Protein AF-A0AAD6GV92-F1 (afdb_monomer_lite)

Secondary structure (DSSP, 8-state):
-HHHHSS--PPPGGGGGG-HHHHHHHHHHHHHT-SSTT-PPEE-SS-EEETTEEE-TT-EE---HHHHHT-TTT-SSTTS--GGGGSS---PPPTHHHHT--GGGS-TTHHHHHHHHHHIIIIIIITTEEEE--SSTT-----TT-BPSSSS--BPP---EEEESSS------------HHHHGGG--GGGGGSSS----------S--------EEEE---HHHHHTT------SS-HHHHHTT---TTTT--EEE------PPPPPPP----B--------S---S-HHHHHHHHHHT--BGGG-GGGG-GGGGGGGGTTTS-HHHHHHHHHHHHHGGGGGT-SS-PPPHHHHHHHHHHHHHHHHHHTSTTGGGSHHHHHHHHHHHHHHHHHT---TTPPPHHHHHHHHHTTS-GGG--SHHHHHHHHHHHHHHHHHHHH-TT----HHHHHHHHHHHHTT----TT-----S--HHHHTTHHHHHHSGGGGHHHHHHHHHHHHHHHHHHHHHHHH----TT--HHHHHHHHHHHHHHHHHHHHHHHHHHHHHHH-TT-HHHHHHHHHHHHHHHHHHHHHGGGTTGGGTTHHHHHHHHHHH---HHHHHHHHHHHHHHHTTSTT--HHHHHHHHHHHHHHHHHHHHHHHHHHHHHHT-PPP-

InterPro domains:
  IPR001128 Cytochrome P450 [PF00067] (14-135)
  IPR001138 Zn(2)Cys(6) fungal-type DNA-binding domain [PF00172] (221-253)
  IPR001138 Zn(2)Cys(6) fungal-type DNA-binding domain [PS00463] (221-248)
  IPR001138 Zn(2)Cys(6) fungal-type DNA-binding domain [PS50048] (221-248)
  IPR001138 Zn(2)Cys(6) fungal-type DNA-binding domain [SM00066] (216-259)
  IPR001138 Zn(2)Cys(6) fungal-type DNA-binding domain [cd00067] (218-251)
  IPR002401 Cytochrome P450, E-class, group I [PR00463] (23-41)
  IPR002401 Cytochrome P450, E-class, group I [PR00463] (64-88)
  IPR002401 Cytochrome P450, E-class, group I [PR00463] (97-107)
  IPR036396 Cytochrome P450 superfamily [G3DSA:1.10.630.10] (2-171)
  IPR036396 Cytochrome P450 superfamily [SSF48264] (4-138)
  IPR036864 Zn(2)-C6 fungal-type DNA-binding domain superfamily [G3DSA:4.10.240.10] (217-280)
  IPR036864 Zn(2)-C6 fungal-type DNA-binding domain superfamily [SSF57701] (217-251)
  IPR050364 Cytochrome P450 monooxygenase, fungi [PTHR46300] (16-165)

Structure (mmCIF, N/CA/C/O backbone):
data_AF-A0AAD6GV92-F1
#
_entry.id   AF-A0AAD6GV92-F1
#
loop_
_atom_site.group_PDB
_atom_site.id
_atom_site.type_symbol
_atom_site.label_atom_id
_atom_site.label_alt_id
_atom_site.label_comp_id
_atom_site.label_asym_id
_atom_site.label_entity_id
_atom_site.label_seq_id
_atom_site.pdbx_PDB_ins_code
_atom_site.Cartn_x
_atom_site.Cartn_y
_atom_site.Cartn_z
_atom_site.occupancy
_atom_site.B_iso_or_equiv
_atom_site.auth_seq_id
_atom_site.auth_comp_id
_atom_site.auth_asym_id
_atom_site.auth_atom_id
_atom_site.pdbx_PDB_model_num
ATOM 1 N N . MET A 1 1 ? -16.396 14.214 47.174 1.00 57.19 1 MET A N 1
ATOM 2 C CA . MET A 1 1 ? -15.809 12.901 47.534 1.00 57.19 1 MET A CA 1
ATOM 3 C C . MET A 1 1 ? -14.985 12.954 48.818 1.00 57.19 1 MET A C 1
ATOM 5 O O . MET A 1 1 ? -15.407 12.316 49.770 1.00 57.19 1 MET A O 1
ATOM 9 N N . ASN A 1 2 ? -13.918 13.762 48.924 1.00 58.56 2 ASN A N 1
ATOM 10 C CA . ASN A 1 2 ? -13.110 13.862 50.162 1.00 58.56 2 ASN A CA 1
ATOM 11 C C . ASN A 1 2 ? -13.936 14.214 51.415 1.00 58.56 2 ASN A C 1
ATOM 13 O O . ASN A 1 2 ? -13.748 13.611 52.463 1.00 58.56 2 ASN A O 1
ATOM 17 N N . LYS A 1 3 ? -14.921 15.117 51.285 1.00 59.00 3 LYS A N 1
ATOM 18 C CA . LYS A 1 3 ? -15.846 15.495 52.371 1.00 59.00 3 LYS A CA 1
ATOM 19 C C . LYS A 1 3 ? -16.800 14.369 52.814 1.00 59.00 3 LYS A C 1
ATOM 21 O O . LYS A 1 3 ? -17.265 14.398 53.942 1.00 59.00 3 LYS A O 1
ATOM 26 N N . LEU A 1 4 ? -17.108 13.408 51.936 1.00 57.97 4 LEU A N 1
ATOM 27 C CA . LEU A 1 4 ? -18.078 12.330 52.198 1.00 57.97 4 LEU A CA 1
ATOM 28 C C . LEU A 1 4 ? -17.410 11.020 52.639 1.00 57.97 4 LEU A C 1
ATOM 30 O O . LEU A 1 4 ? -18.005 10.274 53.406 1.00 57.97 4 LEU A O 1
ATOM 34 N N . PHE A 1 5 ? -16.192 10.741 52.159 1.00 59.66 5 PHE A N 1
ATOM 35 C CA . PHE A 1 5 ? -15.524 9.447 52.358 1.00 59.66 5 PHE A CA 1
ATOM 36 C C . PHE A 1 5 ? -14.156 9.539 53.057 1.00 59.66 5 PHE A C 1
ATOM 38 O O . PHE A 1 5 ? -13.595 8.511 53.422 1.00 59.66 5 PHE A O 1
ATOM 45 N N . GLY A 1 6 ? -13.611 10.742 53.281 1.00 56.41 6 GLY A N 1
ATOM 46 C CA . GLY A 1 6 ? -12.367 10.976 54.030 1.00 56.41 6 GLY A CA 1
ATOM 47 C C . GLY A 1 6 ? -11.080 10.553 53.305 1.00 56.41 6 GLY A C 1
ATOM 48 O O . GLY A 1 6 ? -10.202 11.386 53.097 1.00 56.41 6 GLY A O 1
ATOM 49 N N . LYS A 1 7 ? -10.967 9.282 52.896 1.00 59.00 7 LYS A N 1
ATOM 50 C CA . LYS A 1 7 ? -9.833 8.708 52.144 1.00 59.00 7 LYS A CA 1
ATOM 51 C C . LYS A 1 7 ? -10.235 8.356 50.702 1.00 59.00 7 LYS A C 1
ATOM 53 O O . LYS A 1 7 ? -11.409 8.047 50.473 1.00 59.00 7 LYS A O 1
ATOM 58 N N . PRO A 1 8 ? -9.289 8.335 49.737 1.00 56.81 8 PRO A N 1
ATOM 59 C CA . PRO A 1 8 ? -9.524 7.759 48.414 1.00 56.81 8 PRO A CA 1
ATOM 60 C C . PRO A 1 8 ? -9.953 6.298 48.579 1.00 56.81 8 PRO A C 1
ATOM 62 O O . PRO A 1 8 ? -9.163 5.463 49.009 1.00 56.81 8 PRO A O 1
ATOM 65 N N . THR A 1 9 ? -11.223 6.007 48.316 1.00 56.03 9 THR A N 1
ATOM 66 C CA . THR A 1 9 ? -11.809 4.670 48.468 1.00 56.03 9 THR A CA 1
ATOM 67 C C . THR A 1 9 ? -12.489 4.316 47.155 1.00 56.03 9 THR A C 1
ATOM 69 O O . THR A 1 9 ? -13.204 5.152 46.600 1.00 56.03 9 THR A O 1
ATOM 72 N N . LEU A 1 10 ? -12.263 3.100 46.655 1.00 59.25 10 LEU A N 1
ATOM 73 C CA . LEU A 1 10 ? -12.981 2.583 45.492 1.00 59.25 10 LEU A CA 1
ATOM 74 C C . LEU A 1 10 ? -14.458 2.416 45.867 1.00 59.25 10 LEU A C 1
ATOM 76 O O . LEU A 1 10 ? -14.796 1.737 46.834 1.00 59.25 10 LEU A O 1
ATOM 80 N N . LEU A 1 11 ? -15.331 3.096 45.132 1.00 62.50 11 LEU A N 1
ATOM 81 C CA . LEU A 1 11 ? -16.770 3.121 45.374 1.00 62.50 11 LEU A CA 1
ATOM 82 C C . LEU A 1 11 ? -17.447 2.054 44.517 1.00 62.50 11 LEU A C 1
ATOM 84 O O . LEU A 1 11 ? -17.182 1.948 43.323 1.00 62.50 11 LEU A O 1
ATOM 88 N N . SER A 1 12 ? -18.360 1.301 45.121 1.00 63.84 12 SER A N 1
ATOM 89 C CA . SER A 1 12 ? -19.281 0.413 44.414 1.00 63.84 12 SER A CA 1
ATOM 90 C C . SER A 1 12 ? -20.438 1.197 43.784 1.00 63.84 12 SER A C 1
ATOM 92 O O . SER A 1 12 ? -20.728 2.333 44.171 1.00 63.84 12 SER A O 1
ATOM 94 N N . ALA A 1 13 ? -21.166 0.564 42.858 1.00 61.47 13 ALA A N 1
ATOM 95 C CA . ALA A 1 13 ? -22.338 1.151 42.198 1.00 61.47 13 ALA A CA 1
ATOM 96 C C . ALA A 1 13 ? -23.420 1.642 43.188 1.00 61.47 13 ALA A C 1
ATOM 98 O O . ALA A 1 13 ? -24.105 2.627 42.927 1.00 61.47 13 ALA A O 1
ATOM 99 N N . THR A 1 14 ? -23.512 1.030 44.374 1.00 65.50 14 THR A N 1
ATOM 100 C CA . THR A 1 14 ? -24.410 1.435 45.474 1.00 65.50 14 THR A CA 1
ATOM 101 C C . THR A 1 14 ? -24.094 2.813 46.074 1.00 65.50 14 THR A C 1
ATOM 103 O O . THR A 1 14 ? -24.916 3.379 46.788 1.00 65.50 14 THR A O 1
ATOM 106 N N . GLY A 1 15 ? -22.922 3.388 45.783 1.00 67.19 15 GLY A N 1
ATOM 107 C CA . GLY A 1 15 ? -22.553 4.747 46.188 1.00 67.19 15 GLY A CA 1
ATOM 108 C C . GLY A 1 15 ? -23.139 5.854 45.303 1.00 67.19 15 GLY A C 1
ATOM 109 O O . GLY A 1 15 ? -22.985 7.029 45.643 1.00 67.19 15 GLY A O 1
ATOM 110 N N . ARG A 1 16 ? -23.802 5.503 44.188 1.00 75.38 16 ARG A N 1
ATOM 111 C CA . ARG A 1 16 ? -24.277 6.447 43.161 1.00 75.38 16 ARG A CA 1
ATOM 112 C C . ARG A 1 16 ? -25.231 7.507 43.699 1.00 75.38 16 ARG A C 1
ATOM 114 O O . ARG A 1 16 ? -25.041 8.685 43.411 1.00 75.38 16 ARG A O 1
ATOM 121 N N . GLU A 1 17 ? -26.184 7.131 44.545 1.00 75.88 17 GLU A N 1
ATOM 122 C CA . GLU A 1 17 ? -27.169 8.060 45.126 1.00 75.88 17 GLU A CA 1
ATOM 123 C C . GLU A 1 17 ? -26.536 9.119 46.043 1.00 75.88 17 GLU A C 1
ATOM 125 O O . GLU A 1 17 ? -27.043 10.228 46.176 1.00 75.88 17 GLU A O 1
ATOM 130 N N . ARG A 1 18 ? -25.379 8.815 46.644 1.00 78.12 18 ARG A N 1
ATOM 131 C CA . ARG A 1 18 ? -24.674 9.721 47.568 1.00 78.12 18 ARG A CA 1
ATOM 132 C C . ARG A 1 18 ? -23.768 10.725 46.852 1.00 78.12 18 ARG A C 1
ATOM 134 O O . ARG A 1 18 ? -23.123 11.543 47.508 1.00 78.12 18 ARG A O 1
ATOM 141 N N . LEU A 1 19 ? -23.685 10.658 45.522 1.00 82.88 19 LEU A N 1
ATOM 142 C CA . LEU A 1 19 ? -22.820 11.497 44.693 1.00 82.88 19 LEU A CA 1
ATOM 143 C C . LEU A 1 19 ? -23.617 12.247 43.612 1.00 82.88 19 LEU A C 1
ATOM 145 O O . LEU A 1 19 ? -23.352 12.071 42.420 1.00 82.88 19 LEU A O 1
ATOM 149 N N . PRO A 1 20 ? -24.553 13.135 44.005 1.00 85.19 20 PRO A N 1
ATOM 150 C CA . PRO A 1 20 ? -25.424 13.848 43.067 1.00 85.19 20 PRO A CA 1
ATOM 151 C C . PRO A 1 20 ? -24.635 14.667 42.039 1.00 85.19 20 PRO A C 1
ATOM 153 O O . PRO A 1 20 ? -24.959 14.639 40.859 1.00 85.19 20 PRO A O 1
ATOM 156 N N . TYR A 1 21 ? -23.528 15.292 42.451 1.00 85.75 21 TYR A N 1
ATOM 157 C CA . TYR A 1 21 ? -22.673 16.058 41.539 1.00 85.75 21 TYR A CA 1
ATOM 158 C C . TYR A 1 21 ? -21.940 15.196 40.507 1.00 85.75 21 TYR A C 1
ATOM 160 O O . TYR A 1 21 ? -21.745 15.613 39.374 1.00 85.75 21 TYR A O 1
ATOM 168 N N . VAL A 1 22 ? -21.569 13.962 40.855 1.00 85.50 22 VAL A N 1
ATOM 169 C CA . VAL A 1 22 ? -20.973 13.044 39.872 1.00 85.50 22 VAL A CA 1
ATOM 170 C C . VAL A 1 22 ? -22.035 12.588 38.879 1.00 85.50 22 VAL A C 1
ATOM 172 O O . VAL A 1 22 ? -21.762 12.544 37.687 1.00 85.50 22 VAL A O 1
ATOM 175 N N . ASN A 1 23 ? -23.252 12.288 39.343 1.00 85.62 23 ASN A N 1
ATOM 176 C CA . ASN A 1 23 ? -24.355 11.963 38.435 1.00 85.62 23 ASN A CA 1
ATOM 177 C C . ASN A 1 23 ? -24.646 13.115 37.472 1.00 85.62 23 ASN A C 1
ATOM 179 O O . ASN A 1 23 ? -24.828 12.874 36.284 1.00 85.62 23 ASN A O 1
ATOM 183 N N . ALA A 1 24 ? -24.624 14.348 37.972 1.00 88.44 24 ALA A N 1
ATOM 184 C CA . ALA A 1 24 ? -24.737 15.546 37.158 1.00 88.44 24 ALA A CA 1
ATOM 185 C C . ALA A 1 24 ? -23.622 15.645 36.101 1.00 88.44 24 ALA A C 1
ATOM 187 O O . ALA A 1 24 ? -23.925 15.871 34.936 1.00 88.44 24 ALA A O 1
ATOM 188 N N . ILE A 1 25 ? -22.358 15.374 36.457 1.00 87.81 25 ILE A N 1
ATOM 189 C CA . ILE A 1 25 ? -21.240 15.327 35.492 1.00 87.81 25 ILE A CA 1
ATOM 190 C C . ILE A 1 25 ? -21.464 14.251 34.422 1.00 87.81 25 ILE A C 1
ATOM 192 O O . ILE A 1 25 ? -21.211 14.495 33.247 1.00 87.81 25 ILE A O 1
ATOM 196 N N . VAL A 1 26 ? -21.926 13.056 34.804 1.00 87.19 26 VAL A N 1
ATOM 197 C CA . VAL A 1 26 ? -22.181 11.956 33.857 1.00 87.19 26 VAL A CA 1
ATOM 198 C C . VAL A 1 26 ? -23.301 12.320 32.878 1.00 87.19 26 VAL A C 1
ATOM 200 O O . VAL A 1 26 ? -23.171 12.080 31.675 1.00 87.19 26 VAL A O 1
ATOM 203 N N . LYS A 1 27 ? -24.382 12.929 33.378 1.00 88.62 27 LYS A N 1
ATOM 204 C CA . LYS A 1 27 ? -25.481 13.436 32.549 1.00 88.62 27 LYS A CA 1
ATOM 205 C C . LYS A 1 27 ? -24.994 14.533 31.605 1.00 88.62 27 LYS A C 1
ATOM 207 O O . LYS A 1 27 ? -25.223 14.435 30.403 1.00 88.62 27 LYS A O 1
ATOM 212 N N . GLU A 1 28 ? -24.237 15.496 32.121 1.00 88.94 28 GLU A N 1
ATOM 213 C CA . GLU A 1 28 ? -23.672 16.582 31.321 1.00 88.94 28 GLU A CA 1
ATOM 214 C C . GLU A 1 28 ? -22.726 16.076 30.239 1.00 88.94 28 GLU A C 1
ATOM 216 O O . GLU A 1 28 ? -22.862 16.471 29.089 1.00 88.94 28 GLU A O 1
ATOM 221 N N . ALA A 1 29 ? -21.850 15.120 30.545 1.00 87.00 29 ALA A N 1
ATOM 222 C CA . ALA A 1 29 ? -20.988 14.496 29.545 1.00 87.00 29 ALA A CA 1
ATOM 223 C C . ALA A 1 29 ? -21.785 13.781 28.443 1.00 87.00 29 ALA A C 1
ATOM 225 O O . ALA A 1 29 ? -21.438 13.886 27.268 1.00 87.00 29 ALA A O 1
ATOM 226 N N . THR A 1 30 ? -22.878 13.105 28.807 1.00 86.56 30 THR A N 1
ATOM 227 C CA . THR A 1 30 ? -23.756 12.401 27.856 1.00 86.56 30 THR A CA 1
ATOM 228 C C . THR A 1 30 ? -24.525 13.371 26.950 1.00 86.56 30 THR A C 1
ATOM 230 O O . THR A 1 30 ? -24.736 13.067 25.775 1.00 86.56 30 THR A O 1
ATOM 233 N N . LYS A 1 31 ? -24.928 14.537 27.477 1.00 88.50 31 LYS A N 1
ATOM 234 C CA . LYS A 1 31 ? -25.552 15.635 26.719 1.00 88.50 31 LYS A CA 1
ATOM 235 C C . LYS A 1 31 ? -24.537 16.293 25.783 1.00 88.50 31 LYS A C 1
ATOM 237 O O . LYS A 1 31 ? -24.729 16.320 24.567 1.00 88.50 31 LYS A O 1
ATOM 242 N N . TRP A 1 32 ? -23.453 16.799 26.374 1.00 82.88 32 TRP A N 1
ATOM 243 C CA . TRP A 1 32 ? -22.446 17.651 25.742 1.00 82.88 32 TRP A CA 1
ATOM 244 C C . TRP A 1 32 ? -21.717 16.935 24.603 1.00 82.88 32 TRP A C 1
ATOM 246 O O . TRP A 1 32 ? -21.481 17.526 23.553 1.00 82.88 32 TRP A O 1
ATOM 256 N N . LEU A 1 33 ? -21.449 15.633 24.758 1.00 79.69 33 LEU A N 1
ATOM 257 C CA . LEU A 1 33 ? -20.916 14.784 23.696 1.00 79.69 33 LEU A CA 1
ATOM 258 C C . LEU A 1 33 ? -21.845 13.592 23.438 1.00 79.69 33 LEU A C 1
ATOM 260 O O . LEU A 1 33 ? -21.606 12.467 23.877 1.00 79.69 33 LEU A O 1
ATOM 264 N N . THR A 1 34 ? -22.928 13.850 22.704 1.00 82.75 34 THR A N 1
ATOM 265 C CA . THR A 1 34 ? -23.909 12.818 22.339 1.00 82.75 34 THR A CA 1
ATOM 266 C C . THR A 1 34 ? -23.259 11.745 21.466 1.00 82.75 34 THR A C 1
ATOM 268 O O . THR A 1 34 ? -22.989 11.982 20.293 1.00 82.75 34 THR A O 1
ATOM 271 N N . VAL A 1 35 ? -23.038 10.548 22.017 1.00 81.50 35 VAL A N 1
ATOM 272 C CA . VAL A 1 35 ? -22.278 9.482 21.344 1.00 81.50 35 VAL A CA 1
ATOM 273 C C . VAL A 1 35 ? -22.883 9.102 19.990 1.00 81.50 35 VAL A C 1
ATOM 275 O O . VAL A 1 35 ? -22.132 8.929 19.049 1.00 81.50 35 VAL A O 1
ATOM 278 N N . THR A 1 36 ? -24.207 9.004 19.842 1.00 81.75 36 THR A N 1
ATOM 279 C CA . THR A 1 36 ? -24.855 8.660 18.558 1.00 81.75 36 THR A CA 1
ATOM 280 C C . THR A 1 36 ? -25.732 9.808 18.050 1.00 81.75 36 THR A C 1
ATOM 282 O O . THR A 1 36 ? -26.949 9.721 18.170 1.00 81.75 36 THR A O 1
ATOM 285 N N . PRO A 1 37 ? -25.178 10.892 17.471 1.00 81.94 37 PRO A N 1
ATOM 286 C CA . PRO A 1 37 ? -25.900 12.151 17.212 1.00 81.94 37 PRO A CA 1
ATOM 287 C C . PRO A 1 37 ? -27.096 12.030 16.246 1.00 81.94 37 PRO A C 1
ATOM 289 O O . PRO A 1 37 ? -28.017 12.845 16.287 1.00 81.94 37 PRO A O 1
ATOM 292 N N . LEU A 1 38 ? -27.085 11.015 15.378 1.00 84.25 38 LEU A N 1
ATOM 293 C CA . LEU A 1 38 ? -28.165 10.693 14.435 1.00 84.25 38 LEU A CA 1
ATOM 294 C C . LEU A 1 38 ? -28.873 9.366 14.768 1.00 84.25 38 LEU A C 1
ATOM 296 O O . LEU A 1 38 ? -29.628 8.839 13.948 1.00 84.25 38 LEU A O 1
ATOM 300 N N . GLY A 1 39 ? -28.602 8.812 15.954 1.00 82.00 39 GLY A N 1
ATOM 301 C CA . GLY A 1 39 ? -29.055 7.493 16.383 1.00 82.00 39 GLY A CA 1
ATOM 302 C C . GLY A 1 39 ? -28.812 6.396 15.340 1.00 82.00 39 GLY A C 1
ATOM 303 O O . GLY A 1 39 ? -27.924 6.489 14.488 1.00 82.00 39 GLY A O 1
ATOM 304 N N . ILE A 1 40 ? -29.613 5.333 15.418 1.00 83.25 40 ILE A N 1
ATOM 305 C CA . ILE A 1 40 ? -29.615 4.242 14.437 1.00 83.25 40 ILE A CA 1
ATOM 306 C C . ILE A 1 40 ? -30.837 4.431 13.527 1.00 83.25 40 ILE A C 1
ATOM 308 O O . ILE A 1 40 ? -31.941 4.578 14.050 1.00 83.25 40 ILE A O 1
ATOM 312 N N . PRO A 1 41 ? -30.689 4.426 12.189 1.00 88.94 41 PRO A N 1
ATOM 313 C CA . PRO A 1 41 ? -31.820 4.572 11.280 1.00 88.94 41 PRO A CA 1
ATOM 314 C C . PRO A 1 41 ? -32.890 3.491 11.476 1.00 88.94 41 PRO A C 1
ATOM 316 O O . PRO A 1 41 ? -32.597 2.299 11.574 1.00 88.94 41 PRO A O 1
ATOM 319 N N . HIS A 1 42 ? -34.149 3.913 11.469 1.00 87.19 42 HIS A N 1
ATOM 320 C CA . HIS A 1 42 ? -35.326 3.052 11.488 1.00 87.19 42 HIS A CA 1
ATOM 321 C C . HIS A 1 42 ? -35.939 2.960 10.090 1.00 87.19 42 HIS A C 1
ATOM 323 O O . HIS A 1 42 ? -35.739 3.840 9.256 1.00 87.19 42 HIS A O 1
ATOM 329 N N . ARG A 1 43 ? -36.730 1.914 9.840 1.00 91.75 43 ARG A N 1
ATOM 330 C CA . ARG A 1 43 ? -37.544 1.773 8.629 1.00 91.75 43 ARG A CA 1
ATOM 331 C C . ARG A 1 43 ? -39.008 1.612 9.031 1.00 91.75 43 ARG A C 1
ATOM 333 O O . ARG A 1 43 ? -39.283 0.832 9.940 1.00 91.75 43 ARG A O 1
ATOM 340 N N . THR A 1 44 ? -39.918 2.326 8.375 1.00 90.44 44 THR A N 1
ATOM 341 C CA . THR A 1 44 ? -41.366 2.144 8.565 1.00 90.44 44 THR A CA 1
ATOM 342 C C . THR A 1 44 ? -41.849 0.854 7.900 1.00 90.44 44 THR A C 1
ATOM 344 O O . THR A 1 44 ? -41.372 0.490 6.823 1.00 90.44 44 THR A O 1
ATOM 347 N N . ASP A 1 45 ? -42.791 0.161 8.543 1.00 89.25 45 ASP A N 1
ATOM 348 C CA . ASP A 1 45 ? -43.394 -1.076 8.017 1.00 89.25 45 ASP A CA 1
ATOM 349 C C . ASP A 1 45 ? -44.714 -0.815 7.260 1.00 89.25 45 ASP A C 1
ATOM 351 O O . ASP A 1 45 ? -45.160 -1.648 6.467 1.00 89.25 45 ASP A O 1
ATOM 355 N N . GLU A 1 46 ? -45.319 0.357 7.469 1.00 89.44 46 GLU A N 1
ATOM 356 C CA . GLU A 1 46 ? -46.539 0.831 6.814 1.00 89.44 46 GLU A CA 1
ATOM 357 C C . GLU A 1 46 ? -46.513 2.357 6.630 1.00 89.44 46 GLU A C 1
ATOM 359 O O . GLU A 1 46 ? -45.597 3.032 7.108 1.00 89.44 46 GLU A O 1
ATOM 364 N N . ASP A 1 47 ? -47.476 2.882 5.871 1.00 88.19 47 ASP A N 1
ATOM 365 C CA . ASP A 1 47 ? -47.665 4.325 5.711 1.00 88.19 47 ASP A CA 1
ATOM 366 C C . ASP A 1 47 ? -48.184 4.919 7.032 1.00 88.19 47 ASP A C 1
ATOM 368 O O . ASP A 1 47 ? -49.119 4.382 7.622 1.00 88.19 47 ASP A O 1
ATOM 372 N N . ASP A 1 48 ? -47.629 6.051 7.462 1.00 90.25 48 ASP A N 1
ATOM 373 C CA . ASP A 1 48 ? -48.022 6.745 8.692 1.00 90.25 48 ASP A CA 1
ATOM 374 C C . ASP A 1 48 ? -48.097 8.267 8.477 1.00 90.25 48 ASP A C 1
ATOM 376 O O . ASP A 1 48 ? -47.599 8.799 7.482 1.00 90.25 48 ASP A O 1
ATOM 380 N N . ILE A 1 49 ? -48.732 8.995 9.397 1.00 89.44 49 ILE A N 1
ATOM 381 C CA . ILE A 1 49 ? -48.833 10.456 9.367 1.00 89.44 49 ILE A CA 1
ATOM 382 C C . ILE A 1 49 ? -48.207 11.039 10.631 1.00 89.44 49 ILE A C 1
ATOM 384 O O . ILE A 1 49 ? -48.775 10.966 11.718 1.00 89.44 49 ILE A O 1
ATOM 388 N N . ILE A 1 50 ? -47.072 11.720 10.468 1.00 83.00 50 ILE A N 1
ATOM 389 C CA . ILE A 1 50 ? -46.362 12.392 11.562 1.00 83.00 50 ILE A CA 1
ATOM 390 C C . ILE A 1 50 ? -46.437 13.901 11.339 1.00 83.00 50 ILE A C 1
ATOM 392 O O . ILE A 1 50 ? -46.005 14.405 10.305 1.00 83.00 50 ILE A O 1
ATOM 396 N N . ASN A 1 51 ? -46.996 14.643 12.301 1.00 81.69 51 ASN A N 1
ATOM 397 C CA . ASN A 1 51 ? -47.160 16.106 12.236 1.00 81.69 51 ASN A CA 1
ATOM 398 C C . ASN A 1 51 ? -47.831 16.606 10.939 1.00 81.69 51 ASN A C 1
ATOM 400 O O . ASN A 1 51 ? -47.487 17.662 10.412 1.00 81.69 51 ASN A O 1
ATOM 404 N N . GLY A 1 52 ? -48.780 15.829 10.406 1.00 85.50 52 GLY A N 1
ATOM 405 C CA . GLY A 1 52 ? -49.492 16.143 9.163 1.00 85.50 52 GLY A CA 1
ATOM 406 C C . GLY A 1 52 ? -48.746 15.779 7.873 1.00 85.50 52 GLY A C 1
ATOM 407 O O . GLY A 1 52 ? -49.288 15.998 6.791 1.00 85.50 52 GLY A O 1
ATOM 408 N N . TYR A 1 53 ? -47.546 15.198 7.961 1.00 84.69 53 TYR A N 1
ATOM 409 C CA . TYR A 1 53 ? -46.780 14.703 6.817 1.00 84.69 53 TYR A CA 1
ATOM 410 C C . TYR A 1 53 ? -46.981 13.201 6.632 1.00 84.69 53 TYR A C 1
ATOM 412 O O . TYR A 1 53 ? -46.850 12.439 7.587 1.00 84.69 53 TYR A O 1
ATOM 420 N N . LEU A 1 54 ? -47.245 12.775 5.392 1.00 89.19 54 LEU A N 1
ATOM 421 C CA . LEU A 1 54 ? -47.247 11.358 5.033 1.00 89.19 54 LEU A CA 1
ATOM 422 C C . LEU A 1 54 ? -45.812 10.821 5.051 1.00 89.19 54 LEU A C 1
ATOM 424 O O . LEU A 1 54 ? -44.967 11.257 4.266 1.00 89.19 54 LEU A O 1
ATOM 428 N N . VAL A 1 55 ? -45.575 9.839 5.909 1.00 90.31 55 VAL A N 1
ATOM 429 C CA . VAL A 1 55 ? -44.368 9.026 5.958 1.00 90.31 55 VAL A CA 1
ATOM 430 C C . VAL A 1 55 ? -44.698 7.687 5.300 1.00 90.31 55 VAL A C 1
ATOM 432 O O . VAL A 1 55 ? -45.425 6.891 5.885 1.00 90.31 55 VAL A O 1
ATOM 435 N N . PRO A 1 56 ? -44.223 7.422 4.074 1.00 89.19 56 PRO A N 1
ATOM 436 C CA . PRO A 1 56 ? -44.586 6.200 3.372 1.00 89.19 56 PRO A CA 1
ATOM 437 C C . PRO A 1 56 ? -43.936 4.969 4.012 1.00 89.19 56 PRO A C 1
ATOM 439 O O . PRO A 1 56 ? -42.896 5.056 4.668 1.00 89.19 56 PRO A O 1
ATOM 442 N N . ASN A 1 57 ? -44.506 3.803 3.746 1.00 84.56 57 ASN A N 1
ATOM 443 C CA . ASN A 1 57 ? -43.925 2.504 4.027 1.00 84.56 57 ASN A CA 1
ATOM 444 C C . ASN A 1 57 ? -42.520 2.408 3.408 1.00 84.56 57 ASN A C 1
ATOM 446 O O . ASN A 1 57 ? -42.290 2.849 2.278 1.00 84.56 57 ASN A O 1
ATOM 450 N N . ASN A 1 58 ? -41.589 1.782 4.127 1.00 84.56 58 ASN A N 1
ATOM 451 C CA . ASN A 1 58 ? -40.168 1.678 3.809 1.00 84.56 58 ASN A CA 1
ATOM 452 C C . ASN A 1 58 ? -39.394 3.002 3.849 1.00 84.56 58 ASN A C 1
ATOM 454 O O . ASN A 1 58 ? -38.239 3.034 3.416 1.00 84.56 58 ASN A O 1
ATOM 458 N N . ALA A 1 59 ? -39.974 4.081 4.378 1.00 87.56 59 ALA A N 1
ATOM 459 C CA . ALA A 1 59 ? -39.221 5.296 4.648 1.00 87.56 59 ALA A CA 1
ATOM 460 C C . ALA A 1 59 ? -38.139 5.025 5.698 1.00 87.56 59 ALA A C 1
ATOM 462 O O . ALA A 1 59 ? -38.378 4.344 6.698 1.00 87.56 59 ALA A O 1
ATOM 463 N N . ILE A 1 60 ? -36.951 5.587 5.470 1.00 90.94 60 ILE A N 1
ATOM 464 C CA . ILE A 1 60 ? -35.865 5.588 6.447 1.00 90.94 60 ILE A CA 1
ATOM 465 C C . ILE A 1 60 ? -36.027 6.807 7.352 1.00 90.94 60 ILE A C 1
ATOM 467 O O . ILE A 1 60 ? -36.051 7.939 6.872 1.00 90.94 60 ILE A O 1
ATOM 471 N N . ILE A 1 61 ? -36.121 6.566 8.657 1.00 88.00 61 ILE A N 1
ATOM 472 C CA . ILE A 1 61 ? -36.272 7.587 9.693 1.00 88.00 61 ILE A CA 1
ATOM 473 C C . ILE A 1 61 ? -34.982 7.653 10.500 1.00 88.00 61 ILE A C 1
ATOM 475 O O . ILE A 1 61 ? -34.563 6.662 11.093 1.00 88.00 61 ILE A O 1
ATOM 479 N N . VAL A 1 62 ? -34.353 8.825 10.524 1.00 89.06 62 VAL A N 1
ATOM 480 C CA . VAL A 1 62 ? -33.087 9.059 11.229 1.00 89.06 62 VAL A CA 1
ATOM 481 C C . VAL A 1 62 ? -33.351 10.005 12.406 1.00 89.06 62 VAL A C 1
ATOM 483 O O . VAL A 1 62 ? -33.681 11.169 12.167 1.00 89.06 62 VAL A O 1
ATOM 486 N N . PRO A 1 63 ? -33.267 9.536 13.665 1.00 85.06 63 PRO A N 1
ATOM 487 C CA . PRO A 1 63 ? -33.529 10.379 14.828 1.00 85.06 63 PRO A CA 1
ATOM 488 C C . PRO A 1 63 ? -32.344 11.308 15.121 1.00 85.06 63 PRO A C 1
ATOM 490 O O . PRO A 1 63 ? -31.240 10.855 15.394 1.00 85.06 63 PRO A O 1
ATOM 493 N N . ASN A 1 64 ? -32.567 12.621 15.128 1.00 87.50 64 ASN A N 1
ATOM 494 C CA . ASN A 1 64 ? -31.521 13.599 15.437 1.00 87.50 64 ASN A CA 1
ATOM 495 C C . ASN A 1 64 ? -31.385 13.818 16.956 1.00 87.50 64 ASN A C 1
ATOM 497 O O . ASN A 1 64 ? -31.821 14.841 17.480 1.00 87.50 64 ASN A O 1
ATOM 501 N N . THR A 1 65 ? -30.812 12.839 17.663 1.00 87.62 65 THR A N 1
ATOM 502 C CA . THR A 1 65 ? -30.565 12.869 19.123 1.00 87.62 65 THR A CA 1
ATOM 503 C C . THR A 1 65 ? -29.734 14.079 19.545 1.00 87.62 65 THR A C 1
ATOM 505 O O . THR A 1 65 ? -30.016 14.690 20.574 1.00 87.62 65 THR A O 1
ATOM 508 N N . TRP A 1 66 ? -28.765 14.483 18.719 1.00 86.25 66 TRP A N 1
ATOM 509 C CA . TRP A 1 66 ? -27.943 15.662 18.964 1.00 86.25 66 TRP A CA 1
ATOM 510 C C . TRP A 1 66 ? -28.785 16.933 19.055 1.00 86.25 66 TRP A C 1
ATOM 512 O O . TRP A 1 66 ? -28.582 17.732 19.965 1.00 86.25 66 TRP A O 1
ATOM 522 N N . SER A 1 67 ? -29.769 17.098 18.165 1.00 84.31 67 SER A N 1
ATOM 523 C CA . SER A 1 67 ? -30.667 18.256 18.197 1.00 84.31 67 SER A CA 1
ATOM 524 C C . SER A 1 67 ? -31.507 18.314 19.468 1.00 84.31 67 SER A C 1
ATOM 526 O O . SER A 1 67 ? -31.778 19.413 19.931 1.00 84.31 67 SER A O 1
ATOM 528 N N . PHE A 1 68 ? -31.917 17.174 20.032 1.00 86.12 68 PHE A N 1
ATOM 529 C CA . PHE A 1 68 ? -32.645 17.149 21.304 1.00 86.12 68 PHE A CA 1
ATOM 530 C C . PHE A 1 68 ? -31.734 17.553 22.472 1.00 86.12 68 PHE A C 1
ATOM 532 O O . PHE A 1 68 ? -32.121 18.380 23.289 1.00 86.12 68 PHE A O 1
ATOM 539 N N . ASN A 1 69 ? -30.501 17.034 22.512 1.00 86.69 69 ASN A N 1
ATOM 540 C CA . ASN A 1 69 ? -29.515 17.353 23.556 1.00 86.69 69 ASN A CA 1
ATOM 541 C C . ASN A 1 69 ? -28.916 18.769 23.440 1.00 86.69 69 ASN A C 1
ATOM 543 O O . ASN A 1 69 ? -28.244 19.228 24.361 1.00 86.69 69 ASN A O 1
ATOM 547 N N . ASN A 1 70 ? -29.152 19.463 22.322 1.00 83.75 70 ASN A N 1
ATOM 548 C CA . ASN A 1 70 ? -28.675 20.824 22.063 1.00 83.75 70 ASN A CA 1
ATOM 549 C C . ASN A 1 70 ? -29.822 21.818 21.806 1.00 83.75 70 ASN A C 1
ATOM 551 O O . ASN A 1 70 ? -29.584 22.898 21.265 1.00 83.75 70 ASN A O 1
ATOM 555 N N . ASP A 1 71 ? -31.062 21.472 22.170 1.00 82.88 71 ASP A N 1
ATOM 556 C CA . ASP A 1 71 ? -32.209 22.369 22.018 1.00 82.88 71 ASP A CA 1
ATOM 557 C C . ASP A 1 71 ? -32.118 23.522 23.038 1.00 82.88 71 ASP A C 1
ATOM 559 O O . ASP A 1 71 ? -32.240 23.272 24.242 1.00 82.88 71 ASP A O 1
ATOM 563 N N . PRO A 1 72 ? -31.951 24.788 22.601 1.00 83.38 72 PRO A N 1
ATOM 564 C CA . PRO A 1 72 ? -31.826 25.931 23.504 1.00 83.38 72 PRO A CA 1
ATOM 565 C C . PRO A 1 72 ? -33.102 26.222 24.310 1.00 83.38 72 PRO A C 1
ATOM 567 O O . PRO A 1 72 ? -33.057 26.984 25.274 1.00 83.38 72 PRO A O 1
ATOM 570 N N . THR A 1 73 ? -34.247 25.642 23.930 1.00 84.69 73 THR A N 1
ATOM 571 C CA . THR A 1 73 ? -35.502 25.756 24.689 1.00 84.69 73 THR A CA 1
ATOM 572 C C . THR A 1 73 ? -35.553 24.815 25.896 1.00 84.69 73 THR A C 1
ATOM 574 O O . THR A 1 73 ? -36.295 25.087 26.839 1.00 84.69 73 THR A O 1
ATOM 577 N N . ILE A 1 74 ? -34.749 23.745 25.884 1.00 83.44 74 ILE A N 1
ATOM 578 C CA . ILE A 1 74 ? -34.619 22.764 26.973 1.00 83.44 74 ILE A CA 1
ATOM 579 C C . ILE A 1 74 ? -33.336 23.026 27.772 1.00 83.44 74 ILE A C 1
ATOM 581 O O . ILE A 1 74 ? -33.363 23.009 29.001 1.00 83.44 74 ILE A O 1
ATOM 585 N N . TYR A 1 75 ? -32.228 23.310 27.080 1.00 83.81 75 TYR A N 1
ATOM 586 C CA . TYR A 1 75 ? -30.911 23.588 27.654 1.00 83.81 75 TYR A CA 1
ATOM 587 C C . TYR A 1 75 ? -30.470 25.007 27.262 1.00 83.81 75 TYR A C 1
ATOM 589 O O . TYR A 1 75 ? -29.963 25.182 26.158 1.00 83.81 75 TYR A O 1
ATOM 597 N N . PRO A 1 76 ? -30.630 26.029 28.125 1.00 78.25 76 PRO A N 1
ATOM 598 C CA . PRO A 1 76 ? -30.373 27.430 27.767 1.00 78.25 76 PRO A CA 1
ATOM 599 C C . PRO A 1 76 ? -28.961 27.717 27.230 1.00 78.25 76 PRO A C 1
ATOM 601 O O . PRO A 1 76 ? -28.811 28.534 26.322 1.00 78.25 76 PRO A O 1
ATOM 604 N N . ASN A 1 77 ? -27.946 27.012 27.745 1.00 79.69 77 ASN A N 1
ATOM 605 C CA . ASN A 1 77 ? -26.549 27.104 27.311 1.00 79.69 77 ASN A CA 1
ATOM 606 C C . ASN A 1 77 ? -26.056 25.724 26.828 1.00 79.69 77 ASN A C 1
ATOM 608 O O . ASN A 1 77 ? -25.273 25.063 27.510 1.00 79.69 77 ASN A O 1
ATOM 612 N N . PRO A 1 78 ? -26.517 25.224 25.665 1.00 78.62 78 PRO A N 1
ATOM 613 C CA . PRO A 1 78 ? -26.279 23.831 25.279 1.00 78.62 78 PRO A CA 1
ATOM 614 C C . PRO A 1 78 ? -24.793 23.533 25.013 1.00 78.62 78 PRO A C 1
ATOM 616 O O . PRO A 1 78 ? -24.349 22.399 25.192 1.00 78.62 78 PRO A O 1
ATOM 619 N N . TRP A 1 79 ? -24.020 24.560 24.658 1.00 77.44 79 TRP A N 1
ATOM 620 C CA . TRP A 1 79 ? -22.600 24.473 24.312 1.00 77.44 79 TRP A CA 1
ATOM 621 C C . TRP A 1 79 ? -21.653 24.539 25.511 1.00 77.44 79 TRP A C 1
ATOM 623 O O . TRP A 1 79 ? -20.497 24.126 25.396 1.00 77.44 79 TRP A O 1
ATOM 633 N N . ASP A 1 80 ? -22.136 25.021 26.653 1.00 81.94 80 ASP A N 1
ATOM 634 C CA . ASP A 1 80 ? -21.358 25.063 27.883 1.00 81.94 80 ASP A CA 1
ATOM 635 C C . ASP A 1 80 ? -21.458 23.713 28.601 1.00 81.94 80 ASP A C 1
ATOM 637 O O . ASP A 1 80 ? -22.478 23.022 28.524 1.00 81.94 80 ASP A O 1
ATOM 641 N N . PHE A 1 81 ? -20.367 23.315 29.260 1.00 84.38 81 PHE A N 1
ATOM 642 C CA . PHE A 1 81 ? -20.337 22.126 30.108 1.00 84.38 81 PHE A CA 1
ATOM 643 C C . PHE A 1 81 ? -20.731 22.536 31.530 1.00 84.38 81 PHE A C 1
ATOM 645 O O . PHE A 1 81 ? -19.878 22.971 32.307 1.00 84.38 81 PHE A O 1
ATOM 652 N N . GLU A 1 82 ? -22.018 22.422 31.859 1.00 86.12 82 GLU A N 1
ATOM 653 C CA . GLU A 1 82 ? -22.601 22.920 33.116 1.00 86.12 82 GLU A CA 1
ATOM 654 C C . GLU A 1 82 ? -23.337 21.798 33.876 1.00 86.12 82 GLU A C 1
ATOM 656 O O . GLU A 1 82 ? -24.560 21.680 33.785 1.00 86.12 82 GLU A O 1
ATOM 661 N N . PRO A 1 83 ? -22.629 20.942 34.645 1.00 88.44 83 PRO A N 1
ATOM 662 C CA . PRO A 1 83 ? -23.254 19.868 35.425 1.00 88.44 83 PRO A CA 1
ATOM 663 C C . PRO A 1 83 ? -24.361 20.351 36.369 1.00 88.44 83 PRO A C 1
ATOM 665 O O . PRO A 1 83 ? -25.316 19.623 36.642 1.00 88.44 83 PRO A O 1
ATOM 668 N N . GLU A 1 84 ? -24.251 21.578 36.872 1.00 87.56 84 GLU A N 1
ATOM 669 C CA . GLU A 1 84 ? -25.170 22.194 37.825 1.00 87.56 84 GLU A CA 1
ATOM 670 C C . GLU A 1 84 ? -26.633 22.146 37.368 1.00 87.56 84 GLU A C 1
ATOM 672 O O . GLU A 1 84 ? -27.529 22.019 38.210 1.00 87.56 84 GLU A O 1
ATOM 677 N N . GLN A 1 85 ? -26.889 22.148 36.056 1.00 82.56 85 GLN A N 1
ATOM 678 C CA . GLN A 1 85 ? -28.245 22.085 35.514 1.00 82.56 85 GLN A CA 1
ATOM 679 C C . GLN A 1 85 ? -28.994 20.796 35.893 1.00 82.56 85 GLN A C 1
ATOM 681 O O . GLN A 1 85 ? -30.219 20.814 36.003 1.00 82.56 85 GLN A O 1
ATOM 686 N N . PHE A 1 86 ? -28.271 19.707 36.184 1.00 86.75 86 PHE A N 1
ATOM 687 C CA . PHE A 1 86 ? -28.827 18.410 36.592 1.00 86.75 86 PHE A CA 1
ATOM 688 C C . PHE A 1 86 ? -28.873 18.195 38.116 1.00 86.75 86 PHE A C 1
ATOM 690 O O . PHE A 1 86 ? -29.143 17.082 38.572 1.00 86.75 86 PHE A O 1
ATOM 697 N N . LEU A 1 87 ? -28.582 19.226 38.919 1.00 82.75 87 LEU A N 1
ATOM 698 C CA . LEU A 1 87 ? -28.644 19.163 40.389 1.00 82.75 87 LEU A CA 1
ATOM 699 C C . LEU A 1 87 ? -29.986 19.605 40.975 1.00 82.75 87 LEU A C 1
ATOM 701 O O . LEU A 1 87 ? -30.251 19.342 42.148 1.00 82.75 87 LEU A O 1
ATOM 705 N N . SER A 1 88 ? -30.800 20.306 40.192 1.00 68.00 88 SER A N 1
ATOM 706 C CA . SER A 1 88 ? -32.114 20.807 40.598 1.00 68.00 88 SER A CA 1
ATOM 707 C C . SER A 1 88 ? -33.220 20.072 39.843 1.00 68.00 88 SER A C 1
ATOM 709 O O . SER A 1 88 ? -32.958 19.464 38.809 1.00 68.00 88 SER A O 1
ATOM 711 N N . GLU A 1 89 ? -34.463 20.157 40.322 1.00 60.38 89 GLU A N 1
ATOM 712 C CA . GLU A 1 89 ? -35.665 19.761 39.564 1.00 60.38 89 GLU A CA 1
ATOM 713 C C . GLU A 1 89 ? -35.950 20.751 38.415 1.00 60.38 89 GLU A C 1
ATOM 715 O O . GLU A 1 89 ? -37.084 21.169 38.181 1.00 60.38 89 GLU A O 1
ATOM 720 N N . SER A 1 90 ? -34.907 21.189 37.707 1.00 56.06 90 SER A N 1
ATOM 721 C CA . SER A 1 90 ? -35.078 21.849 36.426 1.00 56.06 90 SER A CA 1
ATOM 722 C C . SER A 1 90 ? -35.757 20.826 35.512 1.00 56.06 90 SER A C 1
ATOM 724 O O . SER A 1 90 ? -35.391 19.652 35.499 1.00 56.06 90 SER A O 1
ATOM 726 N N . GLY A 1 91 ? -36.786 21.228 34.767 1.00 57.00 91 GLY A N 1
ATOM 727 C CA . GLY A 1 91 ? -37.487 20.359 33.811 1.00 57.00 91 GLY A CA 1
ATOM 728 C C . GLY A 1 91 ? -36.623 19.918 32.618 1.00 57.00 91 GLY A C 1
ATOM 729 O O . GLY A 1 91 ? -37.160 19.688 31.538 1.00 57.00 91 GLY A O 1
ATOM 730 N N . ALA A 1 92 ? -35.299 19.860 32.789 1.00 65.94 92 ALA A N 1
ATOM 731 C CA . ALA A 1 92 ? -34.338 19.392 31.818 1.00 65.94 92 ALA A CA 1
ATOM 732 C C . ALA A 1 92 ? -34.592 17.912 31.522 1.00 65.94 92 ALA A C 1
ATOM 734 O O . ALA A 1 92 ? -34.694 17.073 32.420 1.00 65.94 92 ALA A O 1
ATOM 735 N N . LEU A 1 93 ? -34.683 17.602 30.233 1.00 76.44 93 LEU A N 1
ATOM 736 C CA . LEU A 1 93 ? -34.808 16.238 29.748 1.00 76.44 93 LEU A CA 1
ATOM 737 C C . LEU A 1 93 ? -33.579 15.425 30.194 1.00 76.44 93 LEU A C 1
ATOM 739 O O . LEU A 1 93 ? -32.450 15.923 30.133 1.00 76.44 93 LEU A O 1
ATOM 743 N N . ASP A 1 94 ? -33.778 14.188 30.658 1.00 84.12 94 ASP A N 1
ATOM 744 C CA . ASP A 1 94 ? -32.648 13.316 30.981 1.00 84.12 94 ASP A CA 1
ATOM 745 C C . ASP A 1 94 ? -31.953 12.911 29.669 1.00 84.12 94 ASP A C 1
ATOM 747 O O . ASP A 1 94 ? -32.585 12.271 28.821 1.00 84.12 94 ASP A O 1
ATOM 751 N N . PRO A 1 95 ? -30.665 13.242 29.468 1.00 85.62 95 PRO A N 1
ATOM 752 C CA . PRO A 1 95 ? -29.968 12.907 28.230 1.00 85.62 95 PRO A CA 1
ATOM 753 C C . PRO A 1 95 ? -29.900 11.391 27.990 1.00 85.62 95 PRO A C 1
ATOM 755 O O . PRO A 1 95 ? -29.768 10.959 26.846 1.00 85.62 95 PRO A O 1
ATOM 758 N N . GLY A 1 96 ? -30.042 10.556 29.028 1.00 82.81 96 GLY A N 1
ATOM 759 C CA . GLY A 1 96 ? -30.148 9.106 28.871 1.00 82.81 96 GLY A CA 1
ATOM 760 C C . GLY A 1 96 ? -31.417 8.656 28.130 1.00 82.81 96 GLY A C 1
ATOM 761 O O . GLY A 1 96 ? -31.401 7.636 27.441 1.00 82.81 96 GLY A O 1
ATOM 762 N N . ASP A 1 97 ? -32.509 9.417 28.200 1.00 83.94 97 ASP A N 1
ATOM 763 C CA . ASP A 1 97 ? -33.764 9.075 27.512 1.00 83.94 97 ASP A CA 1
ATOM 764 C C . ASP A 1 97 ? -33.723 9.380 26.009 1.00 83.94 97 ASP A C 1
ATOM 766 O O . ASP A 1 97 ? -34.566 8.906 25.249 1.00 83.94 97 ASP A O 1
ATOM 770 N N . VAL A 1 98 ? -32.713 10.135 25.573 1.00 85.56 98 VAL A N 1
ATOM 771 C CA . VAL A 1 98 ? -32.500 10.526 24.176 1.00 85.56 98 VAL A CA 1
ATOM 772 C C . VAL A 1 98 ? -31.310 9.782 23.575 1.00 85.56 98 VAL A C 1
ATOM 774 O O . VAL A 1 98 ? -31.404 9.221 22.482 1.00 85.56 98 VAL A O 1
ATOM 777 N N . SER A 1 99 ? -30.182 9.742 24.287 1.00 87.25 99 SER A N 1
ATOM 778 C CA . SER A 1 99 ? -28.904 9.236 23.770 1.00 87.25 99 SER A CA 1
ATOM 779 C C . SER A 1 99 ? -28.855 7.715 23.602 1.00 87.25 99 SER A C 1
ATOM 781 O O . SER A 1 99 ? -28.009 7.211 22.866 1.00 87.25 99 SER A O 1
ATOM 783 N N . PHE A 1 100 ? -29.759 6.975 24.252 1.00 88.25 100 PHE A N 1
ATOM 784 C CA . PHE A 1 100 ? -29.847 5.514 24.154 1.00 88.25 100 PHE A CA 1
ATOM 785 C C . PHE A 1 100 ? -30.950 5.024 23.197 1.00 88.25 100 PHE A C 1
ATOM 787 O O . PHE A 1 100 ? -31.200 3.819 23.116 1.00 88.25 100 PHE A O 1
ATOM 794 N N . GLY A 1 101 ? -31.580 5.924 22.436 1.00 85.88 101 GLY A N 1
ATOM 795 C CA . GLY A 1 101 ? -32.632 5.591 21.473 1.00 85.88 101 GLY A CA 1
ATOM 796 C C . GLY A 1 101 ? -34.008 5.375 22.110 1.00 85.88 101 GLY A C 1
ATOM 797 O O . GLY A 1 101 ? -34.197 5.557 23.309 1.00 85.88 101 GLY A O 1
ATOM 798 N N . PHE A 1 102 ? -34.994 4.991 21.292 1.00 85.50 102 PHE A N 1
ATOM 799 C CA . PHE A 1 102 ? -36.412 5.097 21.655 1.00 85.50 102 PHE A CA 1
ATOM 800 C C . PHE A 1 102 ? -37.202 3.793 21.453 1.00 85.50 102 PHE A C 1
ATOM 802 O O . PHE A 1 102 ? -36.931 2.989 20.553 1.00 85.50 102 PHE A O 1
ATOM 809 N N . GLY A 1 103 ? -38.257 3.619 22.256 1.00 87.06 103 GLY A N 1
ATOM 810 C CA . GLY A 1 103 ? -39.285 2.589 22.071 1.00 87.06 103 GLY A CA 1
ATOM 811 C C . GLY A 1 103 ? -38.742 1.155 22.038 1.00 87.06 103 GLY A C 1
ATOM 812 O O . GLY A 1 103 ? -37.855 0.790 22.802 1.00 87.06 103 GLY A O 1
ATOM 813 N N . ARG A 1 104 ? -39.263 0.324 21.120 1.00 85.31 104 ARG A N 1
ATOM 814 C CA . ARG A 1 104 ? -38.902 -1.108 20.981 1.00 85.31 104 ARG A CA 1
ATOM 815 C C . ARG A 1 104 ? -37.419 -1.369 20.663 1.00 85.31 104 ARG A C 1
ATOM 817 O O . ARG A 1 104 ? -37.000 -2.522 20.692 1.00 85.31 104 ARG A O 1
ATOM 824 N N . ARG A 1 105 ? -36.650 -0.342 20.284 1.00 87.50 105 ARG A N 1
ATOM 825 C CA . ARG A 1 105 ? -35.229 -0.435 19.904 1.00 87.50 105 ARG A CA 1
ATOM 826 C C . ARG A 1 105 ? -34.327 0.418 20.803 1.00 87.50 105 ARG A C 1
ATOM 828 O O . ARG A 1 105 ? -33.215 0.739 20.397 1.00 87.50 105 ARG A O 1
ATOM 835 N N . VAL A 1 106 ? -34.798 0.780 21.998 1.00 89.81 106 VAL A N 1
ATOM 836 C CA . VAL A 1 106 ? -33.944 1.383 23.030 1.00 89.81 106 VAL A CA 1
ATOM 837 C C . VAL A 1 106 ? -32.758 0.462 23.330 1.00 89.81 106 VAL A C 1
ATOM 839 O O . VAL A 1 106 ? -32.898 -0.764 23.294 1.00 89.81 106 VAL A O 1
ATOM 842 N N . CYS A 1 107 ? -31.587 1.046 23.586 1.00 88.44 107 CYS A N 1
ATOM 843 C CA . CYS A 1 107 ? -30.362 0.307 23.862 1.00 88.44 107 CYS A CA 1
ATOM 844 C C . CYS A 1 107 ? -30.586 -0.697 25.009 1.00 88.44 107 CYS A C 1
ATOM 846 O O . CYS A 1 107 ? -30.888 -0.267 26.127 1.00 88.44 107 CYS A O 1
ATOM 848 N N . PRO A 1 108 ? -30.410 -2.013 24.771 1.00 84.81 108 PRO A N 1
ATOM 849 C CA . PRO A 1 108 ? -30.627 -3.022 25.806 1.00 84.81 108 PRO A CA 1
ATOM 850 C C . PRO A 1 108 ? -29.629 -2.886 26.964 1.00 84.81 108 PRO A C 1
ATOM 852 O O . PRO A 1 108 ? -29.957 -3.230 28.093 1.00 84.81 108 PRO A O 1
ATOM 855 N N . GLU A 1 109 ? -28.448 -2.313 26.704 1.00 85.19 109 GLU A N 1
ATOM 856 C CA . GLU A 1 109 ? -27.349 -2.191 27.670 1.00 85.19 109 GLU A CA 1
ATOM 857 C C . GLU A 1 109 ? -27.235 -0.803 28.320 1.00 85.19 109 GLU A C 1
ATOM 859 O O . GLU A 1 109 ? -26.203 -0.471 28.911 1.00 85.19 109 GLU A O 1
ATOM 864 N N . ARG A 1 110 ? -28.289 0.026 28.250 1.00 84.25 110 ARG A N 1
ATOM 865 C CA . ARG A 1 110 ? -28.306 1.372 28.857 1.00 84.25 110 ARG A CA 1
ATOM 866 C C . ARG A 1 110 ? -27.869 1.351 30.327 1.00 84.25 110 ARG A C 1
ATOM 868 O O . ARG A 1 110 ? -26.998 2.121 30.726 1.00 84.25 110 ARG A O 1
ATOM 875 N N . SER A 1 111 ? -28.436 0.450 31.131 1.00 81.25 111 SER A N 1
ATOM 876 C CA . SER A 1 111 ? -28.154 0.380 32.571 1.00 81.25 111 SER A CA 1
ATOM 877 C C . SER A 1 111 ? -26.700 0.003 32.880 1.00 81.25 111 SER A C 1
ATOM 879 O O . SER A 1 111 ? -26.123 0.529 33.838 1.00 81.25 111 SER A O 1
ATOM 881 N N . ILE A 1 112 ? -26.089 -0.868 32.067 1.00 83.94 112 ILE A N 1
ATOM 882 C CA . ILE A 1 112 ? -24.673 -1.232 32.205 1.00 83.94 112 ILE A CA 1
ATOM 883 C C . ILE A 1 112 ? -23.793 -0.048 31.807 1.00 83.94 112 ILE A C 1
ATOM 885 O O . ILE A 1 112 ? -22.890 0.311 32.559 1.00 83.94 112 ILE A O 1
ATOM 889 N N . ALA A 1 113 ? -24.080 0.599 30.675 1.00 82.50 113 ALA A N 1
ATOM 890 C CA . ALA A 1 113 ? -23.317 1.747 30.195 1.00 82.50 113 ALA A CA 1
ATOM 891 C C . ALA A 1 113 ? -23.297 2.895 31.219 1.00 82.50 113 ALA A C 1
ATOM 893 O O . ALA A 1 113 ? -22.225 3.370 31.592 1.00 82.50 113 ALA A O 1
ATOM 894 N N . GLU A 1 114 ? -24.458 3.293 31.743 1.00 82.56 114 GLU A N 1
ATOM 895 C CA . GLU A 1 114 ? -24.544 4.364 32.743 1.00 82.56 114 GLU A CA 1
ATOM 896 C C . GLU A 1 114 ? -23.787 4.026 34.037 1.00 82.56 114 GLU A C 1
ATOM 898 O O . GLU A 1 114 ? -23.116 4.883 34.617 1.00 82.56 114 GLU A O 1
ATOM 903 N N . THR A 1 115 ? -23.874 2.772 34.490 1.00 82.44 115 THR A N 1
ATOM 904 C CA . THR A 1 115 ? -23.168 2.313 35.695 1.00 82.44 115 THR A CA 1
ATOM 905 C C . THR A 1 115 ? -21.657 2.307 35.477 1.00 82.44 115 THR A C 1
ATOM 907 O O . THR A 1 115 ? -20.911 2.789 36.330 1.00 82.44 115 THR A O 1
ATOM 910 N N . SER A 1 116 ? -21.198 1.827 34.320 1.00 81.88 116 SER A N 1
ATOM 911 C CA . SER A 1 116 ? -19.782 1.817 33.948 1.00 81.88 116 SER A CA 1
ATOM 912 C C . SER A 1 116 ? -19.206 3.228 33.859 1.00 81.88 116 SER A C 1
ATOM 914 O O . SER A 1 116 ? -18.154 3.487 34.441 1.00 81.88 116 SER A O 1
ATOM 916 N N . ILE A 1 117 ? -19.907 4.165 33.210 1.00 83.12 117 ILE A N 1
ATOM 917 C CA . ILE A 1 117 ? -19.461 5.564 33.106 1.00 83.12 117 ILE A CA 1
ATOM 918 C C . ILE A 1 117 ? -19.349 6.190 34.501 1.00 83.12 117 ILE A C 1
ATOM 920 O O . ILE A 1 117 ? -18.336 6.812 34.819 1.00 83.12 117 ILE A O 1
ATOM 924 N N . PHE A 1 118 ? -20.339 5.970 35.371 1.00 83.94 118 PHE A N 1
ATOM 925 C CA . PHE A 1 118 ? -20.287 6.450 36.751 1.00 83.94 118 PHE A CA 1
ATOM 926 C C . PHE A 1 118 ? -19.070 5.904 37.520 1.00 83.94 118 PHE A C 1
ATOM 928 O O . PHE A 1 118 ? -18.365 6.671 38.183 1.00 83.94 118 PHE A O 1
ATOM 935 N N . LEU A 1 119 ? -18.797 4.598 37.419 1.00 78.56 119 LEU A N 1
ATOM 936 C CA . LEU A 1 119 ? -17.661 3.955 38.091 1.00 78.56 119 LEU A CA 1
ATOM 937 C C . LEU A 1 119 ? -16.306 4.408 37.523 1.00 78.56 119 LEU A C 1
ATOM 939 O O . LEU A 1 119 ? -15.338 4.559 38.265 1.00 78.56 119 LEU A O 1
ATOM 943 N N . ILE A 1 120 ? -16.213 4.668 36.222 1.00 79.75 120 ILE A N 1
ATOM 944 C CA . ILE A 1 120 ? -14.990 5.212 35.622 1.00 79.75 120 ILE A CA 1
ATOM 945 C C . ILE A 1 120 ? -14.742 6.638 36.129 1.00 79.75 120 ILE A C 1
ATOM 947 O O . ILE A 1 120 ? -13.642 6.944 36.594 1.00 79.75 120 ILE A O 1
ATOM 951 N N . VAL A 1 121 ? -15.760 7.502 36.095 1.00 77.19 121 VAL A N 1
ATOM 952 C CA . VAL A 1 121 ? -15.637 8.917 36.478 1.00 77.19 121 VAL A CA 1
ATOM 953 C C . VAL A 1 121 ? -15.356 9.085 37.977 1.00 77.19 121 VAL A C 1
ATOM 955 O O . VAL A 1 121 ? -14.366 9.723 38.337 1.00 77.19 121 VAL A O 1
ATOM 958 N N . ALA A 1 122 ? -16.177 8.524 38.874 1.00 70.31 122 ALA A N 1
ATOM 959 C CA . ALA A 1 122 ? -16.046 8.793 40.312 1.00 70.31 122 ALA A CA 1
ATOM 960 C C . ALA A 1 122 ? -14.887 8.039 40.993 1.00 70.31 122 ALA A C 1
ATOM 962 O O . ALA A 1 122 ? -13.931 8.697 41.415 1.00 70.31 122 ALA A O 1
ATOM 963 N N . PRO A 1 123 ? -14.943 6.705 41.163 1.00 63.84 123 PRO A N 1
ATOM 964 C CA . PRO A 1 123 ? -13.948 5.994 41.958 1.00 63.84 123 PRO A CA 1
ATOM 965 C C . PRO A 1 123 ? -12.627 5.710 41.245 1.00 63.84 123 PRO A C 1
ATOM 967 O O . PRO A 1 123 ? -11.594 5.764 41.905 1.00 63.84 123 PRO A O 1
ATOM 970 N N . HIS A 1 124 ? -12.621 5.425 39.940 1.00 68.44 124 HIS A N 1
ATOM 971 C CA . HIS A 1 124 ? -11.371 5.074 39.250 1.00 68.44 124 HIS A CA 1
ATOM 972 C C . HIS A 1 124 ? -10.550 6.298 38.852 1.00 68.44 124 HIS A C 1
ATOM 974 O O . HIS A 1 124 ? -9.327 6.279 38.965 1.00 68.44 124 HIS A O 1
ATOM 980 N N . THR A 1 125 ? -11.217 7.379 38.442 1.00 76.88 125 THR A N 1
ATOM 981 C CA . THR A 1 125 ? -10.531 8.560 37.915 1.00 76.88 125 THR A CA 1
ATOM 982 C C . THR A 1 125 ? -10.421 9.660 38.968 1.00 76.88 125 THR A C 1
ATOM 984 O O . THR A 1 125 ? -9.336 9.936 39.480 1.00 76.88 125 THR A O 1
ATOM 987 N N . LEU A 1 126 ? -11.542 10.276 39.355 1.00 77.44 126 LEU A N 1
ATOM 988 C CA . LEU A 1 126 ? -11.530 11.488 40.179 1.00 77.44 126 LEU A CA 1
ATOM 989 C C . LEU A 1 126 ? -11.092 11.246 41.634 1.00 77.44 126 LEU A C 1
ATOM 991 O O . LEU A 1 126 ? -10.565 12.164 42.275 1.00 77.44 126 LEU A O 1
ATOM 995 N N . ALA A 1 127 ? -11.308 10.045 42.181 1.00 73.94 127 ALA A N 1
ATOM 996 C CA . ALA A 1 127 ? -10.879 9.713 43.540 1.00 73.94 127 ALA A CA 1
ATOM 997 C C . ALA A 1 127 ? -9.363 9.469 43.640 1.00 73.94 127 ALA A C 1
ATOM 999 O O . ALA A 1 127 ? -8.765 9.809 44.661 1.00 73.94 127 ALA A O 1
ATOM 1000 N N . VAL A 1 128 ? -8.741 8.924 42.589 1.00 73.94 128 VAL A N 1
ATOM 1001 C CA . VAL A 1 128 ? -7.338 8.474 42.606 1.00 73.94 128 VAL A CA 1
ATOM 1002 C C . VAL A 1 128 ? -6.396 9.484 41.960 1.00 73.94 128 VAL A C 1
ATOM 1004 O O . VAL A 1 128 ? -5.273 9.644 42.435 1.00 73.94 128 VAL A O 1
ATOM 1007 N N . PHE A 1 129 ? -6.844 10.204 40.931 1.00 79.69 129 PHE A N 1
ATOM 1008 C CA . PHE A 1 129 ? -5.987 11.073 40.130 1.00 79.69 129 PHE A CA 1
ATOM 1009 C C . PHE A 1 129 ? -6.370 12.550 40.250 1.00 79.69 129 PHE A C 1
ATOM 1011 O O . PHE A 1 129 ? -7.538 12.912 40.423 1.00 79.69 129 PHE A O 1
ATOM 1018 N N . ASP A 1 130 ? -5.366 13.419 40.181 1.00 78.62 130 ASP A N 1
ATOM 1019 C CA . ASP A 1 130 ? -5.504 14.839 39.863 1.00 78.62 130 ASP A CA 1
ATOM 1020 C C . ASP A 1 130 ? -5.069 15.039 38.408 1.00 78.62 130 ASP A C 1
ATOM 1022 O O . ASP A 1 130 ? -3.902 14.822 38.087 1.00 78.62 130 ASP A O 1
ATOM 1026 N N . ILE A 1 131 ? -6.013 15.380 37.528 1.00 79.00 131 ILE A N 1
ATOM 1027 C CA . ILE A 1 131 ? -5.795 15.501 36.081 1.00 79.00 131 ILE A CA 1
ATOM 1028 C C . ILE A 1 131 ? -5.652 16.981 35.735 1.00 79.00 131 ILE A C 1
ATOM 1030 O O . ILE A 1 131 ? -6.503 17.803 36.072 1.00 79.00 131 ILE A O 1
ATOM 1034 N N . ARG A 1 132 ? -4.564 17.322 35.053 1.00 75.12 132 ARG A N 1
ATOM 1035 C CA . ARG A 1 132 ? -4.164 18.678 34.686 1.00 75.12 132 ARG A CA 1
ATOM 1036 C C . ARG A 1 132 ? -3.769 18.736 33.216 1.00 75.12 132 ARG A C 1
ATOM 1038 O O . ARG A 1 132 ? -3.417 17.735 32.596 1.00 75.12 132 ARG A O 1
ATOM 1045 N N . LYS A 1 133 ? -3.775 19.945 32.664 1.00 66.38 133 LYS A N 1
ATOM 1046 C CA . LYS A 1 133 ? -3.248 20.198 31.320 1.00 66.38 133 LYS A CA 1
ATOM 1047 C C . LYS A 1 133 ? -1.719 19.958 31.279 1.00 66.38 133 LYS A C 1
ATOM 1049 O O . LYS A 1 133 ? -1.061 20.137 32.313 1.00 66.38 133 LYS A O 1
ATOM 1054 N N . PRO A 1 134 ? -1.149 19.563 30.125 1.00 65.19 134 PRO A N 1
ATOM 1055 C CA . PRO A 1 134 ? 0.298 19.476 29.921 1.00 65.19 134 PRO A CA 1
ATOM 1056 C C . PRO A 1 134 ? 1.008 20.799 30.250 1.00 65.19 134 PRO A C 1
ATOM 1058 O O . PRO A 1 134 ? 0.453 21.877 30.040 1.00 65.19 134 PRO A O 1
ATOM 1061 N N . ALA A 1 135 ? 2.235 20.737 30.771 1.00 57.12 135 ALA A N 1
ATOM 1062 C CA . ALA A 1 135 ? 3.031 21.926 31.072 1.00 57.12 135 ALA A CA 1
ATOM 1063 C C . ALA A 1 135 ? 3.849 22.323 29.831 1.00 57.12 135 ALA A C 1
ATOM 1065 O O . ALA A 1 135 ? 4.894 21.735 29.576 1.00 57.12 135 ALA A O 1
ATOM 1066 N N . GLY A 1 136 ? 3.365 23.295 29.051 1.00 47.06 136 GLY A N 1
ATOM 1067 C CA . GLY A 1 136 ? 4.083 23.810 27.882 1.00 47.06 136 GLY A CA 1
ATOM 1068 C C . GLY A 1 136 ? 3.277 24.805 27.038 1.00 47.06 136 GLY A C 1
ATOM 1069 O O . GLY A 1 136 ? 2.173 24.514 26.604 1.00 47.06 136 GLY A O 1
ATOM 1070 N N . ASN A 1 137 ? 3.872 25.981 26.831 1.00 38.00 137 ASN A N 1
ATOM 1071 C CA . ASN A 1 137 ? 3.746 26.902 25.694 1.00 38.00 137 ASN A CA 1
ATOM 1072 C C . ASN A 1 137 ? 2.362 27.371 25.217 1.00 38.00 137 ASN A C 1
ATOM 1074 O O . ASN A 1 137 ? 2.220 27.601 24.027 1.00 38.00 137 ASN A O 1
ATOM 1078 N N . GLY A 1 138 ? 1.375 27.595 26.086 1.00 44.75 138 GLY A N 1
ATOM 1079 C CA . GLY A 1 138 ? 0.256 28.506 25.775 1.00 44.75 138 GLY A CA 1
ATOM 1080 C C . GLY A 1 138 ? -0.593 28.206 24.527 1.00 44.75 138 GLY A C 1
ATOM 1081 O O . GLY A 1 138 ? -1.430 29.035 24.178 1.00 44.75 138 GLY A O 1
ATOM 1082 N N . GLU A 1 139 ? -0.432 27.057 23.867 1.00 43.72 139 GLU A N 1
ATOM 1083 C CA . GLU A 1 139 ? -1.400 26.584 22.891 1.00 43.72 139 GLU A CA 1
ATOM 1084 C C . GLU A 1 139 ? -2.637 26.167 23.683 1.00 43.72 139 GLU A C 1
ATOM 1086 O O . GLU A 1 139 ? -2.619 25.216 24.470 1.00 43.72 139 GLU A O 1
ATOM 1091 N N . GLU A 1 140 ? -3.717 26.939 23.543 1.00 46.47 140 GLU A N 1
ATOM 1092 C CA . GLU A 1 140 ? -5.038 26.479 23.950 1.00 46.47 140 GLU A CA 1
ATOM 1093 C C . GLU A 1 140 ? -5.259 25.084 23.363 1.00 46.47 140 GLU A C 1
ATOM 1095 O O . GLU A 1 140 ? -4.920 24.844 22.203 1.00 46.47 140 GLU A O 1
ATOM 1100 N N . ILE A 1 141 ? -5.845 24.172 24.147 1.00 49.25 141 ILE A N 1
ATOM 1101 C CA . ILE A 1 141 ? -6.422 22.939 23.605 1.00 49.25 1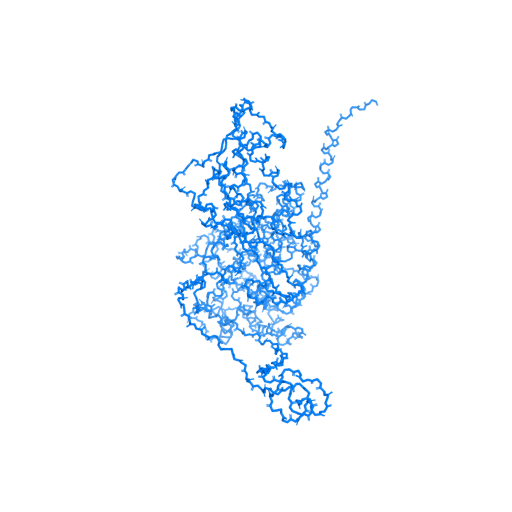41 ILE A CA 1
ATOM 1102 C C . ILE A 1 141 ? -7.524 23.399 22.644 1.00 49.25 141 ILE A C 1
ATOM 1104 O O . ILE A 1 141 ? -8.663 23.623 23.058 1.00 49.25 141 ILE A O 1
ATOM 1108 N N . LYS A 1 142 ? -7.157 23.651 21.384 1.00 43.56 142 LYS A N 1
ATOM 1109 C CA . LYS A 1 142 ? -8.083 24.007 20.320 1.00 43.56 142 LYS A CA 1
ATOM 1110 C C . LYS A 1 142 ? -9.006 22.810 20.153 1.00 43.56 142 LYS A C 1
ATOM 1112 O O . LYS A 1 142 ? -8.557 21.721 19.823 1.00 43.56 142 LYS A O 1
ATOM 1117 N N . SER A 1 143 ? -10.267 23.045 20.506 1.00 44.59 143 SER A N 1
ATOM 1118 C CA . SER A 1 143 ? -11.427 22.190 20.258 1.00 44.59 143 SER A CA 1
ATOM 1119 C C . SER A 1 143 ? -11.269 20.704 20.610 1.00 44.59 143 SER A C 1
ATOM 1121 O O . SER A 1 143 ? -11.124 19.851 19.746 1.00 44.59 143 SER A O 1
ATOM 1123 N N . ILE A 1 144 ? -11.568 20.368 21.873 1.00 47.28 144 ILE A N 1
ATOM 1124 C CA . ILE A 1 144 ? -12.082 19.030 22.271 1.00 47.28 144 ILE A CA 1
ATOM 1125 C C . ILE A 1 144 ? -13.302 18.612 21.401 1.00 47.28 144 ILE A C 1
ATOM 1127 O O . ILE A 1 144 ? -13.663 17.441 21.335 1.00 47.28 144 ILE A O 1
ATOM 1131 N N . LEU A 1 145 ? -13.923 19.580 20.717 1.00 44.94 145 LEU A N 1
ATOM 1132 C CA . LEU A 1 145 ? -15.097 19.459 19.851 1.00 44.94 145 LEU A CA 1
ATOM 1133 C C . LEU A 1 145 ? -14.819 18.970 18.418 1.00 44.94 145 LEU A C 1
ATOM 1135 O O . LEU A 1 145 ? -15.777 18.823 17.656 1.00 44.94 145 LEU A O 1
ATOM 1139 N N . ASP A 1 146 ? -13.570 18.691 18.036 1.00 41.03 146 ASP A N 1
ATOM 1140 C CA . ASP A 1 146 ? -13.311 17.992 16.774 1.00 41.03 146 ASP A CA 1
ATOM 1141 C C . ASP A 1 146 ? -13.777 16.529 16.917 1.00 41.03 146 ASP A C 1
ATOM 1143 O O . ASP A 1 146 ? -13.108 15.658 17.460 1.00 41.03 146 ASP A O 1
ATOM 1147 N N . SER A 1 147 ? -15.013 16.255 16.512 1.00 44.19 147 SER A N 1
ATOM 1148 C CA . SER A 1 147 ? -15.605 14.919 16.604 1.00 44.19 147 SER A CA 1
ATOM 1149 C C . SER A 1 147 ? -15.122 14.020 15.461 1.00 44.19 147 SER A C 1
ATOM 1151 O O . SER A 1 147 ? -14.956 14.453 14.317 1.00 44.19 147 SER A O 1
ATOM 1153 N N . THR A 1 148 ? -14.895 12.743 15.770 1.00 39.22 148 THR A N 1
ATOM 1154 C CA . THR A 1 148 ? -14.643 11.695 14.764 1.00 39.22 148 THR A CA 1
ATOM 1155 C C . THR A 1 148 ? -15.896 11.413 13.919 1.00 39.22 148 THR A C 1
ATOM 1157 O O . THR A 1 148 ? -17.023 11.637 14.361 1.00 39.22 148 THR A O 1
ATOM 1160 N N . VAL A 1 149 ? -15.717 10.938 12.681 1.00 37.06 149 VAL A N 1
ATOM 1161 C CA . VAL A 1 149 ? -16.807 10.600 11.753 1.00 37.06 149 VAL A CA 1
ATOM 1162 C C . VAL A 1 149 ? -17.150 9.112 11.879 1.00 37.06 149 VAL A C 1
ATOM 1164 O O . VAL A 1 149 ? -16.324 8.235 11.640 1.00 37.06 149 VAL A O 1
ATOM 1167 N N . GLY A 1 150 ? -18.406 8.822 12.212 1.00 44.25 150 GLY A N 1
ATOM 1168 C CA . GLY A 1 150 ? -18.970 7.479 12.327 1.00 44.25 150 GLY A CA 1
ATOM 1169 C C . GLY A 1 150 ? -20.384 7.541 12.906 1.00 44.25 150 GLY A C 1
ATOM 1170 O O . GLY A 1 150 ? -20.896 8.622 13.188 1.00 44.25 150 GLY A O 1
ATOM 1171 N N . HIS A 1 151 ? -21.034 6.391 13.122 1.00 55.28 151 HIS A N 1
ATOM 1172 C CA . HIS A 1 151 ? -22.265 6.373 13.929 1.00 55.28 151 HIS A CA 1
ATOM 1173 C C . HIS A 1 151 ? -22.018 6.828 15.378 1.00 55.28 151 HIS A C 1
ATOM 1175 O O . HIS A 1 151 ? -22.969 7.228 16.046 1.00 55.28 151 HIS A O 1
ATOM 1181 N N . LEU A 1 152 ? -20.764 6.764 15.840 1.00 64.00 152 LEU A N 1
ATOM 1182 C CA . LEU A 1 152 ? -20.325 7.160 17.170 1.00 64.00 152 LEU A CA 1
ATOM 1183 C C . LEU A 1 152 ? -19.440 8.413 17.100 1.00 64.00 152 LEU A C 1
ATOM 1185 O O . LEU A 1 152 ? -18.574 8.497 16.232 1.00 64.00 152 LEU A O 1
ATOM 1189 N N . ILE A 1 153 ? -19.620 9.339 18.040 1.00 60.41 153 ILE A N 1
ATOM 1190 C CA . ILE A 1 153 ? -18.717 10.458 18.299 1.00 60.41 153 ILE A CA 1
ATOM 1191 C C . ILE A 1 153 ? -17.672 10.027 19.333 1.00 60.41 153 ILE A C 1
ATOM 1193 O O . ILE A 1 153 ? -18.007 9.602 20.440 1.00 60.41 153 ILE A O 1
ATOM 1197 N N . HIS A 1 154 ? -16.402 10.217 18.983 1.00 60.31 154 HIS A N 1
ATOM 1198 C CA . HIS A 1 154 ? -15.255 10.154 19.891 1.00 60.31 154 HIS A CA 1
ATOM 1199 C C . HIS A 1 154 ? -14.532 11.504 19.948 1.00 60.31 154 HIS A C 1
ATOM 1201 O O . HIS A 1 154 ? -14.506 12.229 18.950 1.00 60.31 154 HIS A O 1
ATOM 1207 N N . VAL A 1 155 ? -13.925 11.799 21.100 1.00 59.75 155 VAL A N 1
ATOM 1208 C CA . VAL A 1 155 ? -13.040 12.955 21.318 1.00 59.75 155 VAL A CA 1
ATOM 1209 C C . VAL A 1 155 ? -11.697 12.713 20.619 1.00 59.75 155 VAL A C 1
ATOM 1211 O O . VAL A 1 155 ? -11.185 11.594 20.682 1.00 59.75 155 VAL A O 1
ATOM 1214 N N . VAL A 1 156 ? -11.109 13.738 19.985 1.00 52.41 156 VAL A N 1
ATOM 1215 C CA . VAL A 1 156 ? -9.729 13.653 19.459 1.00 52.41 156 VAL A CA 1
ATOM 1216 C C . VAL A 1 156 ? -8.766 13.305 20.592 1.00 52.41 156 VAL A C 1
ATOM 1218 O O . VAL A 1 156 ? -8.901 13.867 21.678 1.00 52.41 156 VAL A O 1
ATOM 1221 N N . PRO A 1 157 ? -7.769 12.435 20.376 1.00 59.66 157 PRO A N 1
ATOM 1222 C CA . PRO A 1 157 ? -6.739 12.196 21.376 1.00 59.66 157 PRO A CA 1
ATOM 1223 C C . PRO A 1 157 ? -6.076 13.490 21.869 1.00 59.66 157 PRO A C 1
ATOM 1225 O O . PRO A 1 157 ? -5.681 14.342 21.075 1.00 59.66 157 PRO A O 1
ATOM 1228 N N . PHE A 1 158 ? -5.927 13.625 23.188 1.00 61.41 158 PHE A N 1
ATOM 1229 C CA . PHE A 1 158 ? -5.274 14.770 23.820 1.00 61.41 158 PHE A CA 1
ATOM 1230 C C . PHE A 1 158 ? -4.373 14.325 24.972 1.00 61.41 158 PHE A C 1
ATOM 1232 O O . PHE A 1 158 ? -4.678 13.382 25.702 1.00 61.41 158 PHE A O 1
ATOM 1239 N N . ASN A 1 159 ? -3.256 15.033 25.150 1.00 62.81 159 ASN A N 1
ATOM 1240 C CA . ASN A 1 159 ? -2.327 14.778 26.245 1.00 62.81 159 ASN A CA 1
ATOM 1241 C C . ASN A 1 159 ? -2.862 15.363 27.559 1.00 62.81 159 ASN A C 1
ATOM 1243 O O . ASN A 1 159 ? -3.335 16.502 27.599 1.00 62.81 159 ASN A O 1
ATOM 1247 N N . VAL A 1 160 ? -2.713 14.615 28.653 1.00 65.00 160 VAL A N 1
ATOM 1248 C CA . VAL A 1 160 ? -3.012 15.074 30.016 1.00 65.00 160 VAL A CA 1
ATOM 1249 C C . VAL A 1 160 ? -1.862 14.752 30.957 1.00 65.00 160 VAL A C 1
ATOM 1251 O O . VAL A 1 160 ? -1.258 13.687 30.883 1.00 65.00 160 VAL A O 1
ATOM 1254 N N . ASN A 1 161 ? -1.592 15.663 31.886 1.00 71.69 161 ASN A N 1
ATOM 1255 C CA . ASN A 1 161 ? -0.758 15.376 33.042 1.00 71.69 161 ASN A CA 1
ATOM 1256 C C . ASN A 1 161 ? -1.653 14.834 34.149 1.00 71.69 161 ASN A C 1
ATOM 1258 O O . ASN A 1 161 ? -2.670 15.446 34.460 1.00 71.69 161 ASN A O 1
ATOM 1262 N N . TYR A 1 162 ? -1.274 13.745 34.803 1.00 74.12 162 TYR A N 1
ATOM 1263 C CA . TYR A 1 162 ? -1.992 13.282 35.984 1.00 74.12 162 TYR A CA 1
ATOM 1264 C C . TYR A 1 162 ? -1.031 12.971 37.126 1.00 74.12 162 TYR A C 1
ATOM 1266 O O . TYR A 1 162 ? 0.103 12.543 36.916 1.00 74.12 162 TYR A O 1
ATOM 1274 N N . THR A 1 163 ? -1.480 13.200 38.356 1.00 77.19 163 THR A N 1
ATOM 1275 C CA . THR A 1 163 ? -0.761 12.792 39.566 1.00 77.19 163 THR A CA 1
ATOM 1276 C C . THR A 1 163 ? -1.659 11.938 40.445 1.00 77.19 163 THR A C 1
ATOM 1278 O O . THR A 1 163 ? -2.874 12.125 40.493 1.00 77.19 163 THR A O 1
ATOM 1281 N N . THR A 1 164 ? -1.076 10.962 41.135 1.00 74.94 164 THR A N 1
ATOM 1282 C CA . THR A 1 164 ? -1.804 10.123 42.088 1.00 74.94 164 THR A CA 1
ATOM 1283 C C . THR A 1 164 ? -2.019 10.879 43.401 1.00 74.94 164 THR A C 1
ATOM 1285 O O . THR A 1 164 ? -1.113 11.508 43.945 1.00 74.94 164 THR A O 1
ATOM 1288 N N . LYS A 1 165 ? -3.240 10.808 43.937 1.00 70.94 165 LYS A N 1
ATOM 1289 C CA . LYS A 1 165 ? -3.626 11.374 45.243 1.00 70.94 165 LYS A CA 1
ATOM 1290 C C . LYS A 1 165 ? -3.251 10.460 46.416 1.00 70.94 165 LYS A C 1
ATOM 1292 O O . LYS A 1 165 ? -3.333 10.876 47.569 1.00 70.94 165 LYS A O 1
ATOM 1297 N N . ILE A 1 166 ? -2.855 9.219 46.130 1.00 62.84 166 ILE A N 1
ATOM 1298 C CA . ILE A 1 166 ? -2.409 8.218 47.104 1.00 62.84 166 ILE A CA 1
ATOM 1299 C C . ILE A 1 166 ? -0.877 8.221 47.081 1.00 62.84 166 ILE A C 1
ATOM 1301 O O . ILE A 1 166 ? -0.273 8.085 46.020 1.00 62.84 166 ILE A O 1
ATOM 1305 N N . GLY A 1 167 ? -0.262 8.468 48.239 1.00 46.81 167 GLY A N 1
ATOM 1306 C CA . GLY A 1 167 ? 1.148 8.826 48.383 1.00 46.81 167 GLY A CA 1
ATOM 1307 C C . GLY A 1 167 ? 2.144 7.758 47.936 1.00 46.81 167 GLY A C 1
ATOM 1308 O O . GLY A 1 167 ? 2.699 7.056 48.766 1.00 46.81 167 GLY A O 1
ATOM 1309 N N . THR A 1 168 ? 2.450 7.734 46.644 1.00 38.75 168 THR A N 1
ATOM 1310 C CA . THR A 1 168 ? 3.741 7.327 46.083 1.00 38.75 168 THR A CA 1
ATOM 1311 C C . THR A 1 168 ? 3.967 8.168 44.833 1.00 38.75 168 THR A C 1
ATOM 1313 O O . THR A 1 168 ? 3.203 8.082 43.872 1.00 38.75 168 THR A O 1
ATOM 1316 N N . ARG A 1 169 ? 5.000 9.022 44.852 1.00 37.38 169 ARG A N 1
ATOM 1317 C CA . ARG A 1 169 ? 5.497 9.717 43.657 1.00 37.38 169 ARG A CA 1
ATOM 1318 C C . ARG A 1 169 ? 6.111 8.669 42.733 1.00 37.38 169 ARG A C 1
ATOM 1320 O O . ARG A 1 169 ? 7.296 8.375 42.820 1.00 37.38 169 ARG A O 1
ATOM 1327 N N . THR A 1 170 ? 5.296 8.116 41.856 1.00 33.47 170 THR A N 1
ATOM 1328 C CA . THR A 1 170 ? 5.754 7.352 40.704 1.00 33.47 170 THR A CA 1
ATOM 1329 C C . THR A 1 170 ? 5.294 8.102 39.465 1.00 33.47 170 THR A C 1
ATOM 1331 O O . THR A 1 170 ? 4.149 7.995 39.033 1.00 33.47 170 THR A O 1
ATOM 1334 N N . SER A 1 171 ? 6.189 8.924 38.918 1.00 30.52 171 SER A N 1
ATOM 1335 C CA . SER A 1 171 ? 6.065 9.449 37.562 1.00 30.52 171 SER A CA 1
ATOM 1336 C C . SER A 1 171 ? 6.264 8.285 36.594 1.00 30.52 171 SER A C 1
ATOM 1338 O O . SER A 1 171 ? 7.387 7.996 36.188 1.00 30.52 171 SER A O 1
ATOM 1340 N N . HIS A 1 172 ? 5.187 7.575 36.275 1.00 29.98 172 HIS A N 1
ATOM 1341 C CA . HIS A 1 172 ? 5.175 6.710 35.106 1.00 29.98 172 HIS A CA 1
ATOM 1342 C C . HIS A 1 172 ? 4.846 7.591 33.906 1.00 29.98 172 HIS A C 1
ATOM 1344 O O . HIS A 1 172 ? 3.778 8.201 33.863 1.00 29.98 172 HIS A O 1
ATOM 1350 N N . ASN A 1 173 ? 5.756 7.652 32.936 1.00 24.41 173 ASN A N 1
ATOM 1351 C CA . ASN A 1 173 ? 5.393 8.044 31.581 1.00 24.41 173 ASN A CA 1
ATOM 1352 C C . ASN A 1 173 ? 4.531 6.915 31.014 1.00 24.41 173 ASN A C 1
ATOM 1354 O O . ASN A 1 173 ? 5.039 6.001 30.371 1.00 24.41 173 ASN A O 1
ATOM 1358 N N . VAL A 1 174 ? 3.231 6.940 31.303 1.00 27.41 174 VAL A N 1
ATOM 1359 C CA . VAL A 1 174 ? 2.274 6.160 30.525 1.00 27.41 174 VAL A CA 1
ATOM 1360 C C . VAL A 1 174 ? 2.127 6.899 29.205 1.00 27.41 174 VAL A C 1
ATOM 1362 O O . VAL A 1 174 ? 1.371 7.861 29.085 1.00 27.41 174 VAL A O 1
ATOM 1365 N N . ILE A 1 175 ? 2.929 6.481 28.230 1.00 26.03 175 ILE A N 1
ATOM 1366 C CA . ILE A 1 175 ? 2.659 6.770 26.829 1.00 26.03 175 ILE A CA 1
ATOM 1367 C C . ILE A 1 175 ? 1.403 5.961 26.514 1.00 26.03 175 ILE A C 1
ATOM 1369 O O . ILE A 1 175 ? 1.465 4.742 26.366 1.00 26.03 175 ILE A O 1
ATOM 1373 N N . TYR A 1 176 ? 0.246 6.619 26.479 1.00 26.91 176 TYR A N 1
ATOM 1374 C CA . TYR A 1 176 ? -0.901 6.036 25.803 1.00 26.91 176 TYR A CA 1
ATOM 1375 C C . TYR A 1 176 ? -0.515 5.946 24.327 1.00 26.91 176 TYR A C 1
ATOM 1377 O O . TYR A 1 176 ? -0.465 6.961 23.636 1.00 26.91 176 TYR A O 1
ATOM 1385 N N . TYR A 1 177 ? -0.198 4.741 23.854 1.00 30.28 177 TYR A N 1
ATOM 1386 C CA . TYR A 1 177 ? -0.269 4.463 22.429 1.00 30.28 177 TYR A CA 1
ATOM 1387 C C . TYR A 1 177 ? -1.737 4.627 22.047 1.00 30.28 177 TYR A C 1
ATOM 1389 O O . TYR A 1 177 ? -2.578 3.809 22.415 1.00 30.28 177 TYR A O 1
ATOM 1397 N N . THR A 1 178 ? -2.065 5.728 21.378 1.00 37.59 178 THR A N 1
ATOM 1398 C CA . THR A 1 178 ? -3.308 5.831 20.621 1.00 37.59 178 THR A CA 1
ATOM 1399 C C . THR A 1 178 ? -3.311 4.711 19.594 1.00 37.59 178 THR A C 1
ATOM 1401 O O . THR A 1 178 ? -2.414 4.707 18.747 1.00 37.59 178 THR A O 1
ATOM 1404 N N . PRO A 1 179 ? -4.292 3.792 19.625 1.00 37.75 179 PRO A N 1
ATOM 1405 C CA . PRO A 1 179 ? -4.478 2.861 18.530 1.00 37.75 179 PRO A CA 1
ATOM 1406 C C . PRO A 1 179 ? -4.625 3.674 17.242 1.00 37.75 179 PRO A C 1
ATOM 1408 O O . PRO A 1 179 ? -5.445 4.593 17.184 1.00 37.75 179 PRO A O 1
ATOM 1411 N N . PHE A 1 180 ? -3.857 3.360 16.199 1.00 38.56 180 PHE A N 1
ATOM 1412 C CA . PHE A 1 180 ? -3.946 4.046 14.903 1.00 38.56 180 PHE A CA 1
ATOM 1413 C C . PHE A 1 180 ? -5.396 4.106 14.373 1.00 38.56 180 PHE A C 1
ATOM 1415 O O . PHE A 1 180 ? -5.811 5.080 13.743 1.00 38.56 180 PHE A O 1
ATOM 1422 N N . SER A 1 181 ? -6.208 3.102 14.725 1.00 37.31 181 SER A N 1
ATOM 1423 C CA . SER A 1 181 ? -7.641 3.023 14.432 1.00 37.31 181 SER A CA 1
ATOM 1424 C C . SER A 1 181 ? -8.492 4.158 14.997 1.00 37.31 181 SER A C 1
ATOM 1426 O O . SER A 1 181 ? -9.578 4.406 14.482 1.00 37.31 181 SER A O 1
ATOM 1428 N N . ASP A 1 182 ? -8.050 4.822 16.063 1.00 36.31 182 ASP A N 1
ATOM 1429 C CA . ASP A 1 182 ? -8.773 5.936 16.682 1.00 36.31 182 ASP A CA 1
ATOM 1430 C C . ASP A 1 182 ? -8.346 7.296 16.109 1.00 36.31 182 ASP A C 1
ATOM 1432 O O . ASP A 1 182 ? -9.091 8.268 16.219 1.00 36.31 182 ASP A O 1
ATOM 1436 N N . ILE A 1 183 ? -7.201 7.346 15.419 1.00 39.50 183 ILE A N 1
ATOM 1437 C CA . ILE A 1 183 ? -6.670 8.537 14.740 1.00 39.50 183 ILE A CA 1
ATOM 1438 C C . ILE A 1 183 ? -7.324 8.723 13.356 1.00 39.50 183 ILE A C 1
ATOM 1440 O O . ILE A 1 183 ? -7.622 9.847 12.956 1.00 39.50 183 ILE A O 1
ATOM 1444 N N . ASP A 1 184 ? -7.607 7.633 12.634 1.00 37.09 184 ASP A N 1
ATOM 1445 C CA . ASP A 1 184 ? -8.119 7.663 11.248 1.00 37.09 184 ASP A CA 1
ATOM 1446 C C . ASP A 1 184 ? -9.667 7.574 11.140 1.00 37.09 184 ASP A C 1
ATOM 1448 O O . ASP A 1 184 ? -10.256 7.704 10.067 1.00 37.09 184 ASP A O 1
ATOM 1452 N N . LYS A 1 185 ? -10.390 7.470 12.268 1.00 39.47 185 LYS A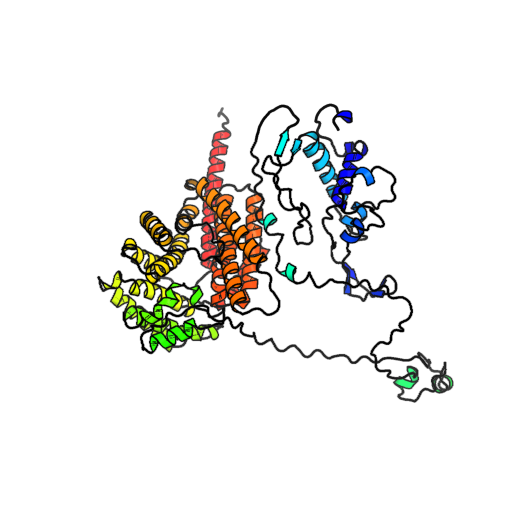 N 1
ATOM 1453 C CA . LYS A 1 185 ? -11.868 7.602 12.312 1.00 39.47 185 LYS A CA 1
ATOM 1454 C C . LYS A 1 185 ? -12.376 9.016 11.989 1.00 39.47 185 LYS A C 1
ATOM 1456 O O . LYS A 1 185 ? -13.578 9.246 11.974 1.00 39.47 185 LYS A O 1
ATOM 1461 N N . GLY A 1 186 ? -11.511 9.996 11.739 1.00 39.12 186 GLY A N 1
ATOM 1462 C CA . GLY A 1 186 ? -11.935 11.362 11.430 1.00 39.12 186 GLY A CA 1
ATOM 1463 C C . GLY A 1 186 ? -12.336 11.631 9.971 1.00 39.12 186 GLY A C 1
ATOM 1464 O O . GLY A 1 186 ? -12.795 12.739 9.705 1.00 39.12 186 GLY A O 1
ATOM 1465 N N . LEU A 1 187 ? -12.093 10.722 9.011 1.00 42.62 187 LEU A N 1
ATOM 1466 C CA . LEU A 1 187 ? -11.735 11.203 7.664 1.00 42.62 187 LEU A CA 1
ATOM 1467 C C . LEU A 1 187 ? -12.256 10.390 6.441 1.00 42.62 187 LEU A C 1
ATOM 1469 O O . LEU A 1 187 ? -11.710 10.453 5.346 1.00 42.62 187 LEU A O 1
ATOM 1473 N N . ASP A 1 188 ? -13.373 9.667 6.555 1.00 34.09 188 ASP A N 1
ATOM 1474 C CA . ASP A 1 188 ? -14.017 8.981 5.410 1.00 34.09 188 ASP A CA 1
ATOM 1475 C C . ASP A 1 188 ? -14.363 9.945 4.226 1.00 34.09 188 ASP A C 1
ATOM 1477 O O . ASP A 1 188 ? -14.927 11.015 4.475 1.00 34.09 188 ASP A O 1
ATOM 1481 N N . PRO A 1 189 ? -14.113 9.606 2.934 1.00 36.97 189 PRO A N 1
ATOM 1482 C CA . PRO A 1 189 ? -14.497 10.405 1.752 1.00 36.97 189 PRO A CA 1
ATOM 1483 C C . PRO A 1 189 ? -15.966 10.875 1.667 1.00 36.97 189 PRO A C 1
ATOM 1485 O O . PRO A 1 189 ? -16.256 11.798 0.895 1.00 36.97 189 PRO A O 1
ATOM 1488 N N . TYR A 1 190 ? -16.890 10.332 2.469 1.00 33.81 190 TYR A N 1
ATOM 1489 C CA . TYR A 1 190 ? -18.252 10.875 2.610 1.00 33.81 190 TYR A CA 1
ATOM 1490 C C . TYR A 1 190 ? -18.326 12.249 3.310 1.00 33.81 190 TYR A C 1
ATOM 1492 O O . TYR A 1 190 ? -19.364 12.910 3.221 1.00 33.81 190 TYR A O 1
ATOM 1500 N N . ARG A 1 191 ? -17.232 12.740 3.922 1.00 33.84 191 ARG A N 1
ATOM 1501 C CA . ARG A 1 191 ? -17.133 14.093 4.516 1.00 33.84 191 ARG A CA 1
ATOM 1502 C C . ARG A 1 191 ? -17.474 15.212 3.518 1.00 33.84 191 ARG A C 1
ATOM 1504 O O . ARG A 1 191 ? -18.085 16.208 3.890 1.00 33.84 191 ARG A O 1
ATOM 1511 N N . SER A 1 192 ? -17.137 15.033 2.237 1.00 32.06 192 SER A N 1
ATOM 1512 C CA . SER A 1 192 ? -17.317 16.060 1.191 1.00 32.06 192 SER A CA 1
ATOM 1513 C C . SER A 1 192 ? -18.757 16.218 0.679 1.00 32.06 192 SER A C 1
ATOM 1515 O O . SER A 1 192 ? -19.079 17.226 0.050 1.00 32.06 192 SER A O 1
ATOM 1517 N N . ALA A 1 193 ? -19.653 15.268 0.972 1.00 30.19 193 ALA A N 1
ATOM 1518 C CA . ALA A 1 193 ? -21.064 15.375 0.595 1.00 30.19 193 ALA A CA 1
ATOM 1519 C C . ALA A 1 193 ? -21.884 16.247 1.569 1.00 30.19 193 ALA A C 1
ATOM 1521 O O . ALA A 1 193 ? -23.021 16.607 1.260 1.00 30.19 193 ALA A O 1
ATOM 1522 N N . PHE A 1 194 ? -21.314 16.626 2.719 1.00 29.66 194 PHE A N 1
ATOM 1523 C CA . PHE A 1 194 ? -22.017 17.341 3.782 1.00 29.66 194 PHE A CA 1
ATOM 1524 C C . PHE A 1 194 ? -21.206 18.535 4.321 1.00 29.66 194 PHE A C 1
ATOM 1526 O O . PHE A 1 194 ? -20.782 18.516 5.468 1.00 29.66 194 PHE A O 1
ATOM 1533 N N . SER A 1 195 ? -21.031 19.584 3.495 1.00 26.02 195 SER A N 1
ATOM 1534 C CA . SER A 1 195 ? -20.996 21.036 3.845 1.00 26.02 195 SER A CA 1
ATOM 1535 C C . SER A 1 195 ? -19.946 21.808 3.010 1.00 26.02 195 SER A C 1
ATOM 1537 O O . SER A 1 195 ? -18.835 21.305 2.870 1.00 26.02 195 SER A O 1
ATOM 1539 N N . PRO A 1 196 ? -20.245 23.001 2.427 1.00 28.83 196 PRO A N 1
ATOM 1540 C CA . PRO A 1 196 ? -21.256 23.983 2.820 1.00 28.83 196 PRO A CA 1
ATOM 1541 C C . PRO A 1 196 ? -22.304 24.235 1.725 1.00 28.83 196 PRO A C 1
ATOM 1543 O O . PRO A 1 196 ? -22.189 25.153 0.916 1.00 28.83 196 PRO A O 1
ATOM 1546 N N . LEU A 1 197 ? -23.385 23.452 1.729 1.00 25.31 197 LEU A N 1
ATOM 1547 C CA . LEU A 1 197 ? -24.629 23.804 1.025 1.00 25.31 197 LEU A CA 1
ATOM 1548 C C . LEU A 1 197 ? -25.841 23.938 1.956 1.00 25.31 197 LEU A C 1
ATOM 1550 O O . LEU A 1 197 ? -26.919 24.314 1.507 1.00 25.31 197 LEU A O 1
ATOM 1554 N N . PHE A 1 198 ? -25.672 23.764 3.268 1.00 28.77 198 PHE A N 1
ATOM 1555 C CA . PHE A 1 198 ? -26.741 24.000 4.238 1.00 28.77 198 PHE A CA 1
ATOM 1556 C C . PHE A 1 198 ? -26.750 25.451 4.734 1.00 28.77 198 PHE A C 1
ATOM 1558 O O . PHE A 1 198 ? -26.652 25.736 5.921 1.00 28.77 198 PHE A O 1
ATOM 1565 N N . ARG A 1 199 ? -26.955 26.393 3.805 1.00 23.58 199 ARG A N 1
ATOM 1566 C CA . ARG A 1 199 ? -27.765 27.575 4.126 1.00 23.58 199 ARG A CA 1
ATOM 1567 C C . ARG A 1 199 ? -29.219 27.168 3.929 1.00 23.58 199 ARG A C 1
ATOM 1569 O O . ARG A 1 199 ? -29.811 27.442 2.887 1.00 23.58 199 ARG A O 1
ATOM 1576 N N . VAL A 1 200 ? -29.811 26.529 4.936 1.00 25.64 200 VAL A N 1
ATOM 1577 C CA . VAL A 1 200 ? -31.267 26.604 5.064 1.00 25.64 200 VAL A CA 1
ATOM 1578 C C . VAL A 1 200 ? -31.556 28.065 5.377 1.00 25.64 200 VAL A C 1
ATOM 1580 O O . VAL A 1 200 ? -31.297 28.549 6.477 1.00 25.64 200 VAL A O 1
ATOM 1583 N N . ARG A 1 201 ? -32.033 28.806 4.372 1.00 21.55 201 ARG A N 1
ATOM 1584 C CA . ARG A 1 201 ? -32.781 30.029 4.637 1.00 21.55 201 ARG A CA 1
ATOM 1585 C C . ARG A 1 201 ? -33.948 29.609 5.516 1.00 21.55 201 ARG A C 1
ATOM 1587 O O . ARG A 1 201 ? -34.901 29.009 5.026 1.00 21.55 201 ARG A O 1
ATOM 1594 N N . VAL A 1 202 ? -33.880 29.948 6.796 1.00 25.84 202 VAL A N 1
ATOM 1595 C CA . VAL A 1 202 ? -35.088 30.134 7.587 1.00 25.84 202 VAL A CA 1
ATOM 1596 C C . VAL A 1 202 ? -35.763 31.362 6.979 1.00 25.84 202 VAL A C 1
ATOM 1598 O O . VAL A 1 202 ? -35.451 32.498 7.320 1.00 25.84 202 VAL A O 1
ATOM 1601 N N . SER A 1 203 ? -36.592 31.145 5.959 1.00 22.47 203 SER A N 1
ATOM 1602 C CA . SER A 1 203 ? -37.523 32.169 5.504 1.00 22.47 203 SER A CA 1
ATOM 1603 C C . SER A 1 203 ? -38.644 32.224 6.539 1.00 22.47 203 SER A C 1
ATOM 1605 O O . SER A 1 203 ? -39.318 31.210 6.733 1.00 22.47 203 SER A O 1
ATOM 1607 N N . PRO A 1 204 ? -38.893 33.371 7.189 1.00 28.62 204 PRO A N 1
ATOM 1608 C CA . PRO A 1 204 ? -40.123 33.564 7.930 1.00 28.62 204 PRO A CA 1
ATOM 1609 C C . PRO A 1 204 ? -41.226 33.777 6.890 1.00 28.62 204 PRO A C 1
ATOM 1611 O O . PRO A 1 204 ? -41.482 34.897 6.454 1.00 28.62 204 PRO A O 1
ATOM 1614 N N . CYS A 1 205 ? -41.840 32.699 6.404 1.00 23.27 205 CYS A N 1
ATOM 1615 C CA . CYS A 1 205 ? -42.997 32.834 5.528 1.00 23.27 205 CYS A CA 1
ATOM 1616 C C . CYS A 1 205 ? -44.252 33.009 6.375 1.00 23.27 205 CYS A C 1
ATOM 1618 O O . CYS A 1 205 ? -44.914 32.061 6.790 1.00 23.27 205 CYS A O 1
ATOM 1620 N N . ALA A 1 206 ? -44.560 34.285 6.587 1.00 25.28 206 ALA A N 1
ATOM 1621 C CA . ALA A 1 206 ? -45.917 34.769 6.705 1.00 25.28 206 ALA A CA 1
ATOM 1622 C C . ALA A 1 206 ? -46.829 34.122 5.642 1.00 25.28 206 ALA A C 1
ATOM 1624 O O . ALA A 1 206 ? -46.459 34.015 4.476 1.00 25.28 206 ALA A O 1
ATOM 1625 N N . HIS A 1 207 ? -48.004 33.700 6.106 1.00 30.94 207 HIS A N 1
ATOM 1626 C CA . HIS A 1 207 ? -49.314 33.718 5.454 1.00 30.94 207 HIS A CA 1
ATOM 1627 C C . HIS A 1 207 ? -49.392 33.551 3.919 1.00 30.94 207 HIS A C 1
ATOM 1629 O O . HIS A 1 207 ? -48.966 34.403 3.146 1.00 30.94 207 HIS A O 1
ATOM 1635 N N . ASN A 1 208 ? -50.155 32.522 3.529 1.00 35.16 208 ASN A N 1
ATOM 1636 C CA . ASN A 1 208 ? -50.826 32.323 2.238 1.00 35.16 208 ASN A CA 1
ATOM 1637 C C . ASN A 1 208 ? -49.957 32.011 1.012 1.00 35.16 208 ASN A C 1
ATOM 1639 O O . ASN A 1 208 ? -49.721 32.876 0.174 1.00 35.16 208 ASN A O 1
ATOM 1643 N N . ILE A 1 209 ? -49.662 30.722 0.795 1.00 25.47 209 ILE A N 1
ATOM 1644 C CA . ILE A 1 209 ? -49.499 30.176 -0.563 1.00 25.47 209 ILE A CA 1
ATOM 1645 C C . ILE A 1 209 ? -50.253 28.842 -0.653 1.00 25.47 209 ILE A C 1
ATOM 1647 O O . ILE A 1 209 ? -49.880 27.840 -0.049 1.00 25.47 209 ILE A O 1
ATOM 1651 N N . THR A 1 210 ? -51.345 28.847 -1.414 1.00 27.34 210 THR A N 1
ATOM 1652 C CA . THR A 1 210 ? -52.123 27.669 -1.811 1.00 27.34 210 THR A CA 1
ATOM 1653 C C . THR A 1 210 ? -51.274 26.715 -2.655 1.00 27.34 210 THR A C 1
ATOM 1655 O O . THR A 1 210 ? -50.693 27.118 -3.662 1.00 27.34 210 THR A O 1
ATOM 1658 N N . CYS A 1 211 ? -51.226 25.445 -2.257 1.00 24.78 211 CYS A N 1
ATOM 1659 C CA . CYS A 1 211 ? -50.447 24.390 -2.899 1.00 24.78 211 CYS A CA 1
ATOM 1660 C C . CYS A 1 211 ? -51.187 23.832 -4.135 1.00 24.78 211 CYS A C 1
ATOM 1662 O O . CYS A 1 211 ? -52.262 23.254 -3.993 1.00 24.78 211 CYS A O 1
ATOM 1664 N N . ASN A 1 212 ? -50.617 23.971 -5.337 1.00 28.25 212 ASN A N 1
ATOM 1665 C CA . ASN A 1 212 ? -51.052 23.251 -6.543 1.00 28.25 212 ASN A CA 1
ATOM 1666 C C . ASN A 1 212 ? -49.960 22.241 -6.944 1.00 28.25 212 ASN A C 1
ATOM 1668 O O . ASN A 1 212 ? -48.843 22.636 -7.272 1.00 28.25 212 ASN A O 1
ATOM 1672 N N . MET A 1 213 ? -50.284 20.942 -6.923 1.00 32.53 213 MET A N 1
ATOM 1673 C CA . MET A 1 213 ? -49.398 19.836 -7.330 1.00 32.53 213 MET A CA 1
ATOM 1674 C C . MET A 1 213 ? -49.528 19.500 -8.833 1.00 32.53 213 MET A C 1
ATOM 1676 O O . MET A 1 213 ? -50.621 19.632 -9.388 1.00 32.53 213 MET A O 1
ATOM 1680 N N . PRO A 1 214 ? -48.472 18.998 -9.510 1.00 38.38 214 PRO A N 1
ATOM 1681 C CA . PRO A 1 214 ? -48.502 18.693 -10.939 1.00 38.38 214 PRO A CA 1
ATOM 1682 C C . PRO A 1 214 ? -49.064 17.283 -11.200 1.00 38.38 214 PRO A C 1
ATOM 1684 O O . PRO A 1 214 ? -48.331 16.328 -11.444 1.00 38.38 214 PRO A O 1
ATOM 1687 N N . GLY A 1 215 ? -50.387 17.140 -11.163 1.00 44.34 215 GLY A N 1
ATOM 1688 C CA . GLY A 1 215 ? -51.105 15.993 -11.727 1.00 44.34 215 GLY A CA 1
ATOM 1689 C C . GLY A 1 215 ? -52.056 16.474 -12.820 1.00 44.34 215 GLY A C 1
ATOM 1690 O O . GLY A 1 215 ? -52.734 17.481 -12.634 1.00 44.34 215 GLY A O 1
ATOM 1691 N N . VAL A 1 216 ? -52.146 15.782 -13.962 1.00 50.44 216 VAL A N 1
ATOM 1692 C CA . VAL A 1 216 ? -53.131 16.151 -14.996 1.00 50.44 216 VAL A CA 1
ATOM 1693 C C . VAL A 1 216 ? -54.509 15.621 -14.567 1.00 50.44 216 VAL A C 1
ATOM 1695 O O . VAL A 1 216 ? -54.639 14.412 -14.329 1.00 50.44 216 VAL A O 1
ATOM 1698 N N . PRO A 1 217 ? -55.538 16.477 -14.430 1.00 55.12 217 PRO A N 1
ATOM 1699 C CA . PRO A 1 217 ? -56.871 16.026 -14.056 1.00 55.12 217 PRO A CA 1
ATOM 1700 C C . PRO A 1 217 ? -57.467 15.156 -15.164 1.00 55.12 217 PRO A C 1
ATOM 1702 O O . PRO A 1 217 ? -57.475 15.541 -16.331 1.00 55.12 217 PRO A O 1
ATOM 1705 N N . SER A 1 218 ? -57.945 13.965 -14.799 1.00 64.62 218 SER A N 1
ATOM 1706 C CA . SER A 1 218 ? -58.358 12.945 -15.777 1.00 64.62 218 SER A CA 1
ATOM 1707 C C . SER A 1 218 ? -59.878 12.780 -15.909 1.00 64.62 218 SER A C 1
ATOM 1709 O O . SER A 1 218 ? -60.343 12.463 -16.998 1.00 64.62 218 SER A O 1
ATOM 1711 N N . SER A 1 219 ? -60.670 12.990 -14.843 1.00 71.75 219 SER A N 1
ATOM 1712 C CA . SER A 1 219 ? -62.150 13.103 -14.865 1.00 71.75 219 SER A CA 1
ATOM 1713 C C . SER A 1 219 ? -62.728 13.313 -13.449 1.00 71.75 219 SER A C 1
ATOM 1715 O O . SER A 1 219 ? -62.025 13.090 -12.461 1.00 71.75 219 SER A O 1
ATOM 1717 N N . LYS A 1 220 ? -64.013 13.700 -13.358 1.00 80.06 220 LYS A N 1
ATOM 1718 C CA . LYS A 1 220 ? -64.828 13.749 -12.120 1.00 80.06 220 LYS A CA 1
ATOM 1719 C C . LYS A 1 220 ? -65.950 12.693 -12.071 1.00 80.06 220 LYS A C 1
ATOM 1721 O O . LYS A 1 220 ? -66.827 12.729 -11.211 1.00 80.06 220 LYS A O 1
ATOM 1726 N N . GLY A 1 221 ? -65.963 11.754 -13.019 1.00 84.81 221 GLY A N 1
ATOM 1727 C CA . GLY A 1 221 ? -67.012 10.735 -13.106 1.00 84.81 221 GLY A CA 1
ATOM 1728 C C . GLY A 1 221 ? -66.857 9.621 -12.067 1.00 84.81 221 GLY A C 1
ATOM 1729 O O . GLY A 1 221 ? -65.738 9.230 -11.741 1.00 84.81 221 GLY A O 1
ATOM 1730 N N . CYS A 1 222 ? -67.981 9.071 -11.593 1.00 85.88 222 CYS A N 1
ATOM 1731 C CA . CYS A 1 222 ? -67.975 7.955 -10.647 1.00 85.88 222 CYS A CA 1
ATOM 1732 C C . CYS A 1 222 ? -67.379 6.668 -11.244 1.00 85.88 222 CYS A C 1
ATOM 1734 O O . CYS A 1 222 ? -67.376 6.452 -12.466 1.00 85.88 222 CYS A O 1
ATOM 1736 N N . ASP A 1 223 ? -66.925 5.768 -10.371 1.00 85.19 223 ASP A N 1
ATOM 1737 C CA . ASP A 1 223 ? -66.220 4.548 -10.773 1.00 85.19 223 ASP A CA 1
ATOM 1738 C C . ASP A 1 223 ? -67.074 3.609 -11.637 1.00 85.19 223 ASP A C 1
ATOM 1740 O O . ASP A 1 223 ? -66.579 3.048 -12.622 1.00 85.19 223 ASP A O 1
ATOM 1744 N N . ALA A 1 224 ? -68.371 3.494 -11.342 1.00 84.19 224 ALA A N 1
ATOM 1745 C CA . ALA A 1 224 ? -69.301 2.665 -12.106 1.00 84.19 224 ALA A CA 1
ATOM 1746 C C . ALA A 1 224 ? -69.534 3.191 -13.537 1.00 84.19 224 ALA A C 1
ATOM 1748 O O . ALA A 1 224 ? -69.583 2.412 -14.494 1.00 84.19 224 ALA A O 1
ATOM 1749 N N . CYS A 1 225 ? -69.639 4.510 -13.721 1.00 85.00 225 CYS A N 1
ATOM 1750 C CA . CYS A 1 225 ? -69.785 5.117 -15.046 1.00 85.00 225 CYS A CA 1
ATOM 1751 C C . CYS A 1 225 ? -68.487 5.035 -15.857 1.00 85.00 225 CYS A C 1
ATOM 1753 O O . CYS A 1 225 ? -68.536 4.714 -17.046 1.00 85.00 225 CYS A O 1
ATOM 1755 N N . ARG A 1 226 ? -67.324 5.213 -15.217 1.00 81.12 226 ARG A N 1
ATOM 1756 C CA . ARG A 1 226 ? -66.011 5.081 -15.867 1.00 81.12 226 ARG A CA 1
ATOM 1757 C C . ARG A 1 226 ? -65.720 3.650 -16.318 1.00 81.12 226 ARG A C 1
ATOM 1759 O O . ARG A 1 226 ? -65.335 3.460 -17.470 1.00 81.12 226 ARG A O 1
ATOM 1766 N N . LYS A 1 227 ? -65.937 2.646 -15.457 1.00 81.94 227 LYS A N 1
ATOM 1767 C CA . LYS A 1 227 ? -65.775 1.222 -15.825 1.00 81.94 227 LYS A CA 1
ATOM 1768 C C . LYS A 1 227 ? -66.656 0.856 -17.022 1.00 81.94 227 LYS A C 1
ATOM 1770 O O . LYS A 1 227 ? -66.214 0.143 -17.915 1.00 81.94 227 LYS A O 1
ATOM 1775 N N . ALA A 1 228 ? -67.860 1.423 -17.089 1.00 81.44 228 ALA A N 1
ATOM 1776 C CA . ALA A 1 228 ? -68.777 1.252 -18.213 1.00 81.44 228 ALA A CA 1
ATOM 1777 C C . ALA A 1 228 ? -68.490 2.172 -19.422 1.00 81.44 228 ALA A C 1
ATOM 1779 O O . ALA A 1 228 ? -69.224 2.112 -20.410 1.00 81.44 228 ALA A O 1
ATOM 1780 N N . LYS A 1 229 ? -67.468 3.042 -19.352 1.00 84.38 229 LYS A N 1
ATOM 1781 C CA . LYS A 1 229 ? -67.139 4.080 -20.348 1.00 84.38 229 LYS A CA 1
ATOM 1782 C C . LYS A 1 229 ? -68.350 4.944 -20.747 1.00 84.38 229 LYS A C 1
ATOM 1784 O O . LYS A 1 229 ? -68.540 5.269 -21.918 1.00 84.38 229 LYS A O 1
ATOM 1789 N N . LYS A 1 230 ? -69.205 5.298 -19.780 1.00 84.00 230 LYS A N 1
ATOM 1790 C CA . LYS A 1 230 ? -70.368 6.186 -19.959 1.00 84.00 230 LYS A CA 1
ATOM 1791 C C . LYS A 1 230 ? -70.152 7.510 -19.225 1.00 84.00 230 LYS A C 1
ATOM 1793 O O . LYS A 1 230 ? -69.504 7.545 -18.182 1.00 84.00 230 LYS A O 1
ATOM 1798 N N . LYS A 1 231 ? -70.709 8.597 -19.770 1.00 84.00 231 LYS A N 1
ATOM 1799 C CA . LYS A 1 231 ? -70.626 9.938 -19.175 1.00 84.00 231 LYS A CA 1
ATOM 1800 C C . LYS A 1 231 ? -71.373 9.964 -17.835 1.00 84.00 231 LYS A C 1
ATOM 1802 O O . LYS A 1 231 ? -72.485 9.448 -17.743 1.00 84.00 231 LYS A O 1
ATOM 1807 N N . CYS A 1 232 ? -70.736 10.532 -16.818 1.00 84.75 232 CYS A N 1
ATOM 1808 C CA . CYS A 1 232 ? -71.311 10.761 -15.496 1.00 84.75 232 CYS A CA 1
ATOM 1809 C C . CYS A 1 232 ? -71.809 12.208 -15.433 1.00 84.75 232 CYS A C 1
ATOM 1811 O O . CYS A 1 232 ? -71.134 13.094 -15.947 1.00 84.75 232 CYS A O 1
ATOM 1813 N N . ASP A 1 233 ? -72.966 12.435 -14.825 1.00 88.12 233 ASP A N 1
ATOM 1814 C CA . ASP A 1 233 ? -73.537 13.766 -14.572 1.00 88.12 233 ASP A CA 1
ATOM 1815 C C . ASP A 1 233 ? -73.093 14.354 -13.222 1.00 88.12 233 ASP A C 1
ATOM 1817 O O . ASP A 1 233 ? -73.534 15.429 -12.839 1.00 88.12 233 ASP A O 1
ATOM 1821 N N . GLU A 1 234 ? -72.196 13.652 -12.523 1.00 85.44 234 GLU A N 1
ATOM 1822 C CA . GLU A 1 234 ? -71.458 14.124 -11.339 1.00 85.44 234 GLU A CA 1
ATOM 1823 C C . GLU A 1 234 ? -72.321 14.404 -10.092 1.00 85.44 234 GLU A C 1
ATOM 1825 O O . GLU A 1 234 ? -71.793 14.807 -9.060 1.00 85.44 234 GLU A O 1
ATOM 1830 N N . GLN A 1 235 ? -73.619 14.087 -10.130 1.00 82.62 235 GLN A N 1
ATOM 1831 C CA . GLN A 1 235 ? -74.500 14.087 -8.954 1.00 82.62 235 GLN A CA 1
ATOM 1832 C C . GLN A 1 235 ? -74.179 12.907 -8.009 1.00 82.62 235 GLN A C 1
ATOM 1834 O O . GLN A 1 235 ? -73.541 11.931 -8.418 1.00 82.62 235 GLN A O 1
ATOM 1839 N N . GLN A 1 236 ? -74.598 12.982 -6.741 1.00 80.19 236 GLN A N 1
ATOM 1840 C CA . GLN A 1 236 ? -74.340 11.972 -5.699 1.00 80.19 236 GLN A CA 1
ATOM 1841 C C . GLN A 1 236 ? -75.667 11.437 -5.119 1.00 80.19 236 GLN A C 1
ATOM 1843 O O . GLN A 1 236 ? -76.303 12.152 -4.348 1.00 80.19 236 GLN A O 1
ATOM 1848 N N . PRO A 1 237 ? -76.090 10.198 -5.451 1.00 83.56 237 PRO A N 1
ATOM 1849 C CA . PRO A 1 237 ? -75.580 9.337 -6.523 1.00 83.56 237 PRO A CA 1
ATOM 1850 C C . PRO A 1 237 ? -75.957 9.872 -7.918 1.00 83.56 237 PRO A C 1
ATOM 1852 O O . PRO A 1 237 ? -76.977 10.525 -8.100 1.00 83.56 237 PRO A O 1
ATOM 1855 N N . CYS A 1 238 ? -75.139 9.573 -8.927 1.00 88.62 238 CYS A N 1
ATOM 1856 C CA . CYS A 1 238 ? -75.322 10.070 -10.293 1.00 88.62 238 CYS A CA 1
ATOM 1857 C C . CYS A 1 238 ? -76.584 9.455 -10.928 1.00 88.62 238 CYS A C 1
ATOM 1859 O O . CYS A 1 238 ? -76.904 8.293 -10.638 1.00 88.62 238 CYS A O 1
ATOM 1861 N N . SER A 1 239 ? -77.286 10.166 -11.821 1.00 90.19 239 SER A N 1
ATOM 1862 C CA . SER A 1 239 ? -78.616 9.737 -12.306 1.00 90.19 239 SER A CA 1
ATOM 1863 C C . SER A 1 239 ? -78.591 8.346 -12.940 1.00 90.19 239 SER A C 1
ATOM 1865 O O . SER A 1 239 ? -79.525 7.551 -12.806 1.00 90.19 239 SER A O 1
ATOM 1867 N N . ARG A 1 240 ? -77.484 8.005 -13.614 1.00 88.88 240 ARG A N 1
ATOM 1868 C CA . ARG A 1 240 ? -77.296 6.680 -14.212 1.00 88.88 240 ARG A CA 1
ATOM 1869 C C . ARG A 1 240 ? -77.166 5.587 -13.154 1.00 88.88 240 ARG A C 1
ATOM 1871 O O . ARG A 1 240 ? -77.787 4.538 -13.311 1.00 88.88 240 ARG A O 1
ATOM 1878 N N . CYS A 1 241 ? -76.354 5.806 -12.123 1.00 89.00 241 CYS A N 1
ATOM 1879 C CA . CYS A 1 241 ? -76.154 4.826 -11.058 1.00 89.00 241 CYS A CA 1
ATOM 1880 C C . CYS A 1 241 ? -77.412 4.661 -10.206 1.00 89.00 241 CYS A C 1
ATOM 1882 O O . CYS A 1 241 ? -77.752 3.533 -9.864 1.00 89.00 241 CYS A O 1
ATOM 1884 N N . LEU A 1 242 ? -78.145 5.754 -9.967 1.00 89.69 242 LEU A N 1
ATOM 1885 C CA . LEU A 1 242 ? -79.434 5.732 -9.280 1.00 89.69 242 LEU A CA 1
ATOM 1886 C C . LEU A 1 242 ? -80.468 4.906 -10.058 1.00 89.69 242 LEU A C 1
ATOM 1888 O O . LEU A 1 242 ? -81.067 3.984 -9.508 1.00 89.69 242 LEU A O 1
ATOM 1892 N N . ARG A 1 243 ? -80.619 5.162 -11.366 1.00 90.88 243 ARG A N 1
ATOM 1893 C CA . ARG A 1 243 ? -81.551 4.413 -12.226 1.00 90.88 243 ARG A CA 1
ATOM 1894 C C . ARG A 1 243 ? -81.200 2.928 -12.329 1.00 90.88 243 ARG A C 1
ATOM 1896 O O . ARG A 1 243 ? -82.092 2.090 -12.374 1.00 90.88 243 ARG A O 1
ATOM 1903 N N . LEU A 1 244 ? -79.909 2.605 -12.402 1.00 87.81 244 LEU A N 1
ATOM 1904 C CA . LEU A 1 244 ? -79.427 1.226 -12.538 1.00 87.81 244 LEU A CA 1
ATOM 1905 C C . LEU A 1 244 ? -79.226 0.517 -11.192 1.00 87.81 244 LEU A C 1
ATOM 1907 O O . LEU A 1 244 ? -78.822 -0.641 -11.193 1.00 87.81 244 LEU A O 1
ATOM 1911 N N . LYS A 1 245 ? -79.499 1.195 -10.068 1.00 88.88 245 LYS A N 1
ATOM 1912 C CA . LYS A 1 245 ? -79.292 0.696 -8.700 1.00 88.88 245 LYS A CA 1
ATOM 1913 C C . LYS A 1 245 ? -77.889 0.113 -8.476 1.00 88.88 245 LYS A C 1
ATOM 1915 O O . LYS A 1 245 ? -77.737 -0.932 -7.852 1.00 88.88 245 LYS A O 1
ATOM 1920 N N . VAL A 1 246 ? -76.859 0.785 -8.993 1.00 87.50 246 VAL A N 1
ATOM 1921 C CA . VAL A 1 246 ? -75.451 0.399 -8.790 1.00 87.50 246 VAL A CA 1
ATOM 1922 C C . VAL A 1 246 ? -74.726 1.409 -7.893 1.00 87.50 246 VAL A C 1
ATOM 1924 O O . VAL A 1 246 ? -75.066 2.595 -7.934 1.00 87.50 246 VAL A O 1
ATOM 1927 N N . PRO A 1 247 ? -73.714 0.987 -7.109 1.00 87.25 247 PRO A N 1
ATOM 1928 C CA . PRO A 1 247 ? -72.956 1.887 -6.240 1.00 87.25 247 PRO A CA 1
ATOM 1929 C C . PRO A 1 247 ? -72.298 3.036 -7.015 1.00 87.25 247 PRO A C 1
ATOM 1931 O O . PRO A 1 247 ? -71.681 2.831 -8.065 1.00 87.25 247 PRO A O 1
ATOM 1934 N N . CYS A 1 248 ? -72.431 4.260 -6.501 1.00 83.25 248 CYS A N 1
ATOM 1935 C CA . CYS A 1 248 ? -71.964 5.480 -7.156 1.00 83.25 248 CYS A CA 1
ATOM 1936 C C . CYS A 1 248 ? -70.789 6.122 -6.407 1.00 83.25 248 CYS A C 1
ATOM 1938 O O . CYS A 1 248 ? -70.903 7.207 -5.841 1.00 83.25 248 CYS A O 1
ATOM 1940 N N . GLU A 1 249 ? -69.639 5.457 -6.423 1.00 84.31 249 GLU A N 1
ATOM 1941 C CA . GLU A 1 249 ? -68.459 5.900 -5.678 1.00 84.31 249 GLU A CA 1
ATOM 1942 C C . GLU A 1 249 ? -67.647 6.962 -6.434 1.00 84.31 249 GLU A C 1
ATOM 1944 O O . GLU A 1 249 ? -67.357 6.835 -7.629 1.00 84.31 249 GLU A O 1
ATOM 1949 N N . GLY A 1 250 ? -67.285 8.033 -5.720 1.00 75.38 250 GLY A N 1
ATOM 1950 C CA . GLY A 1 250 ? -66.414 9.104 -6.208 1.00 75.38 250 GLY A CA 1
ATOM 1951 C C . GLY A 1 250 ? -66.997 9.994 -7.311 1.00 75.38 250 GLY A C 1
ATOM 1952 O O . GLY A 1 250 ? -66.228 10.591 -8.060 1.00 75.38 250 GLY A O 1
ATOM 1953 N N . SER A 1 251 ? -68.328 10.077 -7.436 1.00 81.25 251 SER A N 1
ATOM 1954 C CA . SER A 1 251 ? -68.990 11.054 -8.318 1.00 81.25 251 SER A CA 1
ATOM 1955 C C . SER A 1 251 ? -68.678 12.486 -7.868 1.00 81.25 251 SER A C 1
ATOM 1957 O O . SER A 1 251 ? -68.801 12.783 -6.680 1.00 81.25 251 SER A O 1
ATOM 1959 N N . GLY A 1 252 ? -68.243 13.349 -8.792 1.00 71.31 252 GLY A N 1
ATOM 1960 C CA . GLY A 1 252 ? -67.922 14.760 -8.538 1.00 71.31 252 GLY A CA 1
ATOM 1961 C C . GLY A 1 252 ? -66.526 15.018 -7.951 1.00 71.31 252 GLY A C 1
ATOM 1962 O O . GLY A 1 252 ? -66.074 16.163 -7.925 1.00 71.31 252 GLY A O 1
ATOM 1963 N N . GLN A 1 253 ? -65.800 13.978 -7.527 1.00 76.06 253 GLN A N 1
ATOM 1964 C CA . GLN A 1 253 ? -64.450 14.113 -6.970 1.00 76.06 253 GLN A CA 1
ATOM 1965 C C . GLN A 1 253 ? -63.390 14.159 -8.080 1.00 76.06 253 GLN A C 1
ATOM 1967 O O . GLN A 1 253 ? -63.350 13.297 -8.959 1.00 76.06 253 GLN A O 1
ATOM 1972 N N . GLN A 1 254 ? -62.509 15.165 -8.040 1.00 71.25 254 GLN A N 1
ATOM 1973 C CA . GLN A 1 254 ? -61.461 15.361 -9.045 1.00 71.25 254 GLN A CA 1
ATOM 1974 C C . GLN A 1 254 ? -60.313 14.369 -8.851 1.00 71.25 254 GLN A C 1
ATOM 1976 O O . GLN A 1 254 ? -59.682 14.341 -7.798 1.00 71.25 254 GLN A O 1
ATOM 1981 N N . ARG A 1 255 ? -60.030 13.560 -9.882 1.00 64.94 255 ARG A N 1
ATOM 1982 C CA . ARG A 1 255 ? -58.996 12.517 -9.826 1.00 64.94 255 ARG A CA 1
ATOM 1983 C C . ARG A 1 255 ? -57.817 12.806 -10.752 1.00 64.94 255 ARG A C 1
ATOM 1985 O O . ARG A 1 255 ? -57.991 13.154 -11.927 1.00 64.94 255 ARG A O 1
ATOM 1992 N N . TYR A 1 256 ? -56.617 12.569 -10.231 1.00 63.44 256 TYR A N 1
ATOM 1993 C CA . TYR A 1 256 ? -55.343 12.737 -10.929 1.00 63.44 256 TYR A CA 1
ATOM 1994 C C . TYR A 1 256 ? -54.809 11.384 -11.400 1.00 63.44 256 TYR A C 1
ATOM 1996 O O . TYR A 1 256 ? -54.851 10.403 -10.658 1.00 63.44 256 TYR A O 1
ATOM 2004 N N . GLN A 1 257 ? -54.327 11.317 -12.642 1.00 47.44 257 GLN A N 1
ATOM 2005 C CA . GLN A 1 257 ? -53.700 10.114 -13.189 1.00 47.44 257 GLN A CA 1
ATOM 2006 C C . GLN A 1 257 ? -52.196 10.356 -13.333 1.00 47.44 257 GLN A C 1
ATOM 2008 O O . GLN A 1 257 ? -51.774 11.206 -14.116 1.00 47.44 257 GLN A O 1
ATOM 2013 N N . PHE A 1 258 ? -51.384 9.605 -12.589 1.00 49.78 258 PHE A N 1
ATOM 2014 C CA . PHE A 1 258 ? -49.928 9.680 -12.693 1.00 49.78 258 PHE A CA 1
ATOM 2015 C C . PHE A 1 258 ? -49.424 8.686 -13.744 1.00 49.78 258 PHE A C 1
ATOM 2017 O O . PHE A 1 258 ? -49.826 7.521 -13.770 1.00 49.78 258 PHE A O 1
ATOM 2024 N N . LYS A 1 259 ? -48.562 9.154 -14.654 1.00 40.03 259 LYS A N 1
ATOM 2025 C CA . LYS A 1 259 ? -47.913 8.290 -15.645 1.00 40.03 259 LYS A CA 1
ATOM 2026 C C . LYS A 1 259 ? -46.799 7.504 -14.955 1.00 40.03 259 LYS A C 1
ATOM 2028 O O . LYS A 1 259 ? -45.830 8.099 -14.499 1.00 40.03 259 LYS A O 1
ATOM 2033 N N . ASN A 1 260 ? -46.908 6.177 -14.937 1.00 37.59 260 ASN A N 1
ATOM 2034 C CA . ASN A 1 260 ? -45.797 5.314 -14.541 1.00 37.59 260 ASN A CA 1
ATOM 2035 C C . ASN A 1 260 ? -44.647 5.472 -15.544 1.00 37.59 260 ASN A C 1
ATOM 2037 O O . ASN A 1 260 ? -44.775 5.092 -16.712 1.00 37.59 260 ASN A O 1
ATOM 2041 N N . VAL A 1 261 ? -43.523 6.024 -15.089 1.00 33.91 261 VAL A N 1
ATOM 2042 C CA . VAL A 1 261 ? -42.266 5.995 -15.840 1.00 33.91 261 VAL A CA 1
ATOM 2043 C C . VAL A 1 261 ? -41.762 4.556 -15.795 1.00 33.91 261 VAL A C 1
ATOM 2045 O O . VAL A 1 261 ? -41.284 4.085 -14.767 1.00 33.91 261 VAL A O 1
ATOM 2048 N N . LYS A 1 262 ? -41.913 3.825 -16.904 1.00 34.59 262 LYS A N 1
ATOM 2049 C CA . LYS A 1 262 ? -41.271 2.517 -17.075 1.00 34.59 262 LYS A CA 1
ATOM 2050 C C . LYS A 1 262 ? -39.757 2.723 -17.010 1.00 34.59 262 LYS A C 1
ATOM 2052 O O . LYS A 1 262 ? -39.199 3.407 -17.865 1.00 34.59 262 LYS A O 1
ATOM 2057 N N . SER A 1 263 ? -39.100 2.134 -16.015 1.00 32.88 263 SER A N 1
ATOM 2058 C CA . SER A 1 263 ? -37.645 2.051 -15.962 1.00 32.88 263 SER A CA 1
ATOM 2059 C C . SER A 1 263 ? -37.164 1.120 -17.074 1.00 32.88 263 SER A C 1
ATOM 2061 O O . SER A 1 263 ? -37.283 -0.101 -17.012 1.00 32.88 263 SER A O 1
ATOM 2063 N N . THR A 1 264 ? -36.623 1.697 -18.141 1.00 31.17 264 THR A N 1
ATOM 2064 C CA . THR A 1 264 ? -35.731 0.949 -19.027 1.00 31.17 264 THR A CA 1
ATOM 2065 C C . THR A 1 264 ? -34.483 0.548 -18.234 1.00 31.17 264 THR A C 1
ATOM 2067 O O . THR A 1 264 ? -33.982 1.382 -17.469 1.00 31.17 264 THR A O 1
ATOM 2070 N N . PRO A 1 265 ? -33.944 -0.674 -18.408 1.00 31.75 265 PRO A N 1
ATOM 2071 C CA . PRO A 1 265 ? -32.673 -1.048 -17.803 1.00 31.75 265 PRO A CA 1
ATOM 2072 C C . PRO A 1 265 ? -31.619 -0.018 -18.208 1.00 31.75 265 PRO A C 1
ATOM 2074 O O . PRO A 1 265 ? -31.476 0.289 -19.395 1.00 31.75 265 PRO A O 1
ATOM 2077 N N . ARG A 1 266 ? -30.901 0.547 -17.230 1.00 28.20 266 ARG A N 1
ATOM 2078 C CA . ARG A 1 266 ? -29.754 1.418 -17.512 1.00 28.20 266 ARG A CA 1
ATOM 2079 C C . ARG A 1 266 ? -28.797 0.653 -18.439 1.00 28.20 266 ARG A C 1
ATOM 2081 O O . ARG A 1 266 ? -28.422 -0.470 -18.095 1.00 28.20 266 ARG A O 1
ATOM 2088 N N . PRO A 1 267 ? -28.360 1.228 -19.573 1.00 29.59 267 PRO A N 1
ATOM 2089 C CA . PRO A 1 267 ? -27.217 0.673 -20.275 1.00 29.59 267 PRO A CA 1
ATOM 2090 C C . PRO A 1 267 ? -26.037 0.672 -19.299 1.00 29.59 267 PRO A C 1
ATOM 2092 O O . PRO A 1 267 ? -25.842 1.660 -18.584 1.00 29.59 267 PRO A O 1
ATOM 2095 N N . LYS A 1 268 ? -25.267 -0.424 -19.253 1.00 33.06 268 LYS A N 1
ATOM 2096 C CA . LYS A 1 268 ? -23.985 -0.467 -18.535 1.00 33.06 268 LYS A CA 1
ATOM 2097 C C . LYS A 1 268 ? -23.207 0.794 -18.913 1.00 33.06 268 LYS A C 1
ATOM 2099 O O . LYS A 1 268 ? -22.968 1.031 -20.099 1.00 33.06 268 LYS A O 1
ATOM 2104 N N . ALA A 1 269 ? -22.905 1.633 -17.924 1.00 30.42 269 ALA A N 1
ATOM 2105 C CA . ALA A 1 269 ? -22.184 2.871 -18.155 1.00 30.42 269 ALA A CA 1
ATOM 2106 C C . ALA A 1 269 ? -20.867 2.526 -18.860 1.00 30.42 269 ALA A C 1
ATOM 2108 O O . ALA A 1 269 ? -20.076 1.738 -18.349 1.00 30.42 269 ALA A O 1
ATOM 2109 N N . LYS A 1 270 ? -20.642 3.083 -20.054 1.00 33.06 270 LYS A N 1
ATOM 2110 C CA . LYS A 1 270 ? -19.298 3.099 -20.632 1.00 33.06 270 LYS A CA 1
ATOM 2111 C C . LYS A 1 270 ? -18.426 3.905 -19.668 1.00 33.06 270 LYS A C 1
ATOM 2113 O O . LYS A 1 270 ? -18.713 5.084 -19.460 1.00 33.06 270 LYS A O 1
ATOM 2118 N N . GLU A 1 271 ? -17.419 3.265 -19.070 1.00 39.56 271 GLU A N 1
ATOM 2119 C CA . GLU A 1 271 ? -16.385 3.918 -18.258 1.00 39.56 271 GLU A CA 1
ATOM 2120 C C . GLU A 1 271 ? -15.835 5.123 -19.036 1.00 39.56 271 GLU A C 1
ATOM 2122 O O . GLU A 1 271 ? -15.198 4.973 -20.082 1.00 39.56 271 GLU A O 1
ATOM 2127 N N . LYS A 1 272 ? -16.130 6.341 -18.571 1.00 35.91 272 LYS A N 1
ATOM 2128 C CA . LYS A 1 272 ? -15.530 7.553 -19.133 1.00 35.91 272 LYS A CA 1
ATOM 2129 C C . LYS A 1 272 ? -14.074 7.608 -18.671 1.00 35.91 272 LYS A C 1
ATOM 2131 O O . LYS A 1 272 ? -13.821 7.660 -17.474 1.00 35.91 272 LYS A O 1
ATOM 2136 N N . ALA A 1 273 ? -13.139 7.609 -19.619 1.00 39.41 273 ALA A N 1
ATOM 2137 C CA . ALA A 1 273 ? -11.713 7.778 -19.347 1.00 39.41 273 ALA A CA 1
ATOM 2138 C C . ALA A 1 273 ? -11.447 9.093 -18.591 1.00 39.41 273 ALA A C 1
ATOM 2140 O O . ALA A 1 273 ? -11.872 10.164 -19.038 1.00 39.41 273 ALA A O 1
ATOM 2141 N N . ILE A 1 274 ? -10.732 9.014 -17.468 1.00 44.94 274 ILE A N 1
ATOM 2142 C CA . ILE A 1 274 ? -10.264 10.176 -16.706 1.00 44.94 274 ILE A CA 1
ATOM 2143 C C . ILE A 1 274 ? -8.974 10.662 -17.380 1.00 44.94 274 ILE A C 1
ATOM 2145 O O . ILE A 1 274 ? -7.943 10.008 -17.294 1.00 44.94 274 ILE A O 1
ATOM 2149 N N . ARG A 1 275 ? -9.025 11.786 -18.108 1.00 37.94 275 ARG A N 1
ATOM 2150 C CA . ARG A 1 275 ? -7.878 12.326 -18.869 1.00 37.94 275 ARG A CA 1
ATOM 2151 C C . ARG A 1 275 ? -7.038 13.295 -18.027 1.00 37.94 275 ARG A C 1
ATOM 2153 O O . ARG A 1 275 ? -7.441 14.446 -17.886 1.00 37.94 275 ARG A O 1
ATOM 2160 N N . VAL A 1 276 ? -5.871 12.879 -17.533 1.00 43.25 276 VAL A N 1
ATOM 2161 C CA . VAL A 1 276 ? -4.861 13.660 -16.776 1.00 43.25 276 VAL A CA 1
ATOM 2162 C C . VAL A 1 276 ? -3.696 14.162 -17.616 1.00 43.25 276 VAL A C 1
ATOM 2164 O O . VAL A 1 276 ? -2.823 13.386 -17.945 1.00 43.25 276 VAL A O 1
ATOM 2167 N N . ARG A 1 277 ? -3.597 15.460 -17.936 1.00 38.25 277 ARG A N 1
ATOM 2168 C CA . ARG A 1 277 ? -2.404 15.974 -18.649 1.00 38.25 277 ARG A CA 1
ATOM 2169 C C . ARG A 1 277 ? -1.124 15.562 -17.900 1.00 38.25 277 ARG A C 1
ATOM 2171 O O . ARG A 1 277 ? -1.017 15.832 -16.711 1.00 38.25 277 ARG A O 1
ATOM 2178 N N . SER A 1 278 ? -0.181 14.903 -18.570 1.00 41.12 278 SER A N 1
ATOM 2179 C CA . SER A 1 278 ? 1.110 14.525 -17.992 1.00 41.12 278 SER A CA 1
ATOM 2180 C C . SER A 1 278 ? 1.937 15.789 -17.728 1.00 41.12 278 SER A C 1
ATOM 2182 O O . SER A 1 278 ? 2.217 16.554 -18.645 1.00 41.12 278 SER A O 1
ATOM 2184 N N . ASN A 1 279 ? 2.338 16.016 -16.476 1.00 42.66 279 ASN A N 1
ATOM 2185 C CA . ASN A 1 279 ? 3.176 17.155 -16.064 1.00 42.66 279 ASN A CA 1
ATOM 2186 C C . ASN A 1 279 ? 4.680 16.924 -16.306 1.00 42.66 279 ASN A C 1
ATOM 2188 O O . ASN A 1 279 ? 5.520 17.590 -15.701 1.00 42.66 279 ASN A O 1
ATOM 2192 N N . LEU A 1 280 ? 5.049 15.951 -17.138 1.00 48.16 280 LEU A N 1
ATOM 2193 C CA . LEU A 1 280 ? 6.450 15.732 -17.456 1.00 48.16 280 LEU A CA 1
ATOM 2194 C C . LEU A 1 280 ? 6.877 16.840 -18.419 1.00 48.16 280 LEU A C 1
ATOM 2196 O O . LEU A 1 280 ? 6.444 16.866 -19.566 1.00 48.16 280 LEU A O 1
ATOM 2200 N N . ASN A 1 281 ? 7.725 17.757 -17.948 1.00 48.31 281 ASN A N 1
ATOM 2201 C CA . ASN A 1 281 ? 8.552 18.578 -18.827 1.00 48.31 281 ASN A CA 1
ATOM 2202 C C . ASN A 1 281 ? 9.495 17.617 -19.563 1.00 48.31 281 ASN A C 1
ATOM 2204 O O . ASN A 1 281 ? 10.615 17.382 -19.112 1.00 48.31 281 ASN A O 1
ATOM 2208 N N . ILE A 1 282 ? 9.003 16.985 -20.633 1.00 55.59 282 ILE A N 1
ATOM 2209 C CA . ILE A 1 282 ? 9.807 16.138 -21.511 1.00 55.59 282 ILE A CA 1
ATOM 2210 C C . ILE A 1 282 ? 10.919 17.044 -22.031 1.00 55.59 282 ILE A C 1
ATOM 2212 O O . ILE A 1 282 ? 10.654 18.057 -22.681 1.00 55.59 282 ILE A O 1
ATOM 2216 N N . ILE A 1 283 ? 12.157 16.745 -21.638 1.00 53.38 283 ILE A N 1
ATOM 2217 C CA . ILE A 1 283 ? 13.301 17.608 -21.924 1.00 53.38 283 ILE A CA 1
ATOM 2218 C C . ILE A 1 283 ? 13.445 17.678 -23.448 1.00 53.38 283 ILE A C 1
ATOM 2220 O O . ILE A 1 283 ? 13.606 16.657 -24.114 1.00 53.38 283 ILE A O 1
ATOM 2224 N N . SER A 1 284 ? 13.346 18.894 -23.993 1.00 46.00 284 SER A N 1
ATOM 2225 C CA . SER A 1 284 ? 13.086 19.211 -25.408 1.00 46.00 284 SER A CA 1
ATOM 2226 C C . SER A 1 284 ? 14.218 18.884 -26.393 1.00 46.00 284 SER A C 1
ATOM 2228 O O . SER A 1 284 ? 14.204 19.355 -27.528 1.00 46.00 284 SER A O 1
ATOM 2230 N N . GLN A 1 285 ? 15.195 18.077 -25.988 1.00 54.81 285 GLN A N 1
ATOM 2231 C CA . GLN A 1 285 ? 16.321 17.653 -26.820 1.00 54.81 285 GLN A CA 1
ATOM 2232 C C . GLN A 1 285 ? 16.326 16.129 -27.003 1.00 54.81 285 GLN A C 1
ATOM 2234 O O . GLN A 1 285 ? 17.350 15.474 -26.830 1.00 54.81 285 GLN A O 1
ATOM 2239 N N . ALA A 1 286 ? 15.169 15.544 -27.326 1.00 53.06 286 ALA A N 1
ATOM 2240 C CA . ALA A 1 286 ? 15.121 14.153 -27.764 1.00 53.06 286 ALA A CA 1
ATOM 2241 C C . ALA A 1 286 ? 15.774 14.022 -29.165 1.00 53.06 286 ALA A C 1
ATOM 2243 O O . ALA A 1 286 ? 15.474 14.832 -30.048 1.00 53.06 286 ALA A O 1
ATOM 2244 N N . PRO A 1 287 ? 16.648 13.028 -29.406 1.00 55.00 287 PRO A N 1
ATOM 2245 C CA . PRO A 1 287 ? 17.141 12.674 -30.728 1.00 55.00 287 PRO A CA 1
ATOM 2246 C C . PRO A 1 287 ? 15.979 12.419 -31.689 1.00 55.00 287 PRO A C 1
ATOM 2248 O O . PRO A 1 287 ? 14.945 11.867 -31.312 1.00 55.00 287 PRO A O 1
ATOM 2251 N N . CYS A 1 288 ? 16.165 12.764 -32.962 1.00 61.97 288 CYS A N 1
ATOM 2252 C CA . CYS A 1 288 ? 15.191 12.509 -34.021 1.00 61.97 288 CYS A CA 1
ATOM 2253 C C . CYS A 1 288 ? 15.204 11.022 -34.432 1.00 61.97 288 CYS A C 1
ATOM 2255 O O . CYS A 1 288 ? 15.553 10.694 -35.565 1.00 61.97 288 CYS A O 1
ATOM 2257 N N . ASN A 1 289 ? 14.881 10.101 -33.514 1.00 79.56 289 ASN A N 1
ATOM 2258 C CA . ASN A 1 289 ? 14.711 8.685 -33.843 1.00 79.56 289 ASN A CA 1
ATOM 2259 C C . ASN A 1 289 ? 13.246 8.224 -33.641 1.00 79.56 289 ASN A C 1
ATOM 2261 O O . ASN A 1 289 ? 12.552 8.707 -32.739 1.00 79.56 289 ASN A O 1
ATOM 2265 N N . PRO A 1 290 ? 12.722 7.318 -34.495 1.00 89.00 290 PRO A N 1
ATOM 2266 C CA . PRO A 1 290 ? 11.315 6.903 -34.435 1.00 89.00 290 PRO A CA 1
ATOM 2267 C C . PRO A 1 290 ? 10.900 6.239 -33.114 1.00 89.00 290 PRO A C 1
ATOM 2269 O O . PRO A 1 290 ? 9.744 6.360 -32.706 1.00 89.00 290 PRO A O 1
ATOM 2272 N N . LEU A 1 291 ? 11.827 5.545 -32.447 1.00 92.12 291 LEU A N 1
ATOM 2273 C CA . LEU A 1 291 ? 11.577 4.868 -31.174 1.00 92.12 291 LEU A CA 1
ATOM 2274 C C . LEU A 1 291 ? 11.332 5.878 -30.044 1.00 92.12 291 LEU A C 1
ATOM 2276 O O . LEU A 1 291 ? 10.346 5.750 -29.322 1.00 92.12 291 LEU A O 1
ATOM 2280 N N . ALA A 1 292 ? 12.158 6.921 -29.940 1.00 90.44 292 ALA A N 1
ATOM 2281 C CA . ALA A 1 292 ? 12.015 7.999 -28.967 1.00 90.44 292 ALA A CA 1
ATOM 2282 C C . ALA A 1 292 ? 10.660 8.694 -29.103 1.00 90.44 292 ALA A C 1
ATOM 2284 O O . ALA A 1 292 ? 9.975 8.878 -28.102 1.00 90.44 292 ALA A O 1
ATOM 2285 N N . ASN A 1 293 ? 10.211 8.979 -30.330 1.00 88.94 293 ASN A N 1
ATOM 2286 C CA . ASN A 1 293 ? 8.892 9.576 -30.569 1.00 88.94 293 ASN A CA 1
ATOM 2287 C C . ASN A 1 293 ? 7.739 8.674 -30.105 1.00 88.94 293 ASN A C 1
ATOM 2289 O O . ASN A 1 293 ? 6.786 9.149 -29.487 1.00 88.94 293 ASN A O 1
ATOM 2293 N N . ARG A 1 294 ? 7.812 7.362 -30.366 1.00 91.62 294 ARG A N 1
ATOM 2294 C CA . ARG A 1 294 ? 6.786 6.421 -29.886 1.00 91.62 294 ARG A CA 1
ATOM 2295 C C . ARG A 1 294 ? 6.818 6.261 -28.363 1.00 91.62 294 ARG A C 1
ATOM 2297 O O . ARG A 1 294 ? 5.763 6.154 -27.738 1.00 91.62 294 ARG A O 1
ATOM 2304 N N . PHE A 1 295 ? 8.007 6.280 -27.764 1.00 92.62 295 PHE A N 1
ATOM 2305 C CA . PHE A 1 295 ? 8.171 6.249 -26.312 1.00 92.62 295 PHE A CA 1
ATOM 2306 C C . PHE A 1 295 ? 7.589 7.507 -25.657 1.00 92.62 295 PHE A C 1
ATOM 2308 O O . PHE A 1 295 ? 6.825 7.399 -24.702 1.00 92.62 295 PHE A O 1
ATOM 2315 N N . ILE A 1 296 ? 7.862 8.689 -26.221 1.00 90.25 296 ILE A N 1
ATOM 2316 C CA . ILE A 1 296 ? 7.252 9.966 -25.817 1.00 90.25 296 ILE A CA 1
ATOM 2317 C C . ILE A 1 296 ? 5.728 9.871 -25.873 1.00 90.25 296 ILE A C 1
ATOM 2319 O O . ILE A 1 296 ? 5.072 10.164 -24.879 1.00 90.25 296 ILE A O 1
ATOM 2323 N N . GLY A 1 297 ? 5.165 9.358 -26.971 1.00 88.88 297 GLY A N 1
ATOM 2324 C CA . GLY A 1 297 ? 3.718 9.156 -27.080 1.00 88.88 297 GLY A CA 1
ATOM 2325 C C . GLY A 1 297 ? 3.137 8.248 -25.987 1.00 88.88 297 GLY A C 1
ATOM 2326 O O . GLY A 1 297 ? 1.985 8.423 -25.603 1.00 88.88 297 GLY A O 1
ATOM 2327 N N . THR A 1 298 ? 3.932 7.317 -25.446 1.00 90.50 298 THR A N 1
ATOM 2328 C CA . THR A 1 298 ? 3.541 6.466 -24.308 1.00 90.50 298 THR A CA 1
ATOM 2329 C C . THR A 1 298 ? 3.639 7.214 -22.969 1.00 90.50 298 THR A C 1
ATOM 2331 O O . THR A 1 298 ? 2.787 7.036 -22.104 1.00 90.50 298 THR A O 1
ATOM 2334 N N . LEU A 1 299 ? 4.637 8.091 -22.796 1.00 86.75 299 LEU A N 1
ATOM 2335 C CA . LEU A 1 299 ? 4.791 8.953 -21.612 1.00 86.75 299 LEU A CA 1
ATOM 2336 C C . LEU A 1 299 ? 3.736 10.066 -21.522 1.00 86.75 299 LEU A C 1
ATOM 2338 O O . LEU A 1 299 ? 3.388 10.493 -20.424 1.00 86.75 299 LEU A O 1
ATOM 2342 N N . GLU A 1 300 ? 3.235 10.544 -22.661 1.00 84.25 300 GLU A N 1
ATOM 2343 C CA . GLU A 1 300 ? 2.198 11.584 -22.745 1.00 84.25 300 GLU A CA 1
ATOM 2344 C C . GLU A 1 300 ? 0.783 11.055 -22.450 1.00 84.25 300 GLU A C 1
ATOM 2346 O O . GLU A 1 300 ? -0.200 11.810 -22.458 1.00 84.25 300 GLU A O 1
ATOM 2351 N N . ILE A 1 301 ? 0.653 9.750 -22.184 1.00 82.06 301 ILE A N 1
ATOM 2352 C CA . ILE A 1 301 ? -0.625 9.139 -21.843 1.00 82.06 301 ILE A CA 1
ATOM 2353 C C . ILE A 1 301 ? -1.137 9.726 -20.538 1.00 82.06 301 ILE A C 1
ATOM 2355 O O . ILE A 1 301 ? -0.526 9.656 -19.477 1.00 82.06 301 ILE A O 1
ATOM 2359 N N . SER A 1 302 ? -2.325 10.301 -20.664 1.00 70.88 302 SER A N 1
ATOM 2360 C CA . SER A 1 302 ? -2.969 11.067 -19.615 1.00 70.88 302 SER A CA 1
ATOM 2361 C C . SER A 1 302 ? -3.901 10.242 -18.735 1.00 70.88 302 SER A C 1
ATOM 2363 O O . SER A 1 302 ? -4.313 10.670 -17.666 1.00 70.88 302 SER A O 1
ATOM 2365 N N . ASP A 1 303 ? -4.305 9.061 -19.179 1.00 78.00 303 ASP A N 1
ATOM 2366 C CA . ASP A 1 303 ? -5.183 8.206 -18.392 1.00 78.00 303 ASP A CA 1
ATOM 2367 C C . ASP A 1 303 ? -4.370 7.500 -17.301 1.00 78.00 303 ASP A C 1
ATOM 2369 O O . ASP A 1 303 ? -3.496 6.697 -17.621 1.00 78.00 303 ASP A O 1
ATOM 2373 N N . ILE A 1 304 ? -4.670 7.777 -16.024 1.00 80.31 304 ILE A N 1
ATOM 2374 C CA . ILE A 1 304 ? -3.967 7.205 -14.853 1.00 80.31 304 ILE A CA 1
ATOM 2375 C C . ILE A 1 304 ? -3.904 5.672 -14.930 1.00 80.31 304 ILE A C 1
ATOM 2377 O O . ILE A 1 304 ? -2.938 5.065 -14.477 1.00 80.31 304 ILE A O 1
ATOM 2381 N N . ARG A 1 305 ? -4.905 5.036 -15.550 1.00 84.00 305 ARG A N 1
ATOM 2382 C CA . ARG A 1 305 ? -4.957 3.579 -15.729 1.00 84.00 305 ARG A CA 1
ATOM 2383 C C . ARG A 1 305 ? -3.789 3.018 -16.536 1.00 84.00 305 ARG A C 1
ATOM 2385 O O . ARG A 1 305 ? -3.460 1.843 -16.385 1.00 84.00 305 ARG A O 1
ATOM 2392 N N . PHE A 1 306 ? -3.187 3.847 -17.385 1.00 87.19 306 PHE A N 1
ATOM 2393 C CA . PHE A 1 306 ? -2.171 3.467 -18.363 1.00 87.19 306 PHE A CA 1
ATOM 2394 C C . PHE A 1 306 ? -0.925 4.366 -18.310 1.00 87.19 306 PHE A C 1
ATOM 2396 O O . PHE A 1 306 ? -0.066 4.264 -19.183 1.00 87.19 306 PHE A O 1
ATOM 2403 N N . ASP A 1 307 ? -0.822 5.244 -17.311 1.00 83.81 307 ASP A N 1
ATOM 2404 C CA . ASP A 1 307 ? 0.310 6.150 -17.117 1.00 83.81 307 ASP A CA 1
ATOM 2405 C C . ASP A 1 307 ? 1.541 5.357 -16.644 1.00 83.81 307 ASP A C 1
ATOM 2407 O O . ASP A 1 307 ? 1.596 4.868 -15.516 1.00 83.81 307 ASP A O 1
ATOM 2411 N N . ILE A 1 308 ? 2.553 5.229 -17.505 1.00 86.25 308 ILE A N 1
ATOM 2412 C CA . ILE A 1 308 ? 3.775 4.478 -17.181 1.00 86.25 308 ILE A CA 1
ATOM 2413 C C . ILE A 1 308 ? 4.707 5.220 -16.214 1.00 86.25 308 ILE A C 1
ATOM 2415 O O . ILE A 1 308 ? 5.639 4.609 -15.698 1.00 86.25 308 ILE A O 1
ATOM 2419 N N . SER A 1 309 ? 4.459 6.501 -15.905 1.00 80.25 309 SER A N 1
ATOM 2420 C CA . SER A 1 309 ? 5.283 7.262 -14.951 1.00 80.25 309 SER A CA 1
ATOM 2421 C C . SER A 1 309 ? 5.244 6.695 -13.527 1.00 80.25 309 SER A C 1
ATOM 2423 O O . SER A 1 309 ? 6.141 6.973 -12.731 1.00 80.25 309 SER A O 1
ATOM 2425 N N . PHE A 1 310 ? 4.258 5.845 -13.215 1.00 77.31 310 PHE A N 1
ATOM 2426 C CA . PHE A 1 310 ? 4.191 5.090 -11.960 1.00 77.31 310 PHE A CA 1
ATOM 2427 C C . PHE A 1 310 ? 5.358 4.110 -11.768 1.00 77.31 310 PHE A C 1
ATOM 2429 O O . PHE A 1 310 ? 5.657 3.757 -10.631 1.00 77.31 310 PHE A O 1
ATOM 2436 N N . TYR A 1 311 ? 6.038 3.706 -12.844 1.00 82.31 311 TYR A N 1
ATOM 2437 C CA . TYR A 1 311 ? 7.214 2.837 -12.771 1.00 82.31 311 TYR A CA 1
ATOM 2438 C C . TYR A 1 311 ? 8.521 3.593 -12.495 1.00 82.31 311 TYR A C 1
ATOM 2440 O O . TYR A 1 311 ? 9.551 2.960 -12.314 1.00 82.31 311 TYR A O 1
ATOM 2448 N N . GLY A 1 312 ? 8.514 4.928 -12.444 1.00 79.06 312 GLY A N 1
ATOM 2449 C CA . GLY A 1 312 ? 9.679 5.709 -12.022 1.00 79.06 312 GLY A CA 1
ATOM 2450 C C . GLY A 1 312 ? 9.871 6.999 -12.812 1.00 79.06 312 GLY A C 1
ATOM 2451 O O . GLY A 1 312 ? 9.607 7.076 -14.014 1.00 79.06 312 GLY A O 1
ATOM 2452 N N . SER A 1 313 ? 10.382 8.030 -12.137 1.00 78.31 313 SER A N 1
ATOM 2453 C CA . SER A 1 313 ? 10.624 9.350 -12.733 1.00 78.31 313 SER A CA 1
ATOM 2454 C C . SER A 1 313 ? 11.735 9.344 -13.780 1.00 78.31 313 SER A C 1
ATOM 2456 O O . SER A 1 313 ? 11.684 10.161 -14.698 1.00 78.31 313 SER A O 1
ATOM 2458 N N . PHE A 1 314 ? 12.689 8.408 -13.698 1.00 86.00 314 PHE A N 1
ATOM 2459 C CA . PHE A 1 314 ? 13.791 8.269 -14.658 1.00 86.00 314 PHE A CA 1
ATOM 2460 C C . PHE A 1 314 ? 13.298 8.065 -16.103 1.00 86.00 314 PHE A C 1
ATOM 2462 O O . PHE A 1 314 ? 13.990 8.443 -17.047 1.00 86.00 314 PHE A O 1
ATOM 2469 N N . LEU A 1 315 ? 12.085 7.526 -16.296 1.00 89.12 315 LEU A N 1
ATOM 2470 C CA . LEU A 1 315 ? 11.497 7.287 -17.618 1.00 89.12 315 LEU A CA 1
ATOM 2471 C C . LEU A 1 315 ? 11.365 8.568 -18.453 1.00 89.12 315 LEU A C 1
ATOM 2473 O O . LEU A 1 315 ? 11.455 8.501 -19.677 1.00 89.12 315 LEU A O 1
ATOM 2477 N N . LYS A 1 316 ? 11.214 9.737 -17.812 1.00 85.25 316 LYS A N 1
ATOM 2478 C CA . LYS A 1 316 ? 11.145 11.048 -18.490 1.00 85.25 316 LYS A CA 1
ATOM 2479 C C . LYS A 1 316 ? 12.424 11.385 -19.264 1.00 85.25 316 LYS A C 1
ATOM 2481 O O . LYS A 1 316 ? 12.391 12.153 -20.219 1.00 85.25 316 LYS A O 1
ATOM 2486 N N . ASP A 1 317 ? 13.544 10.825 -18.817 1.00 88.19 317 ASP A N 1
ATOM 2487 C CA . ASP A 1 317 ? 14.875 11.050 -19.365 1.00 88.19 317 ASP A CA 1
ATOM 2488 C C . ASP A 1 317 ? 15.242 10.018 -20.435 1.00 88.19 317 ASP A C 1
ATOM 2490 O O . ASP A 1 317 ? 16.206 10.190 -21.177 1.00 88.19 317 ASP A O 1
ATOM 2494 N N . LEU A 1 318 ? 14.467 8.936 -20.532 1.00 91.19 318 LEU A N 1
ATOM 2495 C CA . LEU A 1 318 ? 14.767 7.831 -21.424 1.00 91.19 318 LEU A CA 1
ATOM 2496 C C . LEU A 1 318 ? 14.759 8.219 -22.912 1.00 91.19 318 LEU A C 1
ATOM 2498 O O . LEU A 1 318 ? 15.690 7.808 -23.602 1.00 91.19 318 LEU A O 1
ATOM 2502 N N . PRO A 1 319 ? 13.810 9.035 -23.430 1.00 91.44 319 PRO A N 1
ATOM 2503 C CA . PRO A 1 319 ? 13.770 9.378 -24.852 1.00 91.44 319 PRO A CA 1
ATOM 2504 C C . PRO A 1 319 ? 15.078 9.938 -25.409 1.00 91.44 319 PRO A C 1
ATOM 2506 O O . PRO A 1 319 ? 15.412 9.645 -26.553 1.00 91.44 319 PRO A O 1
ATOM 2509 N N . ARG A 1 320 ? 15.842 10.701 -24.612 1.00 88.25 320 ARG A N 1
ATOM 2510 C CA . ARG A 1 320 ? 17.111 11.272 -25.081 1.00 88.25 320 ARG A CA 1
ATOM 2511 C C . ARG A 1 320 ? 18.270 10.279 -25.176 1.00 88.25 320 ARG A C 1
ATOM 2513 O O . ARG A 1 320 ? 19.255 10.589 -25.828 1.00 88.25 320 ARG A O 1
ATOM 2520 N N . ARG A 1 321 ? 18.128 9.115 -24.541 1.00 90.62 321 ARG A N 1
ATOM 2521 C CA . ARG A 1 321 ? 19.131 8.039 -24.480 1.00 90.62 321 ARG A CA 1
ATOM 2522 C C . ARG A 1 321 ? 18.862 6.921 -25.482 1.00 90.62 321 ARG A C 1
ATOM 2524 O O . ARG A 1 321 ? 19.716 6.069 -25.708 1.00 90.62 321 ARG A O 1
ATOM 2531 N N . LEU A 1 322 ? 17.664 6.893 -26.066 1.00 92.25 322 LEU A N 1
ATOM 2532 C CA . LEU A 1 322 ? 17.333 5.919 -27.100 1.00 92.25 322 LEU A CA 1
ATOM 2533 C C . LEU A 1 322 ? 18.198 6.185 -28.336 1.00 92.25 322 LEU A C 1
ATOM 2535 O O . LEU A 1 322 ? 18.314 7.326 -28.782 1.00 92.25 322 LEU A O 1
ATOM 2539 N N . GLY A 1 323 ? 18.791 5.133 -28.889 1.00 89.62 323 GLY A N 1
ATOM 2540 C CA . GLY A 1 323 ? 19.806 5.176 -29.942 1.00 89.62 323 GLY A CA 1
ATOM 2541 C C . GLY A 1 323 ? 21.249 5.046 -29.440 1.00 89.62 323 GLY A C 1
ATOM 2542 O O . GLY A 1 323 ? 22.144 4.836 -30.255 1.00 89.62 323 GLY A O 1
ATOM 2543 N N . GLU A 1 324 ? 21.498 5.143 -28.129 1.00 90.62 324 GLU A N 1
ATOM 2544 C CA . GLU A 1 324 ? 22.847 4.996 -27.554 1.00 90.62 324 GLU A CA 1
ATOM 2545 C C . GLU A 1 324 ? 23.210 3.537 -27.237 1.00 90.62 324 GLU A C 1
ATOM 2547 O O . GLU A 1 324 ? 24.386 3.204 -27.091 1.00 90.62 324 GLU A O 1
ATOM 2552 N N . SER A 1 325 ? 22.218 2.653 -27.087 1.00 93.88 325 SER A N 1
ATOM 2553 C CA . SER A 1 325 ? 22.432 1.279 -26.632 1.00 93.88 325 SER A CA 1
ATOM 2554 C C . SER A 1 325 ? 21.408 0.314 -27.218 1.00 93.88 325 SER A C 1
ATOM 2556 O O . SER A 1 325 ? 20.204 0.464 -27.020 1.00 93.88 325 SER A O 1
ATOM 2558 N N . ALA A 1 326 ? 21.900 -0.749 -27.860 1.00 94.56 326 ALA A N 1
ATOM 2559 C CA . ALA A 1 326 ? 21.051 -1.769 -28.470 1.00 94.56 326 ALA A CA 1
ATOM 2560 C C . ALA A 1 326 ? 20.158 -2.500 -27.450 1.00 94.56 326 ALA A C 1
ATOM 2562 O O . ALA A 1 326 ? 19.016 -2.839 -27.764 1.00 94.56 326 ALA A O 1
ATOM 2563 N N . VAL A 1 327 ? 20.652 -2.735 -26.226 1.00 96.81 327 VAL A N 1
ATOM 2564 C CA . VAL A 1 327 ? 19.870 -3.391 -25.164 1.00 96.81 327 VAL A CA 1
ATOM 2565 C C . VAL A 1 327 ? 18.766 -2.478 -24.629 1.00 96.81 327 VAL A C 1
ATOM 2567 O O . VAL A 1 327 ? 17.640 -2.937 -24.424 1.00 96.81 327 VAL A O 1
ATOM 2570 N N . LEU A 1 328 ? 19.058 -1.183 -24.471 1.00 96.56 328 LEU A N 1
ATOM 2571 C CA . LEU A 1 328 ? 18.077 -0.191 -24.039 1.00 96.56 328 LEU A CA 1
ATOM 2572 C C . LEU A 1 328 ? 16.980 -0.012 -25.084 1.00 96.56 328 LEU A C 1
ATOM 2574 O O . LEU A 1 328 ? 15.799 -0.056 -24.744 1.00 96.56 328 LEU A O 1
ATOM 2578 N N . ASP A 1 329 ? 17.372 0.122 -26.350 1.00 96.31 329 ASP A N 1
ATOM 2579 C CA . ASP A 1 329 ? 16.451 0.306 -27.468 1.00 96.31 329 ASP A CA 1
ATOM 2580 C C . ASP A 1 329 ? 15.528 -0.900 -27.629 1.00 96.31 329 ASP A C 1
ATOM 2582 O O . ASP A 1 329 ? 14.315 -0.744 -27.767 1.00 96.31 329 ASP A O 1
ATOM 2586 N N . ALA A 1 330 ? 16.074 -2.117 -27.542 1.00 97.00 330 ALA A N 1
ATOM 2587 C CA . ALA A 1 330 ? 15.272 -3.332 -27.615 1.00 97.00 330 ALA A CA 1
ATOM 2588 C C . ALA A 1 330 ? 14.265 -3.429 -26.455 1.00 97.00 330 ALA A C 1
ATOM 2590 O O . ALA A 1 330 ? 13.119 -3.825 -26.670 1.00 97.00 330 ALA A O 1
ATOM 2591 N N . ALA A 1 331 ? 14.667 -3.059 -25.234 1.00 97.31 331 ALA A N 1
ATOM 2592 C CA . ALA A 1 331 ? 13.787 -3.067 -24.067 1.00 97.31 331 ALA A CA 1
ATOM 2593 C C . ALA A 1 331 ? 12.705 -1.973 -24.130 1.00 97.31 331 ALA A C 1
ATOM 2595 O O . ALA A 1 331 ? 11.540 -2.242 -23.832 1.00 97.31 331 ALA A O 1
ATOM 2596 N N . ALA A 1 332 ? 13.055 -0.764 -24.574 1.00 96.44 332 ALA A N 1
ATOM 2597 C CA . ALA A 1 332 ? 12.107 0.328 -24.776 1.00 96.44 332 ALA A CA 1
ATOM 2598 C C . ALA A 1 332 ? 11.097 0.011 -25.891 1.00 96.44 332 ALA A C 1
ATOM 2600 O O . ALA A 1 332 ? 9.901 0.249 -25.726 1.00 96.44 332 ALA A O 1
ATOM 2601 N N . GLU A 1 333 ? 11.548 -0.587 -26.997 1.00 95.50 333 GLU A N 1
ATOM 2602 C CA . GLU A 1 333 ? 10.683 -1.048 -28.086 1.00 95.50 333 GLU A CA 1
ATOM 2603 C C . GLU A 1 333 ? 9.703 -2.130 -27.609 1.00 95.50 333 GLU A C 1
ATOM 2605 O O . GLU A 1 333 ? 8.518 -2.082 -27.950 1.00 95.50 333 GLU A O 1
ATOM 2610 N N . ALA A 1 334 ? 10.167 -3.079 -26.787 1.00 94.94 334 ALA A N 1
ATOM 2611 C CA . ALA A 1 334 ? 9.307 -4.093 -26.184 1.00 94.94 334 ALA A CA 1
ATOM 2612 C C . ALA A 1 334 ? 8.235 -3.465 -25.279 1.00 94.94 334 ALA A C 1
ATOM 2614 O O . ALA A 1 334 ? 7.070 -3.859 -25.366 1.00 94.94 334 ALA A O 1
ATOM 2615 N N . LEU A 1 335 ? 8.592 -2.459 -24.473 1.00 94.31 335 LEU A N 1
ATOM 2616 C CA . LEU A 1 335 ? 7.657 -1.751 -23.594 1.00 94.31 335 LEU A CA 1
ATOM 2617 C C . LEU A 1 335 ? 6.592 -0.998 -24.387 1.00 94.31 335 LEU A C 1
ATOM 2619 O O . LEU A 1 335 ? 5.401 -1.208 -24.170 1.00 94.31 335 LEU A O 1
ATOM 2623 N N . VAL A 1 336 ? 7.009 -0.166 -25.341 1.00 93.06 336 VAL A N 1
ATOM 2624 C CA . VAL A 1 336 ? 6.098 0.633 -26.176 1.00 93.06 336 VAL A CA 1
ATOM 2625 C C . VAL A 1 336 ? 5.191 -0.259 -27.018 1.00 93.06 336 VAL A C 1
ATOM 2627 O O . VAL A 1 336 ? 4.023 0.060 -27.220 1.00 93.06 336 VAL A O 1
ATOM 2630 N N . SER A 1 337 ? 5.702 -1.393 -27.498 1.00 90.06 337 SER A N 1
ATOM 2631 C CA . SER A 1 337 ? 4.892 -2.365 -28.234 1.00 90.06 337 SER A CA 1
ATOM 2632 C C . SER A 1 337 ? 3.924 -3.117 -27.329 1.00 90.06 337 SER A C 1
ATOM 2634 O O . SER A 1 337 ? 2.835 -3.453 -27.776 1.00 90.06 337 SER A O 1
ATOM 2636 N N . SER A 1 338 ? 4.288 -3.370 -26.068 1.00 89.06 338 SER A N 1
ATOM 2637 C CA . SER A 1 338 ? 3.445 -4.110 -25.120 1.00 89.06 338 SER A CA 1
ATOM 2638 C C . SER A 1 338 ? 2.354 -3.242 -24.485 1.00 89.06 338 SER A C 1
ATOM 2640 O O . SER A 1 338 ? 1.273 -3.739 -24.174 1.00 89.06 338 SER A O 1
ATOM 2642 N N . HIS A 1 339 ? 2.614 -1.943 -24.314 1.00 90.06 339 HIS A N 1
ATOM 2643 C CA . HIS A 1 339 ? 1.735 -1.008 -23.608 1.00 90.06 339 HIS A CA 1
ATOM 2644 C C . HIS A 1 339 ? 0.290 -0.954 -24.147 1.00 90.06 339 HIS A C 1
ATOM 2646 O O . HIS A 1 339 ? -0.630 -1.106 -23.337 1.00 90.06 339 HIS A O 1
ATOM 2652 N N . PRO A 1 340 ? 0.032 -0.848 -25.472 1.00 86.38 340 PRO A N 1
ATOM 2653 C CA . PRO A 1 340 ? -1.331 -0.797 -26.005 1.00 86.38 340 PRO A CA 1
ATOM 2654 C C . PRO A 1 340 ? -2.196 -1.997 -25.609 1.00 86.38 340 PRO A C 1
ATOM 2656 O O . PRO A 1 340 ? -3.425 -1.896 -25.580 1.00 86.38 340 PRO A O 1
ATOM 2659 N N . PHE A 1 341 ? -1.578 -3.136 -25.280 1.00 79.00 341 PHE A N 1
ATOM 2660 C CA . PHE A 1 341 ? -2.307 -4.341 -24.906 1.00 79.00 341 PHE A CA 1
ATOM 2661 C C . PHE A 1 341 ? -2.897 -4.279 -23.505 1.00 79.00 341 PHE A C 1
ATOM 2663 O O . PHE A 1 341 ? -3.896 -4.957 -23.272 1.00 79.00 341 PHE A O 1
ATOM 2670 N N . LEU A 1 342 ? -2.415 -3.402 -22.622 1.00 78.31 342 LEU A N 1
ATOM 2671 C CA . LEU A 1 342 ? -3.030 -3.171 -21.311 1.00 78.31 342 LEU A CA 1
ATOM 2672 C C . LEU A 1 342 ? -4.509 -2.764 -21.420 1.00 78.31 342 LEU A C 1
ATOM 2674 O O . LEU A 1 342 ? -5.308 -3.086 -20.546 1.00 78.31 342 LEU A O 1
ATOM 2678 N N . HIS A 1 343 ? -4.915 -2.134 -22.528 1.00 69.25 343 HIS A N 1
ATOM 2679 C CA . HIS A 1 343 ? -6.321 -1.828 -22.816 1.00 69.25 343 HIS A CA 1
ATOM 2680 C C . HIS A 1 343 ? -7.178 -3.066 -23.143 1.00 69.25 343 HIS A C 1
ATOM 2682 O O . HIS A 1 343 ? -8.407 -3.001 -23.096 1.00 69.25 343 HIS A O 1
ATOM 2688 N N . SER A 1 344 ? -6.548 -4.179 -23.524 1.00 61.34 344 SER A N 1
ATOM 2689 C CA . SER A 1 344 ? -7.183 -5.354 -24.135 1.00 61.34 344 SER A CA 1
ATOM 2690 C C . SER A 1 344 ? -7.123 -6.637 -23.293 1.00 61.34 344 SER A C 1
ATOM 2692 O O . SER A 1 344 ? -7.855 -7.578 -23.596 1.00 61.34 344 SER A O 1
ATOM 2694 N N . VAL A 1 345 ? -6.300 -6.659 -22.234 1.00 53.53 345 VAL A N 1
ATOM 2695 C CA . VAL A 1 345 ? -5.896 -7.847 -21.444 1.00 53.53 345 VAL A CA 1
ATOM 2696 C C . VAL A 1 345 ? -6.981 -8.420 -20.517 1.00 53.53 345 VAL A C 1
ATOM 2698 O O . VAL A 1 345 ? -6.753 -9.447 -19.890 1.00 53.53 345 VAL A O 1
ATOM 2701 N N . ARG A 1 346 ? -8.218 -7.900 -20.498 1.00 58.78 346 ARG A N 1
ATOM 2702 C CA . ARG A 1 346 ? -9.336 -8.590 -19.812 1.00 58.78 346 ARG A CA 1
ATOM 2703 C C . ARG A 1 346 ? -9.721 -9.890 -20.554 1.00 58.78 346 ARG A C 1
ATOM 2705 O O . ARG A 1 346 ? -10.716 -9.923 -21.275 1.00 58.78 346 ARG A O 1
ATOM 2712 N N . GLY A 1 347 ? -8.917 -10.946 -20.393 1.00 53.09 347 GLY A N 1
ATOM 2713 C CA . GLY A 1 347 ? -9.165 -12.314 -20.859 1.00 53.09 347 GLY A CA 1
ATOM 2714 C C . GLY A 1 347 ? -8.804 -12.633 -22.317 1.00 53.09 347 GLY A C 1
ATOM 2715 O O . GLY A 1 347 ? -9.410 -13.540 -22.882 1.00 53.09 347 GLY A O 1
ATOM 2716 N N . LYS A 1 348 ? -7.870 -11.910 -22.957 1.00 62.72 348 LYS A N 1
ATOM 2717 C CA . LYS A 1 348 ? -7.457 -12.158 -24.358 1.00 62.72 348 LYS A CA 1
ATOM 2718 C C . LYS A 1 348 ? -6.009 -12.636 -24.476 1.00 62.72 348 LYS A C 1
ATOM 2720 O O . LYS A 1 348 ? -5.167 -12.258 -23.670 1.00 62.72 348 LYS A O 1
ATOM 2725 N N . GLU A 1 349 ? -5.730 -13.438 -25.508 1.00 68.75 349 GLU A N 1
ATOM 2726 C CA . GLU A 1 349 ? -4.377 -13.905 -25.833 1.00 68.75 349 GLU A CA 1
ATOM 2727 C C . GLU A 1 349 ? -3.423 -12.740 -26.133 1.00 68.75 349 GLU A C 1
ATOM 2729 O O . GLU A 1 349 ? -3.776 -11.776 -26.818 1.00 68.75 349 GLU A O 1
ATOM 2734 N N . VAL A 1 350 ? -2.190 -12.860 -25.637 1.00 76.12 350 VAL A N 1
ATOM 2735 C CA . VAL A 1 350 ? -1.126 -11.876 -25.848 1.00 76.12 350 VAL A CA 1
ATOM 2736 C C . VAL A 1 350 ? -0.701 -11.868 -27.323 1.00 76.12 350 VAL A C 1
ATOM 2738 O O . VAL A 1 350 ? -0.331 -12.923 -27.849 1.00 76.12 350 VAL A O 1
ATOM 2741 N N . PRO A 1 351 ? -0.683 -10.708 -28.004 1.00 80.19 351 PRO A N 1
ATOM 2742 C CA . PRO A 1 351 ? -0.359 -10.659 -29.427 1.00 80.19 351 PRO A CA 1
ATOM 2743 C C . PRO A 1 351 ? 1.063 -11.112 -29.748 1.00 80.19 351 PRO A C 1
ATOM 2745 O O . PRO A 1 351 ? 2.020 -10.821 -29.025 1.00 80.19 351 PRO A O 1
ATOM 2748 N N . ARG A 1 352 ? 1.205 -11.807 -30.884 1.00 83.75 352 ARG A N 1
ATOM 2749 C CA . ARG A 1 352 ? 2.479 -12.384 -31.337 1.00 83.75 352 ARG A CA 1
ATOM 2750 C C . ARG A 1 352 ? 3.585 -11.332 -31.436 1.00 83.75 352 ARG A C 1
ATOM 2752 O O . ARG A 1 352 ? 4.704 -11.611 -31.018 1.00 83.75 352 ARG A O 1
ATOM 2759 N N . ASP A 1 353 ? 3.274 -10.135 -31.924 1.00 84.19 353 ASP A N 1
ATOM 2760 C CA . ASP A 1 353 ? 4.265 -9.066 -32.097 1.00 84.19 353 ASP A CA 1
ATOM 2761 C C . ASP A 1 353 ? 4.826 -8.571 -30.756 1.00 84.19 353 ASP A C 1
ATOM 2763 O O . ASP A 1 353 ? 6.031 -8.349 -30.643 1.00 84.19 353 ASP A O 1
ATOM 2767 N N . ALA A 1 354 ? 3.988 -8.500 -29.714 1.00 85.50 354 ALA A N 1
ATOM 2768 C CA . ALA A 1 354 ? 4.411 -8.164 -28.352 1.00 85.50 354 ALA A CA 1
ATOM 2769 C C . ALA A 1 354 ? 5.401 -9.204 -27.813 1.00 85.50 354 ALA A C 1
ATOM 2771 O O . ALA A 1 354 ? 6.475 -8.869 -27.315 1.00 85.50 354 ALA A O 1
ATOM 2772 N N . LEU A 1 355 ? 5.066 -10.488 -27.988 1.00 87.12 355 LEU A N 1
ATOM 2773 C CA . LEU A 1 355 ? 5.915 -11.608 -27.579 1.00 87.12 355 LEU A CA 1
ATOM 2774 C C . LEU A 1 355 ? 7.232 -11.644 -28.357 1.00 87.12 355 LEU A C 1
ATOM 2776 O O . LEU A 1 355 ? 8.277 -11.947 -27.786 1.00 87.12 355 LEU A O 1
ATOM 2780 N N . MET A 1 356 ? 7.202 -11.322 -29.651 1.00 89.81 356 MET A N 1
ATOM 2781 C CA . MET A 1 356 ? 8.408 -11.214 -30.467 1.00 89.81 356 MET A CA 1
ATOM 2782 C C . MET A 1 356 ? 9.291 -10.047 -30.016 1.00 89.81 356 MET A C 1
ATOM 2784 O O . MET A 1 356 ? 10.507 -10.216 -29.938 1.00 89.81 356 MET A O 1
ATOM 2788 N N . GLY A 1 357 ? 8.702 -8.889 -29.704 1.00 91.06 357 GLY A N 1
ATOM 2789 C CA . GLY A 1 357 ? 9.412 -7.738 -29.141 1.00 91.06 357 GLY A CA 1
ATOM 2790 C C . GLY A 1 357 ? 10.089 -8.082 -27.815 1.00 91.06 357 GLY A C 1
ATOM 2791 O O . GLY A 1 357 ? 11.294 -7.887 -27.671 1.00 91.06 357 GLY A O 1
ATOM 2792 N N . PHE A 1 358 ? 9.348 -8.706 -26.898 1.00 91.81 358 PHE A N 1
ATOM 2793 C CA . PHE A 1 358 ? 9.876 -9.195 -25.624 1.00 91.81 358 PHE A CA 1
ATOM 2794 C C . PHE A 1 358 ? 10.998 -10.233 -25.801 1.00 91.81 358 PHE A C 1
ATOM 2796 O O . PHE A 1 358 ? 12.046 -10.157 -25.167 1.00 91.81 358 PHE A O 1
ATOM 2803 N N . GLY A 1 359 ? 10.842 -11.191 -26.719 1.00 92.38 359 GLY A N 1
ATOM 2804 C CA . GLY A 1 359 ? 11.900 -12.162 -27.014 1.00 92.38 359 GLY A CA 1
ATOM 2805 C C . GLY A 1 359 ? 13.182 -11.504 -27.543 1.00 92.38 359 GLY A C 1
ATOM 2806 O O . GLY A 1 359 ? 14.289 -11.903 -27.171 1.00 92.38 359 GLY A O 1
ATOM 2807 N N . LYS A 1 360 ? 13.051 -10.463 -28.377 1.00 95.19 360 LYS A N 1
ATOM 2808 C CA . LYS A 1 360 ? 14.190 -9.672 -28.868 1.00 95.19 360 LYS A CA 1
ATOM 2809 C C . LYS A 1 360 ? 14.882 -8.909 -27.738 1.00 95.19 360 LYS A C 1
ATOM 2811 O O . LYS A 1 360 ? 16.111 -8.920 -27.699 1.00 95.19 360 LYS A O 1
ATOM 2816 N N . SER A 1 361 ? 14.133 -8.297 -26.819 1.00 96.06 361 SER A N 1
ATOM 2817 C CA . SER A 1 361 ? 14.720 -7.564 -25.690 1.00 96.06 361 SER A CA 1
ATOM 2818 C C . SER A 1 361 ? 15.469 -8.490 -24.733 1.00 96.06 361 SER A C 1
ATOM 2820 O O . SER A 1 361 ? 16.588 -8.176 -24.343 1.00 96.06 361 SER A O 1
ATOM 2822 N N . VAL A 1 362 ? 14.927 -9.674 -24.430 1.00 93.38 362 VAL A N 1
ATOM 2823 C CA . VAL A 1 362 ? 15.621 -10.684 -23.609 1.00 93.38 362 VAL A CA 1
ATOM 2824 C C . VAL A 1 362 ? 16.905 -11.172 -24.290 1.00 93.38 362 VAL A C 1
ATOM 2826 O O . VAL A 1 362 ? 17.930 -11.348 -23.630 1.00 93.38 362 VAL A O 1
ATOM 2829 N N . LYS A 1 363 ? 16.891 -11.356 -25.619 1.00 95.62 363 LYS A N 1
ATOM 2830 C CA . LYS A 1 363 ? 18.097 -11.711 -26.382 1.00 95.62 363 LYS A CA 1
ATOM 2831 C C . LYS A 1 363 ? 19.162 -10.612 -26.306 1.00 95.62 363 LYS A C 1
ATOM 2833 O O . LYS A 1 363 ? 20.324 -10.933 -26.069 1.00 95.62 363 LYS A O 1
ATOM 2838 N N . ALA A 1 364 ? 18.771 -9.351 -26.490 1.00 96.94 364 ALA A N 1
ATOM 2839 C CA . ALA A 1 364 ? 19.681 -8.211 -26.389 1.00 96.94 364 ALA A CA 1
ATOM 2840 C C . ALA A 1 364 ? 20.243 -8.059 -24.966 1.00 96.94 364 ALA A C 1
ATOM 2842 O O . ALA A 1 364 ? 21.437 -7.825 -24.801 1.00 96.94 364 ALA A O 1
ATOM 2843 N N . LEU A 1 365 ? 19.415 -8.285 -23.938 1.00 95.31 365 LEU A N 1
ATOM 2844 C CA . LEU A 1 365 ? 19.862 -8.295 -22.546 1.00 95.31 365 LEU A CA 1
ATOM 2845 C C . LEU A 1 365 ? 20.933 -9.360 -22.317 1.00 95.31 365 LEU A C 1
ATOM 2847 O O . LEU A 1 365 ? 21.978 -9.040 -21.769 1.00 95.31 365 LEU A O 1
ATOM 2851 N N . ARG A 1 366 ? 20.726 -10.596 -22.787 1.00 94.56 366 ARG A N 1
ATOM 2852 C CA . ARG A 1 366 ? 21.730 -11.666 -22.655 1.00 94.56 366 ARG A CA 1
ATOM 2853 C C . ARG A 1 366 ? 23.073 -11.277 -23.278 1.00 94.56 366 ARG A C 1
ATOM 2855 O O . ARG A 1 366 ? 24.097 -11.428 -22.631 1.00 94.56 366 ARG A O 1
ATOM 2862 N N . GLN A 1 367 ? 23.054 -10.717 -24.488 1.00 95.25 367 GLN A N 1
ATOM 2863 C CA . GLN A 1 367 ? 24.271 -10.246 -25.162 1.00 95.25 367 GLN A CA 1
ATOM 2864 C C . GLN A 1 367 ? 24.992 -9.154 -24.363 1.00 95.25 367 GLN A C 1
ATOM 2866 O O . GLN A 1 367 ? 26.217 -9.152 -24.292 1.00 95.25 367 GLN A O 1
ATOM 2871 N N . SER A 1 368 ? 24.232 -8.248 -23.746 1.00 95.25 368 SER A N 1
ATOM 2872 C CA . SER A 1 368 ? 24.782 -7.175 -22.921 1.00 95.25 368 SER A CA 1
ATOM 2873 C C . SER A 1 368 ? 25.360 -7.685 -21.596 1.00 95.25 368 SER A C 1
ATOM 2875 O O . SER A 1 368 ? 26.401 -7.210 -21.150 1.00 95.25 368 SER A O 1
ATOM 2877 N N . LEU A 1 369 ? 24.732 -8.701 -20.992 1.00 93.38 369 LEU A N 1
ATOM 2878 C CA . LEU A 1 369 ? 25.238 -9.376 -19.792 1.00 93.38 369 LEU A CA 1
ATOM 2879 C C . LEU A 1 369 ? 26.536 -10.155 -20.060 1.00 93.38 369 LEU A C 1
ATOM 2881 O O . LEU A 1 369 ? 27.392 -10.220 -19.184 1.00 93.38 369 LEU A O 1
ATOM 2885 N N . ASP A 1 370 ? 26.713 -10.702 -21.265 1.00 93.50 370 ASP A N 1
ATOM 2886 C CA . ASP A 1 370 ? 27.953 -11.380 -21.670 1.00 93.50 370 ASP A CA 1
ATOM 2887 C C . ASP A 1 370 ? 29.101 -10.388 -21.977 1.00 93.50 370 ASP A C 1
ATOM 2889 O O . ASP A 1 370 ? 30.263 -10.785 -22.092 1.00 93.50 370 ASP A O 1
ATOM 2893 N N . ASN A 1 371 ? 28.803 -9.087 -22.099 1.00 93.00 371 ASN A N 1
ATOM 2894 C CA . ASN A 1 371 ? 29.785 -8.039 -22.361 1.00 93.00 371 ASN A CA 1
ATOM 2895 C C . ASN A 1 371 ? 30.271 -7.391 -21.041 1.00 93.00 371 ASN A C 1
ATOM 2897 O O . ASN A 1 371 ? 29.486 -6.746 -20.343 1.00 93.00 371 ASN A O 1
ATOM 2901 N N . PRO A 1 372 ? 31.577 -7.469 -20.705 1.00 89.50 372 PRO A N 1
ATOM 2902 C CA . PRO A 1 372 ? 32.107 -7.003 -19.419 1.00 89.50 372 PRO A CA 1
ATOM 2903 C C . PRO A 1 372 ? 32.015 -5.485 -19.203 1.00 89.50 372 PRO A C 1
ATOM 2905 O O . PRO A 1 372 ? 32.098 -5.029 -18.061 1.00 89.50 372 PRO A O 1
ATOM 2908 N N . VAL A 1 373 ? 31.860 -4.699 -20.272 1.00 87.88 373 VAL A N 1
ATOM 2909 C CA . VAL A 1 373 ? 31.674 -3.243 -20.189 1.00 87.88 373 VAL A CA 1
ATOM 2910 C C . VAL A 1 373 ? 30.194 -2.911 -20.048 1.00 87.88 373 VAL A C 1
ATOM 2912 O O . VAL A 1 373 ? 29.809 -2.148 -19.162 1.00 87.88 373 VAL A O 1
ATOM 2915 N N . GLU A 1 374 ? 29.346 -3.499 -20.892 1.00 90.25 374 GLU A N 1
ATOM 2916 C CA . GLU A 1 374 ? 27.924 -3.161 -20.904 1.00 90.25 374 GLU A CA 1
ATOM 2917 C C . GLU A 1 374 ? 27.172 -3.678 -19.677 1.00 90.25 374 GLU A C 1
ATOM 2919 O O . GLU A 1 374 ? 26.241 -3.006 -19.235 1.00 90.25 374 GLU A O 1
ATOM 2924 N N . ILE A 1 375 ? 27.584 -4.800 -19.073 1.00 90.81 375 ILE A N 1
ATOM 2925 C CA . ILE A 1 375 ? 26.944 -5.357 -17.866 1.00 90.81 375 ILE A CA 1
ATOM 2926 C C . ILE A 1 375 ? 26.875 -4.352 -16.702 1.00 90.81 375 ILE A C 1
ATOM 2928 O O . ILE A 1 375 ? 25.941 -4.393 -15.905 1.00 90.81 375 ILE A O 1
ATOM 2932 N N . ARG A 1 376 ? 27.830 -3.413 -16.625 1.00 89.94 376 ARG A N 1
ATOM 2933 C CA . ARG A 1 376 ? 27.891 -2.362 -15.592 1.00 89.94 376 ARG A CA 1
ATOM 2934 C C . ARG A 1 376 ? 27.247 -1.044 -16.027 1.00 89.94 376 ARG A C 1
ATOM 2936 O O . ARG A 1 376 ? 27.276 -0.067 -15.280 1.00 89.94 376 ARG A O 1
ATOM 2943 N N . SER A 1 377 ? 26.711 -0.983 -17.244 1.00 91.69 377 SER A N 1
ATOM 2944 C CA . SER A 1 377 ? 26.143 0.248 -17.777 1.00 91.69 377 SER A CA 1
ATOM 2945 C C . SER A 1 377 ? 24.765 0.538 -17.163 1.00 91.69 377 SER A C 1
ATOM 2947 O O . SER A 1 377 ? 23.971 -0.384 -16.934 1.00 91.69 377 SER A O 1
ATOM 2949 N N . PRO A 1 378 ? 24.413 1.820 -16.965 1.00 92.06 378 PRO A N 1
ATOM 2950 C CA . PRO A 1 378 ? 23.070 2.193 -16.528 1.00 92.06 378 PRO A CA 1
ATOM 2951 C C . PRO A 1 378 ? 21.996 1.828 -17.572 1.00 92.06 378 PRO A C 1
ATOM 2953 O O . PRO A 1 378 ? 20.830 1.653 -17.225 1.00 92.06 378 PRO A O 1
ATOM 2956 N N . HIS A 1 379 ? 22.374 1.647 -18.844 1.00 94.38 379 HIS A N 1
ATOM 2957 C CA . HIS A 1 379 ? 21.476 1.192 -19.910 1.00 94.38 379 HIS A CA 1
ATOM 2958 C C . HIS A 1 379 ? 21.042 -0.264 -19.716 1.00 94.38 379 HIS A C 1
ATOM 2960 O O . HIS A 1 379 ? 19.862 -0.572 -19.871 1.00 94.38 379 HIS A O 1
ATOM 2966 N N . THR A 1 380 ? 21.950 -1.140 -19.288 1.00 94.81 380 THR A N 1
ATOM 2967 C CA . THR A 1 380 ? 21.643 -2.546 -18.976 1.00 94.81 380 THR A CA 1
ATOM 2968 C C . THR A 1 380 ? 20.760 -2.665 -17.738 1.00 94.81 380 THR A C 1
ATOM 2970 O O . THR A 1 380 ? 19.778 -3.409 -17.752 1.00 94.81 380 THR A O 1
ATOM 2973 N N . LEU A 1 381 ? 21.047 -1.872 -16.698 1.00 93.50 381 LEU A N 1
ATOM 2974 C CA . LEU A 1 381 ? 20.203 -1.763 -15.502 1.00 93.50 381 LEU A CA 1
ATOM 2975 C C . LEU A 1 381 ? 18.792 -1.251 -15.823 1.00 93.50 381 LEU A C 1
ATOM 2977 O O . LEU A 1 381 ? 17.801 -1.774 -15.316 1.00 93.50 381 LEU A O 1
ATOM 2981 N N . CYS A 1 382 ? 18.682 -0.249 -16.693 1.00 95.25 382 CYS A N 1
ATOM 2982 C CA . CYS A 1 382 ? 17.388 0.234 -17.154 1.00 95.25 382 CYS A CA 1
ATOM 2983 C C . CYS A 1 382 ? 16.657 -0.848 -17.959 1.00 95.25 382 CYS A C 1
ATOM 2985 O O . CYS A 1 382 ? 15.480 -1.112 -17.720 1.00 95.25 382 CYS A O 1
ATOM 2987 N N . ALA A 1 383 ? 17.348 -1.513 -18.886 1.00 96.00 383 ALA A N 1
ATOM 2988 C CA . ALA A 1 383 ? 16.752 -2.513 -19.758 1.00 96.00 383 ALA A CA 1
ATOM 2989 C C . ALA A 1 383 ? 16.176 -3.710 -18.990 1.00 96.00 383 ALA A C 1
ATOM 2991 O O . ALA A 1 383 ? 15.052 -4.115 -19.283 1.00 96.00 383 ALA A O 1
ATOM 2992 N N . ILE A 1 384 ? 16.883 -4.246 -17.984 1.00 94.12 384 ILE A N 1
ATOM 2993 C CA . ILE A 1 384 ? 16.354 -5.355 -17.170 1.00 94.12 384 ILE A CA 1
ATOM 2994 C C . ILE A 1 384 ? 15.061 -4.966 -16.439 1.00 94.12 384 ILE A C 1
ATOM 2996 O O . ILE A 1 384 ? 14.152 -5.788 -16.325 1.00 94.12 384 ILE A O 1
ATOM 3000 N N . TYR A 1 385 ? 14.938 -3.709 -16.006 1.00 93.88 385 TYR A N 1
ATOM 3001 C CA . TYR A 1 385 ? 13.731 -3.206 -15.355 1.00 93.88 385 TYR A CA 1
ATOM 3002 C C . TYR A 1 385 ? 12.579 -2.982 -16.337 1.00 93.88 385 TYR A C 1
ATOM 3004 O O . TYR A 1 385 ? 11.451 -3.377 -16.066 1.00 93.88 385 TYR A O 1
ATOM 3012 N N . LEU A 1 386 ? 12.841 -2.435 -17.527 1.00 94.75 386 LEU A N 1
ATOM 3013 C CA . LEU A 1 386 ? 11.800 -2.339 -18.559 1.00 94.75 386 LEU A CA 1
ATOM 3014 C C . LEU A 1 386 ? 11.316 -3.729 -18.998 1.00 94.75 386 LEU A C 1
ATOM 3016 O O . LEU A 1 386 ? 10.123 -3.929 -19.226 1.00 94.75 386 LEU A O 1
ATOM 3020 N N . ILE A 1 387 ? 12.224 -4.704 -19.076 1.00 92.62 387 ILE A N 1
ATOM 3021 C CA . ILE A 1 387 ? 11.894 -6.098 -19.384 1.00 92.62 387 ILE A CA 1
ATOM 3022 C C . ILE A 1 387 ? 11.039 -6.715 -18.272 1.00 92.62 387 ILE A C 1
ATOM 3024 O O . ILE A 1 387 ? 10.066 -7.393 -18.595 1.00 92.62 387 ILE A O 1
ATOM 3028 N N . SER A 1 388 ? 11.326 -6.457 -16.991 1.00 89.12 388 SER A N 1
ATOM 3029 C CA . SER A 1 388 ? 10.493 -6.971 -15.893 1.00 89.12 388 SER A CA 1
ATOM 3030 C C . SER A 1 388 ? 9.076 -6.387 -15.914 1.00 89.12 388 SER A C 1
ATOM 3032 O O . SER A 1 388 ? 8.108 -7.121 -15.712 1.00 89.12 388 SER A O 1
ATOM 3034 N N . ILE A 1 389 ? 8.930 -5.102 -16.259 1.00 88.56 389 ILE A N 1
ATOM 3035 C CA . ILE A 1 389 ? 7.625 -4.460 -16.481 1.00 88.56 389 ILE A CA 1
ATOM 3036 C C . ILE A 1 389 ? 6.875 -5.151 -17.627 1.00 88.56 389 ILE A C 1
ATOM 3038 O O . ILE A 1 389 ? 5.715 -5.531 -17.471 1.00 88.56 389 ILE A O 1
ATOM 3042 N N . CYS A 1 390 ? 7.542 -5.367 -18.766 1.00 89.06 390 CYS A N 1
ATOM 3043 C CA . CYS A 1 390 ? 6.937 -6.061 -19.904 1.00 89.06 390 CYS A CA 1
ATOM 3044 C C . CYS A 1 390 ? 6.498 -7.478 -19.524 1.00 89.06 390 CYS A C 1
ATOM 3046 O O . CYS A 1 390 ? 5.397 -7.893 -19.871 1.00 89.06 390 CYS A O 1
ATOM 3048 N N . GLN A 1 391 ? 7.330 -8.218 -18.788 1.00 85.50 391 GLN A N 1
ATOM 3049 C CA . GLN A 1 391 ? 6.996 -9.569 -18.345 1.00 85.50 391 GLN A CA 1
ATOM 3050 C C . GLN A 1 391 ? 5.742 -9.581 -17.462 1.00 85.50 391 GLN A C 1
ATOM 3052 O O . GLN A 1 391 ? 4.872 -10.428 -17.670 1.00 85.50 391 GLN A O 1
ATOM 3057 N N . ALA A 1 392 ? 5.612 -8.608 -16.553 1.00 81.75 392 ALA A N 1
ATOM 3058 C CA . ALA A 1 392 ? 4.429 -8.454 -15.708 1.00 81.75 392 ALA A CA 1
ATOM 3059 C C . ALA A 1 392 ? 3.149 -8.197 -16.518 1.00 81.75 392 ALA A C 1
ATOM 3061 O O . ALA A 1 392 ? 2.091 -8.724 -16.182 1.00 81.75 392 ALA A O 1
ATOM 3062 N N . TRP A 1 393 ? 3.229 -7.435 -17.612 1.00 84.31 393 TRP A N 1
ATOM 3063 C CA . TRP A 1 393 ? 2.076 -7.171 -18.482 1.00 84.31 393 TRP A CA 1
ATOM 3064 C C . TRP A 1 393 ? 1.709 -8.355 -19.380 1.00 84.31 393 TRP A C 1
ATOM 3066 O O . TRP A 1 393 ? 0.537 -8.568 -19.681 1.00 84.31 393 TRP A O 1
ATOM 3076 N N . LEU A 1 394 ? 2.705 -9.120 -19.831 1.00 81.31 394 LEU A N 1
ATOM 3077 C CA . LEU A 1 394 ? 2.510 -10.257 -20.739 1.00 81.31 394 LEU A CA 1
ATOM 3078 C C . LEU A 1 394 ? 2.151 -11.554 -19.990 1.00 81.31 394 LEU A C 1
ATOM 3080 O O . LEU A 1 394 ? 1.757 -12.533 -20.623 1.00 81.31 394 LEU A O 1
ATOM 3084 N N . GLY A 1 395 ? 2.298 -11.572 -18.662 1.00 72.19 395 GLY A N 1
ATOM 3085 C CA . GLY A 1 395 ? 1.851 -12.642 -17.772 1.00 72.19 395 GLY A CA 1
ATOM 3086 C C . GLY A 1 395 ? 2.528 -13.997 -17.975 1.00 72.19 395 GLY A C 1
ATOM 3087 O O . GLY A 1 395 ? 1.934 -15.043 -17.713 1.00 72.19 395 GLY A O 1
ATOM 3088 N N . LYS A 1 396 ? 3.771 -13.998 -18.470 1.00 65.69 396 LYS A N 1
ATOM 3089 C CA . LYS A 1 396 ? 4.565 -15.216 -18.667 1.00 65.69 396 LYS A CA 1
ATOM 3090 C C . LYS A 1 396 ? 5.592 -15.365 -17.552 1.00 65.69 396 LYS A C 1
ATOM 3092 O O . LYS A 1 396 ? 6.677 -14.795 -17.625 1.00 65.69 396 LYS A O 1
ATOM 3097 N N . TYR A 1 397 ? 5.257 -16.166 -16.549 1.00 63.62 397 TYR A N 1
ATOM 3098 C CA . TYR A 1 397 ? 6.192 -16.601 -15.515 1.00 63.62 397 TYR A CA 1
ATOM 3099 C C . TYR A 1 397 ? 6.407 -18.107 -15.642 1.00 63.62 397 TYR A C 1
ATOM 3101 O O . TYR A 1 397 ? 5.456 -18.889 -15.629 1.00 63.62 397 TYR A O 1
ATOM 3109 N N . GLU A 1 398 ? 7.661 -18.525 -15.797 1.00 60.22 398 GLU A N 1
ATOM 3110 C CA . GLU A 1 398 ? 8.023 -19.932 -15.652 1.00 60.22 398 GLU A CA 1
ATOM 3111 C C . GLU A 1 398 ? 8.243 -20.215 -14.165 1.00 60.22 398 GLU A C 1
ATOM 3113 O O . GLU A 1 398 ? 8.964 -19.480 -13.495 1.00 60.22 398 GLU A O 1
ATOM 3118 N N . LYS A 1 399 ? 7.675 -21.308 -13.637 1.00 55.62 399 LYS A N 1
ATOM 3119 C CA . LYS A 1 399 ? 7.788 -21.678 -12.209 1.00 55.62 399 LYS A CA 1
ATOM 3120 C C . LYS A 1 399 ? 9.235 -21.861 -11.704 1.00 55.62 399 LYS A C 1
ATOM 3122 O O . LYS A 1 399 ? 9.440 -21.995 -10.505 1.00 55.62 399 LYS A O 1
ATOM 3127 N N . GLN A 1 400 ? 10.227 -21.897 -12.597 1.00 53.25 400 GLN A N 1
ATOM 3128 C CA . GLN A 1 400 ? 11.649 -22.098 -12.290 1.00 53.25 400 GLN A CA 1
ATOM 3129 C C . GLN A 1 400 ? 12.530 -20.873 -12.606 1.00 53.25 400 GLN A C 1
ATOM 3131 O O . GLN A 1 400 ? 13.753 -20.964 -12.503 1.00 53.25 400 GLN A O 1
ATOM 3136 N N . SER A 1 401 ? 11.957 -19.730 -13.003 1.00 60.53 401 SER A N 1
ATOM 3137 C CA . SER A 1 401 ? 12.755 -18.543 -13.334 1.00 60.53 401 SER A CA 1
ATOM 3138 C C . SER A 1 401 ? 13.304 -17.846 -12.085 1.00 60.53 401 SER A C 1
ATOM 3140 O O . SER A 1 401 ? 12.590 -17.685 -11.096 1.00 60.53 401 SER A O 1
ATOM 3142 N N . VAL A 1 402 ? 14.549 -17.365 -12.159 1.00 61.91 402 VAL A N 1
ATOM 3143 C CA . VAL A 1 402 ? 15.132 -16.453 -11.160 1.00 61.91 402 VAL A CA 1
ATOM 3144 C C . VAL A 1 402 ? 14.282 -15.181 -11.086 1.00 61.91 402 VAL A C 1
ATOM 3146 O O . VAL A 1 402 ? 13.934 -14.612 -12.121 1.00 61.91 402 VAL A O 1
ATOM 3149 N N . SER A 1 403 ? 13.954 -14.725 -9.874 1.00 77.75 403 SER A N 1
ATOM 3150 C CA . SER A 1 403 ? 13.182 -13.497 -9.676 1.00 77.75 403 SER A CA 1
ATOM 3151 C C . SER A 1 403 ? 13.941 -12.271 -10.197 1.00 77.75 403 SER A C 1
ATOM 3153 O O . SER A 1 403 ? 15.170 -12.177 -10.114 1.00 77.75 403 SER A O 1
ATOM 3155 N N . HIS A 1 404 ? 13.208 -11.286 -10.723 1.00 81.69 404 HIS A N 1
ATOM 3156 C CA . HIS A 1 404 ? 13.820 -10.048 -11.213 1.00 81.69 404 HIS A CA 1
ATOM 3157 C C . HIS A 1 404 ? 14.570 -9.290 -10.114 1.00 81.69 404 HIS A C 1
ATOM 3159 O O . HIS A 1 404 ? 15.603 -8.698 -10.410 1.00 81.69 404 HIS A O 1
ATOM 3165 N N . GLY A 1 405 ? 14.098 -9.333 -8.863 1.00 83.19 405 GLY A N 1
ATOM 3166 C CA . GLY A 1 405 ? 14.797 -8.723 -7.730 1.00 83.19 405 GLY A CA 1
ATOM 3167 C C . GLY A 1 405 ? 16.181 -9.335 -7.517 1.00 83.19 405 GLY A C 1
ATOM 3168 O O . GLY A 1 405 ? 17.161 -8.598 -7.455 1.00 83.19 405 GLY A O 1
ATOM 3169 N N . THR A 1 406 ? 16.297 -10.666 -7.546 1.00 87.50 406 THR A N 1
ATOM 3170 C CA . THR A 1 406 ? 17.589 -11.375 -7.517 1.00 87.50 406 THR A CA 1
ATOM 3171 C C . THR A 1 406 ? 18.512 -10.917 -8.650 1.00 87.50 406 THR A C 1
ATOM 3173 O O . THR A 1 406 ? 19.673 -10.582 -8.408 1.00 87.50 406 THR A O 1
ATOM 3176 N N . ALA A 1 407 ? 18.013 -10.865 -9.888 1.00 88.12 407 ALA A N 1
ATOM 3177 C CA . ALA A 1 407 ? 18.820 -10.459 -11.039 1.00 88.12 407 ALA A CA 1
ATOM 3178 C C . ALA A 1 407 ? 19.282 -8.992 -10.943 1.00 88.12 407 ALA A C 1
ATOM 3180 O O . ALA A 1 407 ? 20.457 -8.696 -11.162 1.00 88.12 407 ALA A O 1
ATOM 3181 N N . ILE A 1 408 ? 18.385 -8.083 -10.550 1.00 91.88 408 ILE A N 1
ATOM 3182 C CA . ILE A 1 408 ? 18.700 -6.667 -10.325 1.00 91.88 408 ILE A CA 1
ATOM 3183 C C . ILE A 1 408 ? 19.721 -6.522 -9.192 1.00 91.88 408 ILE A C 1
ATOM 3185 O O . ILE A 1 408 ? 20.700 -5.802 -9.357 1.00 91.88 408 ILE A O 1
ATOM 3189 N N . ALA A 1 409 ? 19.560 -7.240 -8.077 1.00 92.31 409 ALA A N 1
ATOM 3190 C CA . ALA A 1 409 ? 20.501 -7.211 -6.959 1.00 92.31 409 ALA A CA 1
ATOM 3191 C C . ALA A 1 409 ? 21.913 -7.638 -7.387 1.00 92.31 409 ALA A C 1
ATOM 3193 O O . ALA A 1 409 ? 22.895 -7.011 -6.993 1.00 92.31 409 ALA A O 1
ATOM 3194 N N . HIS A 1 410 ? 22.034 -8.670 -8.228 1.00 91.06 410 HIS A N 1
ATOM 3195 C CA . HIS A 1 410 ? 23.326 -9.076 -8.783 1.00 91.06 410 HIS A CA 1
ATOM 3196 C C . HIS A 1 410 ? 23.978 -7.977 -9.623 1.00 91.06 410 HIS A C 1
ATOM 3198 O O . HIS A 1 410 ? 25.175 -7.746 -9.469 1.00 91.06 410 HIS A O 1
ATOM 3204 N N . LEU A 1 411 ? 23.214 -7.277 -10.463 1.00 91.25 411 LEU A N 1
ATOM 3205 C CA . LEU A 1 411 ? 23.749 -6.177 -11.268 1.00 91.25 411 LEU A CA 1
ATOM 3206 C C . LEU A 1 411 ? 24.112 -4.960 -10.413 1.00 91.25 411 LEU A C 1
ATOM 3208 O O . LEU A 1 411 ? 25.177 -4.378 -10.603 1.00 91.25 411 LEU A O 1
ATOM 3212 N N . LEU A 1 412 ? 23.283 -4.619 -9.422 1.00 92.06 412 LEU A N 1
ATOM 3213 C CA . LEU A 1 412 ? 23.557 -3.526 -8.487 1.00 92.06 412 LEU A CA 1
ATOM 3214 C C . LEU A 1 412 ? 24.843 -3.756 -7.679 1.00 92.06 412 LEU A C 1
ATOM 3216 O O . LEU A 1 412 ? 25.548 -2.802 -7.375 1.00 92.06 412 LEU A O 1
ATOM 3220 N N . LYS A 1 413 ? 25.197 -5.014 -7.383 1.00 91.50 413 LYS A N 1
ATOM 3221 C CA . LYS A 1 413 ? 26.474 -5.369 -6.735 1.00 91.50 413 LYS A CA 1
ATOM 3222 C C . LYS A 1 413 ? 27.701 -5.158 -7.627 1.00 91.50 413 LYS A C 1
ATOM 3224 O O . LYS A 1 413 ? 28.813 -5.119 -7.112 1.00 91.50 413 LYS A O 1
ATOM 3229 N N . MET A 1 414 ? 27.526 -5.082 -8.947 1.00 88.50 414 MET A N 1
ATOM 3230 C CA . MET A 1 414 ? 28.625 -4.942 -9.910 1.00 88.50 414 MET A CA 1
ATOM 3231 C C . MET A 1 414 ? 28.893 -3.492 -10.323 1.00 88.50 414 MET A C 1
ATOM 3233 O O . MET A 1 414 ? 29.907 -3.236 -10.977 1.00 88.50 414 MET A O 1
ATOM 3237 N N . VAL A 1 415 ? 27.996 -2.561 -9.986 1.00 88.69 415 VAL A N 1
ATOM 3238 C CA . VAL A 1 415 ? 28.115 -1.146 -10.351 1.00 88.69 415 VAL A CA 1
ATOM 3239 C C . VAL A 1 415 ? 28.645 -0.313 -9.193 1.00 88.69 415 VAL A C 1
ATOM 3241 O O . VAL A 1 415 ? 28.280 -0.512 -8.037 1.00 88.69 415 VAL A O 1
ATOM 3244 N N . ASP A 1 416 ? 29.491 0.660 -9.520 1.00 87.00 416 ASP A N 1
ATOM 3245 C CA . ASP A 1 416 ? 29.924 1.685 -8.578 1.00 87.00 416 ASP A CA 1
ATOM 3246 C C . ASP A 1 416 ? 28.933 2.855 -8.615 1.00 87.00 416 ASP A C 1
ATOM 3248 O O . ASP A 1 416 ? 29.056 3.769 -9.434 1.00 87.00 416 ASP A O 1
ATOM 3252 N N . ILE A 1 417 ? 27.929 2.818 -7.736 1.00 86.38 417 ILE A N 1
ATOM 3253 C CA . ILE A 1 417 ? 26.895 3.861 -7.669 1.00 86.38 417 ILE A CA 1
ATOM 3254 C C . ILE A 1 417 ? 27.444 5.225 -7.230 1.00 86.38 417 ILE A C 1
ATOM 3256 O O . ILE A 1 417 ? 26.807 6.241 -7.497 1.00 86.38 417 ILE A O 1
ATOM 3260 N N . SER A 1 418 ? 28.629 5.275 -6.609 1.00 81.06 418 SER A N 1
ATOM 3261 C CA . SER A 1 418 ? 29.272 6.538 -6.224 1.00 81.06 418 SER A CA 1
ATOM 3262 C C . SER A 1 418 ? 29.771 7.329 -7.440 1.00 81.06 418 SER A C 1
ATOM 3264 O O . SER A 1 418 ? 29.908 8.553 -7.388 1.00 81.06 418 SER A O 1
ATOM 3266 N N . SER A 1 419 ? 29.985 6.641 -8.567 1.00 82.81 419 SER A N 1
ATOM 3267 C CA . SER A 1 419 ? 30.379 7.255 -9.836 1.00 82.81 419 SER A CA 1
ATOM 3268 C C . SER A 1 419 ? 29.228 7.973 -10.554 1.00 82.81 419 SER A C 1
ATOM 3270 O O . SER A 1 419 ? 29.480 8.781 -11.454 1.00 82.81 419 SER A O 1
ATOM 3272 N N . TYR A 1 420 ? 27.976 7.718 -10.157 1.00 84.56 420 TYR A N 1
ATOM 3273 C CA . TYR A 1 420 ? 26.787 8.265 -10.806 1.00 84.56 420 TYR A CA 1
ATOM 3274 C C . TYR A 1 420 ? 26.544 9.724 -10.432 1.00 84.56 420 TYR A C 1
ATOM 3276 O O . TYR A 1 420 ? 26.479 10.102 -9.264 1.00 84.56 420 TYR A O 1
ATOM 3284 N N . LYS A 1 421 ? 26.379 10.561 -11.459 1.00 77.50 421 LYS A N 1
ATOM 3285 C CA . LYS A 1 421 ? 26.266 12.023 -11.308 1.00 77.50 421 LYS A CA 1
ATOM 3286 C C . LYS A 1 421 ? 24.979 12.578 -11.901 1.00 77.50 421 LYS A C 1
ATOM 3288 O O . LYS A 1 421 ? 24.551 13.665 -11.511 1.00 77.50 421 LYS A O 1
ATOM 3293 N N . SER A 1 422 ? 24.368 11.866 -12.848 1.00 84.12 422 SER A N 1
ATOM 3294 C CA . SER A 1 422 ? 23.174 12.343 -13.542 1.00 84.12 422 SER A CA 1
ATOM 3295 C C . SER A 1 422 ? 21.893 12.065 -12.751 1.00 84.12 422 SER A C 1
ATOM 3297 O O . SER A 1 422 ? 21.803 11.100 -11.995 1.00 84.12 422 SER A O 1
ATOM 3299 N N . GLU A 1 423 ? 20.867 12.898 -12.949 1.00 82.25 423 GLU A N 1
ATOM 3300 C CA . GLU A 1 423 ? 19.545 12.705 -12.329 1.00 82.25 423 GLU A CA 1
ATOM 3301 C C . GLU A 1 423 ? 18.923 11.351 -12.712 1.00 82.25 423 GLU A C 1
ATOM 3303 O O . GLU A 1 423 ? 18.362 10.673 -11.860 1.00 82.25 423 GLU A O 1
ATOM 3308 N N . PHE A 1 424 ? 19.106 10.917 -13.963 1.00 86.81 424 PHE A N 1
ATOM 3309 C CA . PHE A 1 424 ? 18.640 9.617 -14.452 1.00 86.81 424 PHE A CA 1
ATOM 3310 C C . PHE A 1 424 ? 19.211 8.440 -13.673 1.00 86.81 424 PHE A C 1
ATOM 3312 O O . PHE A 1 424 ? 18.452 7.571 -13.263 1.00 86.81 424 PHE A O 1
ATOM 3319 N N . GLU A 1 425 ? 20.529 8.404 -13.469 1.00 89.00 425 GLU A N 1
ATOM 3320 C CA . GLU A 1 425 ? 21.175 7.300 -12.754 1.00 89.00 425 GLU A CA 1
ATOM 3321 C C . GLU A 1 425 ? 20.688 7.232 -11.304 1.00 89.00 425 GLU A C 1
ATOM 3323 O O . GLU A 1 425 ? 20.382 6.150 -10.807 1.00 89.00 425 GLU A O 1
ATOM 3328 N N . ARG A 1 426 ? 20.546 8.389 -10.643 1.00 83.81 426 ARG A N 1
ATOM 3329 C CA . ARG A 1 426 ? 20.024 8.458 -9.271 1.00 83.81 426 ARG A CA 1
ATOM 3330 C C . ARG A 1 426 ? 18.588 7.948 -9.184 1.00 83.81 426 ARG A C 1
ATOM 3332 O O . ARG A 1 426 ? 18.306 7.065 -8.376 1.00 83.81 426 ARG A O 1
ATOM 3339 N N . ASP A 1 427 ? 17.702 8.466 -10.033 1.00 82.31 427 ASP A N 1
ATOM 3340 C CA . ASP A 1 427 ? 16.292 8.068 -10.060 1.00 82.31 427 ASP A CA 1
ATOM 3341 C C . ASP A 1 427 ? 16.140 6.577 -10.409 1.00 82.31 427 ASP A C 1
ATOM 3343 O O . ASP A 1 427 ? 15.314 5.877 -9.816 1.00 82.31 427 ASP A O 1
ATOM 3347 N N . LEU A 1 428 ? 16.958 6.070 -11.337 1.00 88.19 428 LEU A N 1
ATOM 3348 C CA . LEU A 1 428 ? 16.966 4.668 -11.745 1.00 88.19 428 LEU A CA 1
ATOM 3349 C C . LEU A 1 428 ? 17.389 3.750 -10.591 1.00 88.19 428 LEU A C 1
ATOM 3351 O O . LEU A 1 428 ? 16.688 2.784 -10.307 1.00 88.19 428 LEU A O 1
ATOM 3355 N N . ILE A 1 429 ? 18.489 4.049 -9.892 1.00 88.94 429 ILE A N 1
ATOM 3356 C CA . ILE A 1 429 ? 18.972 3.205 -8.786 1.00 88.94 429 ILE A CA 1
ATOM 3357 C C . ILE A 1 429 ? 18.012 3.220 -7.598 1.00 88.94 429 ILE A C 1
ATOM 3359 O O . ILE A 1 429 ? 17.749 2.166 -7.012 1.00 88.94 429 ILE A O 1
ATOM 3363 N N . VAL A 1 430 ? 17.435 4.378 -7.269 1.00 83.25 430 VAL A N 1
ATOM 3364 C CA . VAL A 1 430 ? 16.380 4.472 -6.251 1.00 83.25 430 VAL A CA 1
ATOM 3365 C C . VAL A 1 430 ? 15.191 3.591 -6.629 1.00 83.25 430 VAL A C 1
ATOM 3367 O O . VAL A 1 430 ? 14.713 2.814 -5.803 1.00 83.25 430 VAL A O 1
ATOM 3370 N N . THR A 1 431 ? 14.755 3.649 -7.889 1.00 85.19 431 THR A N 1
ATOM 3371 C CA . THR A 1 431 ? 13.634 2.838 -8.380 1.00 85.19 431 THR A CA 1
ATOM 3372 C C . THR A 1 431 ? 13.955 1.343 -8.335 1.00 85.19 431 THR A C 1
ATOM 3374 O O . THR A 1 431 ? 13.145 0.561 -7.848 1.00 85.19 431 THR A O 1
ATOM 3377 N N . LEU A 1 432 ? 15.144 0.938 -8.793 1.00 88.31 432 LEU A N 1
ATOM 3378 C CA . LEU A 1 432 ? 15.612 -0.455 -8.816 1.00 88.31 432 LEU A CA 1
ATOM 3379 C C . LEU A 1 432 ? 15.827 -1.049 -7.421 1.00 88.31 432 LEU A C 1
ATOM 3381 O O . LEU A 1 432 ? 15.750 -2.263 -7.248 1.00 88.31 432 LEU A O 1
ATOM 3385 N N . SER A 1 433 ? 16.074 -0.207 -6.421 1.00 87.38 433 SER A N 1
ATOM 3386 C CA . SER A 1 433 ? 16.237 -0.643 -5.034 1.00 87.38 433 SER A CA 1
ATOM 3387 C C . SER A 1 433 ? 14.937 -1.182 -4.435 1.00 87.38 433 SER A C 1
ATOM 3389 O O . SER A 1 433 ? 14.969 -2.120 -3.643 1.00 87.38 433 SER A O 1
ATOM 3391 N N . VAL A 1 434 ? 13.783 -0.648 -4.846 1.00 82.75 434 VAL A N 1
ATOM 3392 C CA . VAL A 1 434 ? 12.464 -1.079 -4.354 1.00 82.75 434 VAL A CA 1
ATOM 3393 C C . VAL A 1 434 ? 12.173 -2.558 -4.656 1.00 82.75 434 VAL A C 1
ATOM 3395 O O . VAL A 1 434 ? 11.919 -3.296 -3.706 1.00 82.75 434 VAL A O 1
ATOM 3398 N N . PRO A 1 435 ? 12.235 -3.054 -5.911 1.00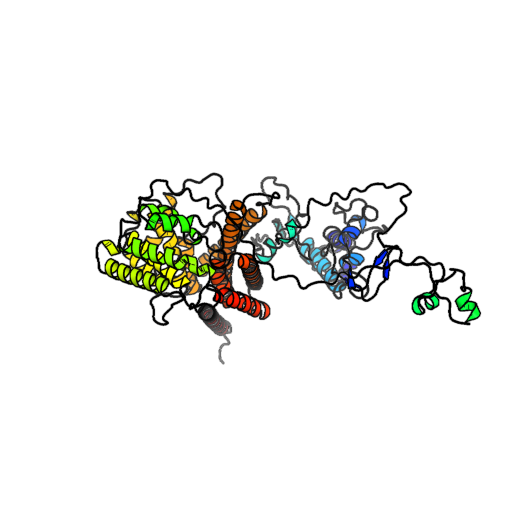 82.75 435 PRO A N 1
ATOM 3399 C CA . PRO A 1 435 ? 12.005 -4.469 -6.189 1.00 82.75 435 PRO A CA 1
ATOM 3400 C C . PRO A 1 435 ? 13.056 -5.380 -5.545 1.00 82.75 435 PRO A C 1
ATOM 3402 O O . PRO A 1 435 ? 12.727 -6.515 -5.228 1.00 82.75 435 PRO A O 1
ATOM 3405 N N . VAL A 1 436 ? 14.285 -4.908 -5.301 1.00 88.69 436 VAL A N 1
ATOM 3406 C CA . VAL A 1 436 ? 15.298 -5.677 -4.556 1.00 88.69 436 VAL A CA 1
ATOM 3407 C C . VAL A 1 436 ? 14.903 -5.844 -3.091 1.00 88.69 436 VAL A C 1
ATOM 3409 O O . VAL A 1 436 ? 14.990 -6.950 -2.569 1.00 88.69 436 VAL A O 1
ATOM 3412 N N . ILE A 1 437 ? 14.428 -4.778 -2.440 1.00 84.06 437 ILE A N 1
ATOM 3413 C CA . ILE A 1 437 ? 13.935 -4.843 -1.057 1.00 84.06 437 ILE A CA 1
ATOM 3414 C C . ILE A 1 437 ? 12.714 -5.765 -0.977 1.00 84.06 437 ILE A C 1
ATOM 3416 O O . ILE A 1 437 ? 12.680 -6.654 -0.132 1.00 84.06 437 ILE A O 1
ATOM 3420 N N . LEU A 1 438 ? 11.735 -5.587 -1.871 1.00 79.06 438 LEU A N 1
ATOM 3421 C CA . LEU A 1 438 ? 10.509 -6.393 -1.884 1.00 79.06 438 LEU A CA 1
ATOM 3422 C C . LEU A 1 438 ? 10.791 -7.881 -2.123 1.00 79.06 438 LEU A C 1
ATOM 3424 O O . LEU A 1 438 ? 10.210 -8.733 -1.455 1.00 79.06 438 LEU A O 1
ATOM 3428 N N . ASP A 1 439 ? 11.697 -8.201 -3.045 1.00 83.00 439 ASP A N 1
ATOM 3429 C CA . ASP A 1 439 ? 12.102 -9.583 -3.303 1.00 83.00 439 ASP A CA 1
ATOM 3430 C C . ASP A 1 439 ? 12.923 -10.150 -2.135 1.00 83.00 439 ASP A C 1
ATOM 3432 O O . ASP A 1 439 ? 12.729 -11.301 -1.764 1.00 83.00 439 ASP A O 1
ATOM 3436 N N . GLY A 1 440 ? 13.755 -9.330 -1.481 1.00 84.62 440 GLY A N 1
ATOM 3437 C CA . GLY A 1 440 ? 14.465 -9.683 -0.247 1.00 84.62 440 GLY A CA 1
ATOM 3438 C C . GLY A 1 440 ? 13.546 -10.071 0.906 1.00 84.62 440 GLY A C 1
ATOM 3439 O O . GLY A 1 440 ? 13.873 -10.997 1.641 1.00 84.62 440 GLY A O 1
ATOM 3440 N N . ILE A 1 441 ? 12.372 -9.439 1.025 1.00 80.00 441 ILE A N 1
ATOM 3441 C CA . ILE A 1 441 ? 11.361 -9.812 2.032 1.00 80.00 441 ILE A CA 1
ATOM 3442 C C . ILE A 1 441 ? 10.859 -11.241 1.794 1.00 80.00 441 ILE A C 1
ATOM 3444 O O . ILE A 1 441 ? 10.582 -11.959 2.746 1.00 80.00 441 ILE A O 1
ATOM 3448 N N . CYS A 1 442 ? 10.737 -11.657 0.532 1.00 76.25 442 CYS A N 1
ATOM 3449 C CA . CYS A 1 442 ? 10.171 -12.955 0.154 1.00 76.25 442 CYS A CA 1
ATOM 3450 C C . CYS A 1 442 ? 11.246 -14.038 -0.048 1.00 76.25 442 CYS A C 1
ATOM 3452 O O . CYS A 1 442 ? 10.948 -15.232 -0.077 1.00 76.25 442 CYS A O 1
ATOM 3454 N N . ASN A 1 443 ? 12.499 -13.625 -0.231 1.00 79.62 443 ASN A N 1
ATOM 3455 C CA . ASN A 1 443 ? 13.624 -14.482 -0.556 1.00 79.62 443 ASN A CA 1
ATOM 3456 C C . ASN A 1 443 ? 14.882 -14.000 0.189 1.00 79.62 443 ASN A C 1
ATOM 3458 O O . ASN A 1 443 ? 15.584 -13.107 -0.299 1.00 79.62 443 ASN A O 1
ATOM 3462 N N . PRO A 1 444 ? 15.259 -14.651 1.305 1.00 76.75 444 PRO A N 1
ATOM 3463 C CA . PRO A 1 444 ? 16.388 -14.227 2.133 1.00 76.75 444 PRO A CA 1
ATOM 3464 C C . PRO A 1 444 ? 17.747 -14.325 1.425 1.00 76.75 444 PRO A C 1
ATOM 3466 O O . PRO A 1 444 ? 18.751 -13.877 1.969 1.00 76.75 444 PRO A O 1
ATOM 3469 N N . ARG A 1 445 ? 17.819 -14.901 0.214 1.00 82.06 445 ARG A N 1
ATOM 3470 C CA . ARG A 1 445 ? 19.041 -14.912 -0.609 1.00 82.06 445 ARG A CA 1
ATOM 3471 C C . ARG A 1 445 ? 19.310 -13.565 -1.285 1.00 82.06 445 ARG A C 1
ATOM 3473 O O . ARG A 1 445 ? 20.439 -13.313 -1.711 1.00 82.06 445 ARG A O 1
ATOM 3480 N N . VAL A 1 446 ? 18.303 -12.699 -1.396 1.00 86.19 446 VAL A N 1
ATOM 3481 C CA . VAL A 1 446 ? 18.432 -11.369 -2.003 1.00 86.19 446 VAL A CA 1
ATOM 3482 C C . VAL A 1 446 ? 18.908 -10.388 -0.936 1.00 86.19 446 VAL A C 1
ATOM 3484 O O . VAL A 1 446 ? 18.142 -9.625 -0.359 1.00 86.19 446 VAL A O 1
ATOM 3487 N N . GLN A 1 447 ? 20.210 -10.435 -0.656 1.00 81.81 447 GLN A N 1
ATOM 3488 C CA . GLN A 1 447 ? 20.864 -9.551 0.311 1.00 81.81 447 GLN A CA 1
ATOM 3489 C C . GLN A 1 447 ? 21.803 -8.573 -0.386 1.00 81.81 447 GLN A C 1
ATOM 3491 O O . GLN A 1 447 ? 22.539 -8.950 -1.304 1.00 81.81 447 GLN A O 1
ATOM 3496 N N . MET A 1 448 ? 2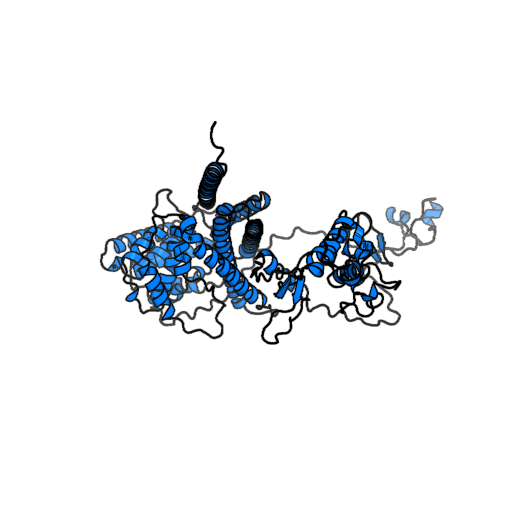1.812 -7.331 0.087 1.00 89.12 448 MET A N 1
ATOM 3497 C CA . MET A 1 448 ? 22.728 -6.270 -0.334 1.00 89.12 448 MET A CA 1
ATOM 3498 C C . MET A 1 448 ? 23.605 -5.862 0.852 1.00 89.12 448 MET A C 1
ATOM 3500 O O . MET A 1 448 ? 23.156 -5.901 1.996 1.00 89.12 448 MET A O 1
ATOM 3504 N N . ALA A 1 449 ? 24.850 -5.463 0.588 1.00 87.25 449 ALA A N 1
ATOM 3505 C CA . ALA A 1 449 ? 25.758 -5.027 1.644 1.00 87.25 449 ALA A CA 1
ATOM 3506 C C . ALA A 1 449 ? 25.243 -3.736 2.318 1.00 87.25 449 ALA A C 1
ATOM 3508 O O . ALA A 1 449 ? 24.750 -2.854 1.614 1.00 87.25 449 ALA A O 1
ATOM 3509 N N . PRO A 1 450 ? 25.411 -3.558 3.644 1.00 85.69 450 PRO A N 1
ATOM 3510 C CA . PRO A 1 450 ? 25.032 -2.319 4.328 1.00 85.69 450 PRO A CA 1
ATOM 3511 C C . PRO A 1 450 ? 25.653 -1.053 3.717 1.00 85.69 450 PRO A C 1
ATOM 3513 O O . PRO A 1 450 ? 25.006 -0.010 3.678 1.00 85.69 450 PRO A O 1
ATOM 3516 N N . SER A 1 451 ? 26.881 -1.151 3.191 1.00 88.12 451 SER A N 1
ATOM 3517 C CA . SER A 1 451 ? 27.564 -0.045 2.507 1.00 88.12 451 SER A CA 1
ATOM 3518 C C . SER A 1 451 ? 26.789 0.468 1.294 1.00 88.12 451 SER A C 1
ATOM 3520 O O . SER A 1 451 ? 26.635 1.674 1.160 1.00 88.12 451 SER A O 1
ATOM 3522 N N . PHE A 1 452 ? 26.206 -0.424 0.484 1.00 90.56 452 PHE A N 1
ATOM 3523 C CA . PHE A 1 452 ? 25.395 -0.041 -0.678 1.00 90.56 452 PHE A CA 1
ATOM 3524 C C . PHE A 1 452 ? 24.227 0.871 -0.280 1.00 90.56 452 PHE A C 1
ATOM 3526 O O . PHE A 1 452 ? 23.964 1.877 -0.935 1.00 90.56 452 PHE A O 1
ATOM 3533 N N . TRP A 1 453 ? 23.536 0.546 0.816 1.00 87.38 453 TRP A N 1
ATOM 3534 C CA . TRP A 1 453 ? 22.405 1.342 1.296 1.00 87.38 453 TRP A CA 1
ATOM 3535 C C . TRP A 1 453 ? 22.838 2.707 1.836 1.00 87.38 453 TRP A C 1
ATOM 3537 O O . TRP A 1 453 ? 22.142 3.698 1.618 1.00 87.38 453 TRP A O 1
ATOM 3547 N N . ASN A 1 454 ? 23.994 2.774 2.500 1.00 85.81 454 ASN A N 1
ATOM 3548 C CA . ASN A 1 454 ? 24.569 4.037 2.964 1.00 85.81 454 ASN A CA 1
ATOM 3549 C C . ASN A 1 454 ? 24.971 4.935 1.786 1.00 85.81 454 ASN A C 1
ATOM 3551 O O . ASN A 1 454 ? 24.616 6.115 1.768 1.00 85.81 454 ASN A O 1
ATOM 3555 N N . ASP A 1 455 ? 25.638 4.365 0.782 1.00 86.38 455 ASP A N 1
ATOM 3556 C CA . ASP A 1 455 ? 26.040 5.068 -0.438 1.00 86.38 455 ASP A CA 1
ATOM 3557 C C . ASP A 1 455 ? 24.813 5.585 -1.204 1.00 86.38 455 ASP A C 1
ATOM 3559 O O . ASP A 1 455 ? 24.793 6.728 -1.663 1.00 86.38 455 ASP A O 1
ATOM 3563 N N . LEU A 1 456 ? 23.741 4.788 -1.269 1.00 84.19 456 LEU A N 1
ATOM 3564 C CA . LEU A 1 456 ? 22.472 5.194 -1.869 1.00 84.19 456 LEU A CA 1
ATOM 3565 C C . LEU A 1 456 ? 21.824 6.371 -1.126 1.00 84.19 456 LEU A C 1
ATOM 3567 O O . LEU A 1 456 ? 21.364 7.320 -1.760 1.00 84.19 456 LEU A O 1
ATOM 3571 N N . VAL A 1 457 ? 21.786 6.338 0.210 1.00 81.69 457 VAL A N 1
ATOM 3572 C CA . VAL A 1 457 ? 21.252 7.452 1.012 1.00 81.69 457 VAL A CA 1
ATOM 3573 C C . VAL A 1 457 ? 22.078 8.720 0.799 1.00 81.69 457 VAL A C 1
ATOM 3575 O O . VAL A 1 457 ? 21.499 9.790 0.600 1.00 81.69 457 VAL A O 1
ATOM 3578 N N . ALA A 1 458 ? 23.408 8.610 0.775 1.00 80.38 458 ALA A N 1
ATOM 3579 C CA . ALA A 1 458 ? 24.294 9.738 0.499 1.00 80.38 458 ALA A CA 1
ATOM 3580 C C . ALA A 1 458 ? 24.051 10.320 -0.905 1.00 80.38 458 ALA A C 1
ATOM 3582 O O . ALA A 1 458 ? 23.940 11.537 -1.061 1.00 80.38 458 ALA A O 1
ATOM 3583 N N . LEU A 1 459 ? 23.887 9.459 -1.915 1.00 76.38 459 LEU A N 1
ATOM 3584 C CA . LEU A 1 459 ? 23.591 9.848 -3.296 1.00 76.38 459 LEU A CA 1
ATOM 3585 C C . LEU A 1 459 ? 22.250 10.591 -3.418 1.00 76.38 459 LEU A C 1
ATOM 3587 O O . LEU A 1 459 ? 22.148 11.589 -4.133 1.00 76.38 459 LEU A O 1
ATOM 3591 N N . VAL A 1 460 ? 21.226 10.128 -2.695 1.00 70.12 460 VAL A N 1
ATOM 3592 C CA . VAL A 1 460 ? 19.906 10.772 -2.612 1.00 70.12 460 VAL A CA 1
ATOM 3593 C C . VAL A 1 460 ? 20.041 12.148 -1.954 1.00 70.12 460 VAL A C 1
ATOM 3595 O O . VAL A 1 460 ? 19.588 13.137 -2.521 1.00 70.12 460 VAL A O 1
ATOM 3598 N N . GLN A 1 461 ? 20.719 12.260 -0.811 1.00 69.12 461 GLN A N 1
ATOM 3599 C CA . GLN A 1 461 ? 20.858 13.524 -0.071 1.00 69.12 461 GLN A CA 1
ATOM 3600 C C . GLN A 1 461 ? 21.580 14.635 -0.856 1.00 69.12 461 GLN A C 1
ATOM 3602 O O . GLN A 1 461 ? 21.289 15.811 -0.649 1.00 69.12 461 GLN A O 1
ATOM 3607 N N . GLN A 1 462 ? 22.466 14.288 -1.793 1.00 61.50 462 GLN A N 1
ATOM 3608 C CA . GLN A 1 462 ? 23.205 15.251 -2.622 1.00 61.50 462 GLN A CA 1
ATOM 3609 C C . GLN A 1 462 ? 22.373 15.897 -3.751 1.00 61.50 462 GLN A C 1
ATOM 3611 O O . GLN A 1 462 ? 22.826 16.867 -4.357 1.00 61.50 462 GLN A O 1
ATOM 3616 N N . GLY A 1 463 ? 21.180 15.374 -4.073 1.00 52.22 463 GLY A N 1
ATOM 3617 C CA . GLY A 1 463 ? 20.439 15.733 -5.293 1.00 52.22 463 GLY A CA 1
ATOM 3618 C C . GLY A 1 463 ? 19.092 16.446 -5.117 1.00 52.22 463 GLY A C 1
ATOM 3619 O O . GLY A 1 463 ? 18.520 16.867 -6.122 1.00 52.22 463 GLY A O 1
ATOM 3620 N N . PHE A 1 464 ? 18.557 16.590 -3.899 1.00 47.62 464 PHE A N 1
ATOM 3621 C CA . PHE A 1 464 ? 17.215 17.156 -3.694 1.00 47.62 464 PHE A CA 1
ATOM 3622 C C . PHE A 1 464 ? 17.255 18.616 -3.237 1.00 47.62 464 PHE A C 1
ATOM 3624 O O . PHE A 1 464 ? 17.375 18.907 -2.050 1.00 47.62 464 PHE A O 1
ATOM 3631 N N . SER A 1 465 ? 17.049 19.544 -4.172 1.00 37.75 465 SER A N 1
ATOM 3632 C CA . SER A 1 465 ? 16.522 20.869 -3.834 1.00 37.75 465 SER A CA 1
ATOM 3633 C C . SER A 1 465 ? 15.030 20.735 -3.515 1.00 37.75 465 SER A C 1
ATOM 3635 O O . SER A 1 465 ? 14.247 20.249 -4.334 1.00 37.75 465 SER A O 1
ATOM 3637 N N . SER A 1 466 ? 14.630 21.129 -2.309 1.00 36.53 466 SER A N 1
ATOM 3638 C CA . SER A 1 466 ? 13.236 21.188 -1.873 1.00 36.53 466 SER A CA 1
ATOM 3639 C C . SER A 1 466 ? 12.468 22.221 -2.702 1.00 36.53 466 SER A C 1
ATOM 3641 O O . SER A 1 466 ? 12.628 23.427 -2.532 1.00 36.53 466 SER A O 1
ATOM 3643 N N . ALA A 1 467 ? 11.613 21.757 -3.616 1.00 35.88 467 ALA A N 1
ATOM 3644 C CA . ALA A 1 467 ? 10.609 22.627 -4.216 1.00 35.88 467 ALA A CA 1
ATOM 3645 C C . ALA A 1 467 ? 9.580 23.036 -3.134 1.00 35.88 467 ALA A C 1
ATOM 3647 O O . ALA A 1 467 ? 9.190 22.184 -2.327 1.00 35.88 467 ALA A O 1
ATOM 3648 N N . PRO A 1 468 ? 9.114 24.298 -3.113 1.00 31.69 468 PRO A N 1
ATOM 3649 C CA . PRO A 1 468 ? 8.227 24.834 -2.070 1.00 31.69 468 PRO A CA 1
ATOM 3650 C C . PRO A 1 468 ? 6.823 24.195 -2.006 1.00 31.69 468 PRO A C 1
ATOM 3652 O O . PRO A 1 468 ? 6.134 24.380 -1.011 1.00 31.69 468 PRO A O 1
ATOM 3655 N N . ASP A 1 469 ? 6.438 23.378 -2.995 1.00 37.00 469 ASP A N 1
ATOM 3656 C CA . ASP A 1 469 ? 5.178 22.606 -3.039 1.00 37.00 469 ASP A CA 1
ATOM 3657 C C . ASP A 1 469 ? 5.372 21.102 -2.725 1.00 37.00 469 ASP A C 1
ATOM 3659 O O . ASP A 1 469 ? 4.602 20.245 -3.173 1.00 37.00 469 ASP A O 1
ATOM 3663 N N . SER A 1 470 ? 6.455 20.734 -2.034 1.00 45.56 470 SER A N 1
ATOM 3664 C CA . SER A 1 470 ? 6.807 19.326 -1.825 1.00 45.56 470 SER A CA 1
ATOM 3665 C C . SER A 1 470 ? 5.913 18.625 -0.792 1.00 45.56 470 SER A C 1
ATOM 3667 O O . SER A 1 470 ? 5.722 19.072 0.333 1.00 45.56 470 SER A O 1
ATOM 3669 N N . ILE A 1 471 ? 5.372 17.488 -1.231 1.00 48.06 471 ILE A N 1
ATOM 3670 C CA . ILE A 1 471 ? 4.585 16.499 -0.482 1.00 48.06 471 ILE A CA 1
ATOM 3671 C C . ILE A 1 471 ? 5.285 16.153 0.846 1.00 48.06 471 ILE A C 1
ATOM 3673 O O . ILE A 1 471 ? 6.501 15.926 0.802 1.00 48.06 471 ILE A O 1
ATOM 3677 N N . PRO A 1 472 ? 4.569 16.009 1.983 1.00 46.34 472 PRO A N 1
ATOM 3678 C CA . PRO A 1 472 ? 5.114 15.356 3.171 1.00 46.34 472 PRO A CA 1
ATOM 3679 C C . PRO A 1 472 ? 5.552 13.935 2.797 1.00 46.34 472 PRO A C 1
ATOM 3681 O O . PRO A 1 472 ? 4.733 13.041 2.583 1.00 46.34 472 PRO A O 1
ATOM 3684 N N . ARG A 1 473 ? 6.857 13.744 2.595 1.00 54.75 473 ARG A N 1
ATOM 3685 C CA . ARG A 1 473 ? 7.418 12.432 2.266 1.00 54.75 473 ARG A CA 1
ATOM 3686 C C . ARG A 1 473 ? 7.359 11.567 3.517 1.00 54.75 473 ARG A C 1
ATOM 3688 O O . ARG A 1 473 ? 7.561 12.082 4.615 1.00 54.75 473 ARG A O 1
ATOM 3695 N N . SER A 1 474 ? 7.142 10.263 3.333 1.00 54.97 474 SER A N 1
ATOM 3696 C CA . SER A 1 474 ? 7.441 9.300 4.392 1.00 54.97 474 SER A CA 1
ATOM 3697 C C . SER A 1 474 ? 8.857 9.577 4.893 1.00 54.97 474 SER A C 1
ATOM 3699 O O . SER A 1 474 ? 9.797 9.719 4.105 1.00 54.97 474 SER A O 1
ATOM 3701 N N . THR A 1 475 ? 8.982 9.739 6.202 1.00 55.59 475 THR A N 1
ATOM 3702 C CA . THR A 1 475 ? 10.262 9.933 6.877 1.00 55.59 475 THR A CA 1
ATOM 3703 C C . THR A 1 475 ? 11.077 8.640 6.919 1.00 55.59 475 THR A C 1
ATOM 3705 O O . THR A 1 475 ? 12.276 8.673 7.204 1.00 55.59 475 THR A O 1
ATOM 3708 N N . MET A 1 476 ? 10.456 7.506 6.577 1.00 63.34 476 MET A N 1
ATOM 3709 C CA . MET A 1 476 ? 11.141 6.241 6.379 1.00 63.34 476 MET A CA 1
ATOM 3710 C C . MET A 1 476 ? 12.047 6.279 5.142 1.00 63.34 476 MET A C 1
ATOM 3712 O O . MET A 1 476 ? 11.623 6.493 4.007 1.00 63.34 476 MET A O 1
ATOM 3716 N N . THR A 1 477 ? 13.338 6.057 5.374 1.00 69.81 477 THR A N 1
ATOM 3717 C CA . THR A 1 477 ? 14.355 6.061 4.317 1.00 69.81 477 THR A CA 1
ATOM 3718 C C . THR A 1 477 ? 14.413 4.708 3.601 1.00 69.81 477 THR A C 1
ATOM 3720 O O . THR A 1 477 ? 14.008 3.685 4.155 1.00 69.81 477 THR A O 1
ATOM 3723 N N . LEU A 1 478 ? 14.992 4.658 2.393 1.00 72.44 478 LEU A N 1
ATOM 3724 C CA . LEU A 1 478 ? 15.288 3.381 1.717 1.00 72.44 478 LEU A CA 1
ATOM 3725 C C . LEU A 1 478 ? 16.159 2.455 2.580 1.00 72.44 478 LEU A C 1
ATOM 3727 O O . LEU A 1 478 ? 15.962 1.246 2.561 1.00 72.44 478 LEU A O 1
ATOM 3731 N N . LEU A 1 479 ? 17.065 3.023 3.382 1.00 78.31 479 LEU A N 1
ATOM 3732 C CA . LEU A 1 479 ? 17.877 2.284 4.353 1.00 78.31 479 LEU A CA 1
ATOM 3733 C C . LEU A 1 479 ? 17.035 1.694 5.496 1.00 78.31 479 LEU A C 1
ATOM 3735 O O . LEU A 1 479 ? 17.339 0.625 6.014 1.00 78.31 479 LEU A O 1
ATOM 3739 N N . SER A 1 480 ? 15.969 2.376 5.914 1.00 81.75 480 SER A N 1
ATOM 3740 C CA . SER A 1 480 ? 15.026 1.836 6.8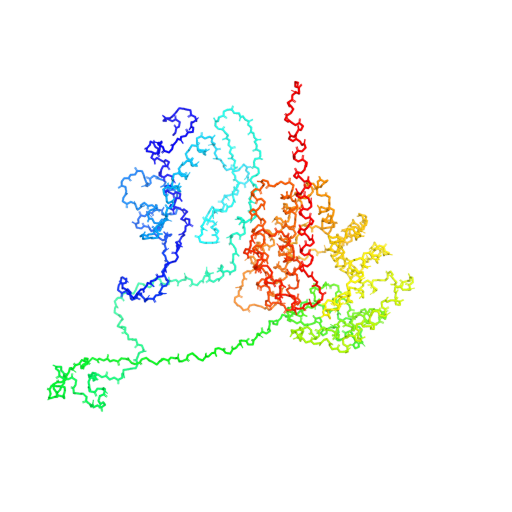98 1.00 81.75 480 SER A CA 1
ATOM 3741 C C . SER A 1 480 ? 14.234 0.669 6.301 1.00 81.75 480 SER A C 1
ATOM 3743 O O . SER A 1 480 ? 14.093 -0.369 6.942 1.00 81.75 480 SER A O 1
ATOM 3745 N N . LEU A 1 481 ? 13.774 0.817 5.053 1.00 82.69 481 LEU A N 1
ATOM 3746 C CA . LEU A 1 481 ? 13.065 -0.228 4.308 1.00 82.69 481 LEU A CA 1
ATOM 3747 C C . LEU A 1 481 ? 13.935 -1.463 4.056 1.00 82.69 481 LEU A C 1
ATOM 3749 O O . LEU A 1 481 ? 13.445 -2.585 4.148 1.00 82.69 481 LEU A O 1
ATOM 3753 N N . SER A 1 482 ? 15.231 -1.287 3.787 1.00 85.81 482 SER A N 1
ATOM 3754 C CA . SER A 1 482 ? 16.132 -2.404 3.485 1.00 85.81 482 SER A CA 1
ATOM 3755 C C . SER A 1 482 ? 16.359 -3.365 4.655 1.00 85.81 482 SER A C 1
ATOM 3757 O O . SER A 1 482 ? 16.913 -4.440 4.445 1.00 85.81 482 SER A O 1
ATOM 3759 N N . LYS A 1 483 ? 15.950 -2.999 5.877 1.00 89.56 483 LYS A N 1
ATOM 3760 C CA . LYS A 1 483 ? 16.034 -3.855 7.071 1.00 89.56 483 LYS A CA 1
ATOM 3761 C C . LYS A 1 483 ? 14.821 -4.771 7.257 1.00 89.56 483 LYS A C 1
ATOM 3763 O O . LYS A 1 483 ? 14.886 -5.699 8.051 1.00 89.56 483 LYS A O 1
ATOM 3768 N N . PHE A 1 484 ? 13.732 -4.548 6.520 1.00 90.19 484 PHE A N 1
ATOM 3769 C CA . PHE A 1 484 ? 12.494 -5.326 6.647 1.00 90.19 484 PHE A CA 1
ATOM 3770 C C . PHE A 1 484 ? 12.673 -6.837 6.428 1.00 90.19 484 PHE A C 1
ATOM 3772 O O . PHE A 1 484 ? 12.065 -7.594 7.182 1.00 90.19 484 PHE A O 1
ATOM 3779 N N . PRO A 1 485 ? 13.502 -7.303 5.469 1.00 88.69 485 PRO A N 1
ATOM 3780 C CA . PRO A 1 485 ? 13.816 -8.727 5.354 1.00 88.69 485 PRO A CA 1
ATOM 3781 C C . PRO A 1 485 ? 14.381 -9.318 6.652 1.00 88.69 485 PRO A C 1
ATOM 3783 O O . PRO A 1 485 ? 13.935 -10.371 7.098 1.00 88.69 485 PRO A O 1
ATOM 3786 N N . GLU A 1 486 ? 15.310 -8.606 7.295 1.00 89.12 486 GLU A N 1
ATOM 3787 C CA . GLU A 1 486 ? 15.931 -9.040 8.549 1.00 89.12 486 GLU A CA 1
ATOM 3788 C C . GLU A 1 486 ? 14.918 -9.040 9.698 1.00 89.12 486 GLU A C 1
ATOM 3790 O O . GLU A 1 486 ? 14.840 -9.994 10.464 1.00 89.12 486 GLU A O 1
ATOM 3795 N N . TYR A 1 487 ? 14.072 -8.009 9.773 1.00 91.94 487 TYR A N 1
ATOM 3796 C CA . TYR A 1 487 ? 13.002 -7.932 10.768 1.00 91.94 487 TYR A CA 1
ATOM 3797 C C . TYR A 1 487 ? 12.009 -9.088 10.652 1.00 91.94 487 TYR A C 1
ATOM 3799 O O . TYR A 1 487 ? 11.545 -9.593 11.669 1.00 91.94 487 TYR A O 1
ATOM 3807 N N . LEU A 1 488 ? 11.676 -9.501 9.426 1.00 90.44 488 LEU A N 1
ATOM 3808 C CA . LEU A 1 488 ? 10.731 -10.587 9.190 1.00 90.44 488 LEU A CA 1
ATOM 3809 C C . LEU A 1 488 ? 11.325 -11.955 9.543 1.00 90.44 488 LEU A C 1
ATOM 3811 O O . LEU A 1 488 ? 10.604 -12.790 10.070 1.00 90.44 488 LEU A O 1
ATOM 3815 N N . HIS A 1 489 ? 12.606 -12.194 9.247 1.00 86.94 489 HIS A N 1
ATOM 3816 C CA . HIS A 1 489 ? 13.245 -13.500 9.450 1.00 86.94 489 HIS A CA 1
ATOM 3817 C C . HIS A 1 489 ? 13.889 -13.676 10.834 1.00 86.94 489 HIS A C 1
ATOM 3819 O O . HIS A 1 489 ? 13.948 -14.797 11.343 1.00 86.94 489 HIS A O 1
ATOM 3825 N N . HIS A 1 490 ? 14.349 -12.586 11.452 1.00 89.31 490 HIS A N 1
ATOM 3826 C CA . HIS A 1 490 ? 15.061 -12.579 12.733 1.00 89.31 490 HIS A CA 1
ATOM 3827 C C . HIS A 1 490 ? 14.463 -11.562 13.729 1.00 89.31 490 HIS A C 1
ATOM 3829 O O . HIS A 1 490 ? 15.179 -10.722 14.280 1.00 89.31 490 HIS A O 1
ATOM 3835 N N . PRO A 1 491 ? 13.148 -11.629 14.016 1.00 91.31 491 PRO A N 1
ATOM 3836 C CA . PRO A 1 491 ? 12.437 -10.574 14.740 1.00 91.31 491 PRO A CA 1
ATOM 3837 C C . PRO A 1 491 ? 12.931 -10.348 16.180 1.00 91.31 491 PRO A C 1
ATOM 3839 O O . PRO A 1 491 ? 13.033 -9.202 16.619 1.00 91.31 491 PRO A O 1
ATOM 3842 N N . HIS A 1 492 ? 13.313 -11.408 16.905 1.00 88.12 492 HIS A N 1
ATOM 3843 C CA . HIS A 1 492 ? 13.777 -11.311 18.300 1.00 88.12 492 HIS A CA 1
ATOM 3844 C C . HIS A 1 492 ? 15.036 -10.454 18.465 1.00 88.12 492 HIS A C 1
ATOM 3846 O O . HIS A 1 492 ? 15.209 -9.794 19.487 1.00 88.12 492 HIS A O 1
ATOM 3852 N N . SER A 1 493 ? 15.915 -10.444 17.461 1.00 89.69 493 SER A N 1
ATOM 3853 C CA . SER A 1 493 ? 17.169 -9.687 17.499 1.00 89.69 493 SER A CA 1
ATOM 3854 C C . SER A 1 493 ? 16.980 -8.192 17.229 1.00 89.69 493 SER A C 1
ATOM 3856 O O . SER A 1 493 ? 17.933 -7.434 17.388 1.00 89.69 493 SER A O 1
ATOM 3858 N N . HIS A 1 494 ? 15.771 -7.767 16.838 1.00 91.81 494 HIS A N 1
ATOM 3859 C CA . HIS A 1 494 ? 15.500 -6.425 16.312 1.00 91.81 494 HIS A CA 1
ATOM 3860 C C . HIS A 1 494 ? 14.246 -5.759 16.897 1.00 91.81 494 HIS A C 1
ATOM 3862 O O . HIS A 1 494 ? 13.699 -4.834 16.299 1.00 91.81 494 HIS A O 1
ATOM 3868 N N . ILE A 1 495 ? 13.760 -6.208 18.059 1.00 88.50 495 ILE A N 1
ATOM 3869 C CA . ILE A 1 495 ? 12.527 -5.685 18.678 1.00 88.50 495 ILE A CA 1
ATOM 3870 C C . ILE A 1 495 ? 12.538 -4.150 18.833 1.00 88.50 495 ILE A C 1
ATOM 3872 O O . ILE A 1 495 ? 11.547 -3.517 18.446 1.00 88.50 495 ILE A O 1
ATOM 3876 N N . PRO A 1 496 ? 13.608 -3.507 19.352 1.00 86.25 496 PRO A N 1
ATOM 3877 C CA . PRO A 1 496 ? 13.638 -2.051 19.483 1.00 86.25 496 PRO A CA 1
ATOM 3878 C C . PRO A 1 496 ? 13.542 -1.335 18.131 1.00 86.25 496 PRO A C 1
ATOM 3880 O O . PRO A 1 496 ? 12.813 -0.352 17.996 1.00 86.25 496 PRO A O 1
ATOM 3883 N N . GLU A 1 497 ? 14.243 -1.837 17.114 1.00 88.81 497 GLU A N 1
ATOM 3884 C CA . GLU A 1 497 ? 14.256 -1.259 15.774 1.00 88.81 497 GLU A CA 1
ATOM 3885 C C . GLU A 1 497 ? 12.926 -1.451 15.044 1.00 88.81 497 GLU A C 1
ATOM 3887 O O . GLU A 1 497 ? 12.463 -0.524 14.377 1.00 88.81 497 GLU A O 1
ATOM 3892 N N . ILE A 1 498 ? 12.294 -2.619 15.196 1.00 90.19 498 ILE A N 1
ATOM 3893 C CA . ILE A 1 498 ? 10.960 -2.912 14.659 1.00 90.19 498 ILE A CA 1
ATOM 3894 C C . ILE A 1 498 ? 9.930 -1.985 15.302 1.00 90.19 498 ILE A C 1
ATOM 3896 O O . ILE A 1 498 ? 9.126 -1.384 14.592 1.00 90.19 498 ILE A O 1
ATOM 3900 N N . THR A 1 499 ? 9.988 -1.813 16.625 1.00 87.25 499 THR A N 1
ATOM 3901 C CA . THR A 1 499 ? 9.073 -0.933 17.368 1.00 87.25 499 THR A CA 1
ATOM 3902 C C . THR A 1 499 ? 9.234 0.521 16.924 1.00 87.25 499 THR A C 1
ATOM 3904 O O . THR A 1 499 ? 8.252 1.183 16.602 1.00 87.25 499 THR A O 1
ATOM 3907 N N . ALA A 1 500 ? 10.473 1.014 16.819 1.00 83.56 500 ALA A N 1
ATOM 3908 C CA . ALA A 1 500 ? 10.748 2.368 16.343 1.00 83.56 500 ALA A CA 1
ATOM 3909 C C . ALA A 1 500 ? 10.283 2.585 14.892 1.00 83.56 500 ALA A C 1
ATOM 3911 O O . ALA A 1 500 ? 9.693 3.619 14.579 1.00 83.56 500 ALA A O 1
ATOM 3912 N N . ALA A 1 501 ? 10.519 1.611 14.005 1.00 87.44 501 ALA A N 1
ATOM 3913 C CA . ALA A 1 501 ? 10.064 1.671 12.618 1.00 87.44 501 ALA A CA 1
ATOM 3914 C C . ALA A 1 501 ? 8.531 1.623 12.507 1.00 87.44 501 ALA A C 1
ATOM 3916 O O . ALA A 1 501 ? 7.960 2.345 11.689 1.00 87.44 501 ALA A O 1
ATOM 3917 N N . TYR A 1 502 ? 7.865 0.829 13.348 1.00 90.00 502 TYR A N 1
ATOM 3918 C CA . TYR A 1 502 ? 6.408 0.754 13.411 1.00 90.00 502 TYR A CA 1
ATOM 3919 C C . TYR A 1 502 ? 5.791 2.096 13.812 1.00 90.00 502 TYR A C 1
ATOM 3921 O O . TYR A 1 502 ? 4.997 2.646 13.048 1.00 90.00 502 TYR A O 1
ATOM 3929 N N . THR A 1 503 ? 6.233 2.678 14.932 1.00 83.31 503 THR A N 1
ATOM 3930 C CA . THR A 1 503 ? 5.783 4.006 15.380 1.00 83.31 503 THR A CA 1
ATOM 3931 C C . THR A 1 503 ? 6.008 5.058 14.296 1.00 83.31 503 THR A C 1
ATOM 3933 O O . THR A 1 503 ? 5.145 5.895 14.032 1.00 83.31 503 THR A O 1
ATOM 3936 N N . LYS A 1 504 ? 7.144 4.982 13.591 1.00 83.81 504 LYS A N 1
ATOM 3937 C CA . LYS A 1 504 ? 7.460 5.931 12.524 1.00 83.81 504 LYS A CA 1
ATOM 3938 C C . LYS A 1 504 ? 6.520 5.830 11.325 1.00 83.81 504 LYS A C 1
ATOM 3940 O O . LYS A 1 504 ? 6.115 6.852 10.777 1.00 83.81 504 LYS A O 1
ATOM 3945 N N . LEU A 1 505 ? 6.139 4.615 10.938 1.00 86.19 505 LEU A N 1
ATOM 3946 C CA . LEU A 1 505 ? 5.152 4.400 9.881 1.00 86.19 505 LEU A CA 1
ATOM 3947 C C . LEU A 1 505 ? 3.753 4.872 10.281 1.00 86.19 505 LEU A C 1
ATOM 3949 O O . LEU A 1 505 ? 3.023 5.359 9.420 1.00 86.19 505 LEU A O 1
ATOM 3953 N N . GLN A 1 506 ? 3.383 4.776 11.560 1.00 82.50 506 GLN A N 1
ATOM 3954 C CA . GLN A 1 506 ? 2.119 5.329 12.057 1.00 82.50 506 GLN A CA 1
ATOM 3955 C C . GLN A 1 506 ? 2.093 6.861 11.933 1.00 82.50 506 GLN A C 1
ATOM 3957 O O . GLN A 1 506 ? 1.130 7.414 11.399 1.00 82.50 506 GLN A O 1
ATOM 3962 N N . GLU A 1 507 ? 3.170 7.544 12.340 1.00 77.94 507 GLU A N 1
ATOM 3963 C CA . GLU A 1 507 ? 3.321 8.996 12.154 1.00 77.94 507 GLU A CA 1
ATOM 3964 C C . GLU A 1 507 ? 3.261 9.389 10.670 1.00 77.94 507 GLU A C 1
ATOM 3966 O O . GLU A 1 507 ? 2.561 10.327 10.287 1.00 77.94 507 GLU A O 1
ATOM 3971 N N . ASP A 1 508 ? 3.986 8.666 9.812 1.00 78.00 508 ASP A N 1
ATOM 3972 C CA . ASP A 1 508 ? 4.001 8.920 8.371 1.00 78.00 508 ASP A CA 1
ATOM 3973 C C . ASP A 1 508 ? 2.616 8.742 7.750 1.00 78.00 508 ASP A C 1
ATOM 3975 O O . ASP A 1 508 ? 2.184 9.580 6.956 1.00 78.00 508 ASP A O 1
ATOM 3979 N N . ALA A 1 509 ? 1.902 7.680 8.127 1.00 80.56 509 ALA A N 1
ATOM 3980 C CA . ALA A 1 509 ? 0.552 7.436 7.648 1.00 80.56 509 ALA A CA 1
ATOM 3981 C C . ALA A 1 509 ? -0.374 8.596 8.032 1.00 80.56 509 ALA A C 1
ATOM 3983 O O . ALA A 1 509 ? -1.097 9.096 7.173 1.00 80.56 509 ALA A O 1
ATOM 3984 N N . GLN A 1 510 ? -0.290 9.085 9.273 1.00 77.12 510 GLN A N 1
ATOM 3985 C CA . GLN A 1 510 ? -1.068 10.232 9.742 1.00 77.12 510 GLN A CA 1
ATOM 3986 C C . GLN A 1 510 ? -0.728 11.522 8.976 1.00 77.12 510 GLN A C 1
ATOM 3988 O O . GLN A 1 510 ? -1.630 12.263 8.585 1.00 77.12 510 GLN A O 1
ATOM 3993 N N . ASN A 1 511 ? 0.556 11.782 8.713 1.00 75.12 511 ASN A N 1
ATOM 3994 C CA . ASN A 1 511 ? 1.014 12.968 7.981 1.00 75.12 511 ASN A CA 1
ATOM 3995 C C . ASN A 1 511 ? 0.584 12.963 6.508 1.00 75.12 511 ASN A C 1
ATOM 3997 O O . ASN A 1 511 ? 0.148 13.982 5.972 1.00 75.12 511 ASN A O 1
ATOM 4001 N N . ILE A 1 512 ? 0.703 11.816 5.835 1.00 73.56 512 ILE A N 1
ATOM 4002 C CA . ILE A 1 512 ? 0.258 11.672 4.442 1.00 73.56 512 ILE A CA 1
ATOM 4003 C C . ILE A 1 512 ? -1.260 11.837 4.371 1.00 73.56 512 ILE A C 1
ATOM 4005 O O . ILE A 1 512 ? -1.785 12.461 3.444 1.00 73.56 512 ILE A O 1
ATOM 4009 N N . TYR A 1 513 ? -1.963 11.293 5.359 1.00 72.19 513 TYR A N 1
ATOM 4010 C CA . TYR A 1 513 ? -3.405 11.366 5.419 1.00 72.19 513 TYR A CA 1
ATOM 4011 C C . TYR A 1 513 ? -3.909 12.795 5.665 1.00 72.19 513 TYR A C 1
ATOM 4013 O O . TYR A 1 513 ? -4.773 13.273 4.932 1.00 72.19 513 TYR A O 1
ATOM 4021 N N . SER A 1 514 ? -3.366 13.519 6.647 1.00 68.38 514 SER A N 1
ATOM 4022 C CA . SER A 1 514 ? -3.779 14.905 6.922 1.00 68.38 514 SER A CA 1
ATOM 4023 C C . SER A 1 514 ? -3.599 15.801 5.690 1.00 68.38 514 SER A C 1
ATOM 4025 O O . SER A 1 514 ? -4.465 16.613 5.362 1.00 68.38 514 SER A O 1
ATOM 4027 N N . TYR A 1 515 ? -2.531 15.577 4.921 1.00 68.00 515 TYR A N 1
ATOM 4028 C CA . TYR A 1 515 ? -2.321 16.237 3.636 1.00 68.00 515 TYR A CA 1
ATOM 4029 C C . TYR A 1 515 ? -3.391 15.882 2.587 1.00 68.00 515 TYR A C 1
ATOM 4031 O O . TYR A 1 515 ? -3.866 16.762 1.864 1.00 68.00 515 TYR A O 1
ATOM 4039 N N . LEU A 1 516 ? -3.800 14.610 2.498 1.00 65.06 516 LEU A N 1
ATOM 4040 C CA . LEU A 1 516 ? -4.890 14.161 1.620 1.00 65.06 516 LEU A CA 1
ATOM 4041 C C . LEU A 1 516 ? -6.233 14.836 1.944 1.00 65.06 516 LEU A C 1
ATOM 4043 O O . LEU A 1 516 ? -7.020 15.078 1.019 1.00 65.06 516 LEU A O 1
ATOM 4047 N N . ASP A 1 517 ? -6.474 15.145 3.218 1.00 58.19 517 ASP A N 1
ATOM 4048 C CA . ASP A 1 517 ? -7.700 15.793 3.694 1.00 58.19 517 ASP A CA 1
ATOM 4049 C C . ASP A 1 517 ? -7.720 17.303 3.389 1.00 58.19 517 ASP A C 1
ATOM 4051 O O . ASP A 1 517 ? -8.751 17.859 3.008 1.00 58.19 517 ASP A O 1
ATOM 4055 N N . HIS A 1 518 ? -6.557 17.963 3.436 1.00 57.78 518 HIS A N 1
ATOM 4056 C CA . HIS A 1 518 ? -6.409 19.379 3.068 1.00 57.78 518 HIS A CA 1
ATOM 4057 C C . HIS A 1 518 ? -6.455 19.655 1.557 1.00 57.78 518 HIS A C 1
ATOM 4059 O O . HIS A 1 518 ? -6.657 20.801 1.145 1.00 57.78 518 HIS A O 1
ATOM 4065 N N . LEU A 1 519 ? -6.327 18.628 0.712 1.00 59.00 519 LEU A N 1
ATOM 4066 C CA . LEU A 1 519 ? -6.612 18.718 -0.723 1.00 59.00 519 LEU A CA 1
ATOM 4067 C C . LEU A 1 519 ? -8.139 18.774 -0.959 1.00 59.00 519 LEU A C 1
ATOM 4069 O O . LEU A 1 519 ? -8.724 17.835 -1.503 1.00 59.00 519 LEU A O 1
ATOM 4073 N N . ILE A 1 520 ? -8.783 19.870 -0.538 1.00 50.47 520 ILE A N 1
ATOM 4074 C CA . ILE A 1 520 ? -10.208 20.157 -0.774 1.00 50.47 520 ILE A CA 1
ATOM 4075 C C . ILE A 1 520 ? -10.433 20.371 -2.277 1.00 50.47 520 ILE A C 1
ATOM 4077 O O . ILE A 1 520 ? -9.666 21.082 -2.925 1.00 50.47 520 ILE A O 1
ATOM 4081 N N . GLU A 1 521 ? -11.490 19.773 -2.836 1.00 50.28 521 GLU A N 1
ATOM 4082 C CA . GLU A 1 521 ? -11.906 19.962 -4.230 1.00 50.28 521 GLU A CA 1
ATOM 4083 C C . GLU A 1 521 ? -12.693 21.275 -4.411 1.00 50.28 521 GLU A C 1
ATOM 4085 O O . GLU A 1 521 ? -13.878 21.330 -4.072 1.00 50.28 521 GLU A O 1
ATOM 4090 N N . PRO A 1 522 ? -12.129 22.342 -5.008 1.00 40.56 522 PRO A N 1
ATOM 4091 C CA . PRO A 1 522 ? -12.963 23.349 -5.639 1.00 40.56 522 PRO A CA 1
ATOM 4092 C C . PRO A 1 522 ? -13.588 22.733 -6.895 1.00 40.56 522 PRO A C 1
ATOM 4094 O O . PRO A 1 522 ? -12.890 22.175 -7.750 1.00 40.56 522 PRO A O 1
ATOM 4097 N N . ALA A 1 523 ? -14.913 22.838 -7.005 1.00 35.69 523 ALA A N 1
ATOM 4098 C CA . ALA A 1 523 ? -15.674 22.362 -8.151 1.00 35.69 523 ALA A CA 1
ATOM 4099 C C . ALA A 1 523 ? -15.037 22.840 -9.472 1.00 35.69 523 ALA A C 1
ATOM 4101 O O . ALA A 1 523 ? -15.021 24.032 -9.772 1.00 35.69 523 ALA A O 1
ATOM 4102 N N . GLY A 1 524 ? -14.517 21.893 -10.262 1.00 45.59 524 GLY A N 1
ATOM 4103 C CA . GLY A 1 524 ? -14.063 22.138 -11.633 1.00 45.59 524 GLY A CA 1
ATOM 4104 C C . GLY A 1 524 ? -12.553 22.248 -11.886 1.00 45.59 524 GLY A C 1
ATOM 4105 O O . GLY A 1 524 ? -12.191 22.732 -12.958 1.00 45.59 524 GLY A O 1
ATOM 4106 N N . LEU A 1 525 ? -11.659 21.801 -10.990 1.00 46.03 525 LEU A N 1
ATOM 4107 C CA . LEU A 1 525 ? -10.209 21.877 -11.249 1.00 46.03 525 LEU A CA 1
ATOM 4108 C C . LEU A 1 525 ? -9.562 20.637 -11.897 1.00 46.03 525 LEU A C 1
ATOM 4110 O O . LEU A 1 525 ? -10.006 19.499 -11.769 1.00 46.03 525 LEU A O 1
ATOM 4114 N N . SER A 1 526 ? -8.473 20.926 -12.620 1.00 52.19 526 SER A N 1
ATOM 4115 C CA . SER A 1 526 ? -7.807 20.098 -13.627 1.00 52.19 526 SER A CA 1
ATOM 4116 C C . SER A 1 526 ? -7.448 18.670 -13.212 1.00 52.19 526 SER A C 1
ATOM 4118 O O . SER A 1 526 ? -7.144 18.341 -12.066 1.00 52.19 526 SER A O 1
ATOM 4120 N N . SER A 1 527 ? -7.364 17.824 -14.224 1.00 53.81 527 SER A N 1
ATOM 4121 C CA . SER A 1 527 ? -7.003 16.423 -14.125 1.00 53.81 527 SER A CA 1
ATOM 4122 C C . SER A 1 527 ? -5.643 16.140 -13.448 1.00 53.81 527 SER A C 1
ATOM 4124 O O . SER A 1 527 ? -5.445 15.073 -12.873 1.00 53.81 527 SER A O 1
ATOM 4126 N N . LEU A 1 528 ? -4.751 17.132 -13.363 1.00 54.88 528 LEU A N 1
ATOM 4127 C CA . LEU A 1 528 ? -3.504 17.091 -12.586 1.00 54.88 528 LEU A CA 1
ATOM 4128 C C . LEU A 1 528 ? -3.699 16.897 -11.074 1.00 54.88 528 LEU A C 1
ATOM 4130 O O . LEU A 1 528 ? -2.852 16.297 -10.410 1.00 54.88 528 LEU A O 1
ATOM 4134 N N . VAL A 1 529 ? -4.794 17.412 -10.509 1.00 60.78 529 VAL A N 1
ATOM 4135 C CA . VAL A 1 529 ? -5.114 17.247 -9.081 1.00 60.78 529 VAL A CA 1
ATOM 4136 C C . VAL A 1 529 ? -5.517 15.801 -8.792 1.00 60.78 529 VAL A C 1
ATOM 4138 O O . VAL A 1 529 ? -5.067 15.235 -7.799 1.00 60.78 529 VAL A O 1
ATOM 4141 N N . HIS A 1 530 ? -6.253 15.166 -9.709 1.00 62.66 530 HIS A N 1
ATOM 4142 C CA . HIS A 1 530 ? -6.647 13.759 -9.603 1.00 62.66 530 HIS A CA 1
ATOM 4143 C C . HIS A 1 530 ? -5.429 12.827 -9.647 1.00 62.66 530 HIS A C 1
ATOM 4145 O O . HIS A 1 530 ? -5.292 11.952 -8.794 1.00 62.66 530 HIS A O 1
ATOM 4151 N N . GLY A 1 531 ? -4.497 13.059 -10.581 1.00 63.69 531 GLY A N 1
ATOM 4152 C CA . GLY A 1 531 ? -3.248 12.292 -10.659 1.00 63.69 531 GLY A CA 1
ATOM 4153 C C . GLY A 1 531 ? -2.389 12.432 -9.401 1.00 63.69 531 GLY A C 1
ATOM 4154 O O . GLY A 1 531 ? -1.874 11.441 -8.886 1.00 63.69 531 GLY A O 1
ATOM 4155 N N . ARG A 1 532 ? -2.285 13.650 -8.847 1.00 66.25 532 ARG A N 1
ATOM 4156 C CA . ARG A 1 532 ? -1.614 13.865 -7.557 1.00 66.25 532 ARG A CA 1
ATOM 4157 C C . ARG A 1 532 ? -2.327 13.106 -6.443 1.00 66.25 532 ARG A C 1
ATOM 4159 O O . ARG A 1 532 ? -1.686 12.280 -5.805 1.00 66.25 532 ARG A O 1
ATOM 4166 N N . ARG A 1 533 ? -3.630 13.304 -6.239 1.00 70.94 533 ARG A N 1
ATOM 4167 C CA . ARG A 1 533 ? -4.410 12.632 -5.182 1.00 70.94 533 ARG A CA 1
ATOM 4168 C C . ARG A 1 533 ? -4.290 11.103 -5.249 1.00 70.94 533 ARG A C 1
ATOM 4170 O O . ARG A 1 533 ? -4.066 10.473 -4.221 1.00 70.94 533 ARG A O 1
ATOM 4177 N N . SER A 1 534 ? -4.336 10.522 -6.450 1.00 72.56 534 SER A N 1
ATOM 4178 C CA . SER A 1 534 ? -4.138 9.081 -6.667 1.00 72.56 534 SER A CA 1
ATOM 4179 C C . SER A 1 534 ? -2.772 8.592 -6.174 1.00 72.56 534 SER A C 1
ATOM 4181 O O . SER A 1 534 ? -2.699 7.571 -5.497 1.00 72.56 534 SER A O 1
ATOM 4183 N N . ARG A 1 535 ? -1.685 9.321 -6.465 1.00 72.44 535 ARG A N 1
ATOM 4184 C CA . ARG A 1 535 ? -0.333 8.958 -5.997 1.00 72.44 535 ARG A CA 1
ATOM 4185 C C . ARG A 1 535 ? -0.181 9.074 -4.478 1.00 72.44 535 ARG A C 1
ATOM 4187 O O . ARG A 1 535 ? 0.515 8.264 -3.880 1.00 72.44 535 ARG A O 1
ATOM 4194 N N . HIS A 1 536 ? -0.850 10.039 -3.848 1.00 74.31 536 HIS A N 1
ATOM 4195 C CA . HIS A 1 536 ? -0.826 10.187 -2.387 1.00 74.31 536 HIS A CA 1
ATOM 4196 C C . HIS A 1 536 ? -1.577 9.051 -1.689 1.00 74.31 536 HIS A C 1
ATOM 4198 O O . HIS A 1 536 ? -1.072 8.495 -0.720 1.00 74.31 536 HIS A O 1
ATOM 4204 N N . ARG A 1 537 ? -2.741 8.649 -2.218 1.00 79.94 537 ARG A N 1
ATOM 4205 C CA . ARG A 1 537 ? -3.464 7.462 -1.734 1.00 79.94 537 ARG A CA 1
ATOM 4206 C C . ARG A 1 537 ? -2.642 6.185 -1.896 1.00 79.94 537 ARG A C 1
ATOM 4208 O O . ARG A 1 537 ? -2.606 5.370 -0.979 1.00 79.94 537 ARG A O 1
ATOM 4215 N N . ALA A 1 538 ? -1.913 6.054 -3.006 1.00 82.00 538 ALA A N 1
ATOM 4216 C CA . ALA A 1 538 ? -0.976 4.951 -3.196 1.00 82.00 538 ALA A CA 1
ATOM 4217 C C . ALA A 1 538 ? 0.120 4.930 -2.120 1.00 82.00 538 ALA A C 1
ATOM 4219 O O . ALA A 1 538 ? 0.342 3.896 -1.496 1.00 82.00 538 ALA A O 1
ATOM 4220 N N . ALA A 1 539 ? 0.753 6.078 -1.853 1.00 80.00 539 ALA A N 1
ATOM 4221 C CA . ALA A 1 539 ? 1.770 6.200 -0.810 1.00 80.00 539 ALA A CA 1
ATOM 4222 C C . ALA A 1 539 ? 1.215 5.851 0.580 1.00 80.00 539 ALA A C 1
ATOM 4224 O O . ALA A 1 539 ? 1.813 5.043 1.284 1.00 80.00 539 ALA A O 1
ATOM 4225 N N . TYR A 1 540 ? 0.047 6.391 0.941 1.00 84.12 540 TYR A N 1
ATOM 4226 C CA . TYR A 1 540 ? -0.634 6.063 2.195 1.00 84.12 540 TYR A CA 1
ATOM 4227 C C . TYR A 1 540 ? -0.893 4.556 2.324 1.00 84.12 540 TYR A C 1
ATOM 4229 O O . TYR A 1 540 ? -0.523 3.960 3.332 1.00 84.12 540 TYR A O 1
ATOM 4237 N N . THR A 1 541 ? -1.442 3.926 1.279 1.00 87.75 541 THR A N 1
ATOM 4238 C CA . THR A 1 541 ? -1.773 2.489 1.276 1.00 87.75 541 THR A CA 1
ATOM 4239 C C . THR A 1 541 ? -0.530 1.615 1.471 1.00 87.75 541 THR A C 1
ATOM 4241 O O . THR A 1 541 ? -0.565 0.640 2.219 1.00 87.75 541 THR A O 1
ATOM 4244 N N . VAL A 1 542 ? 0.592 1.978 0.841 1.00 86.25 542 VAL A N 1
ATOM 4245 C CA . VAL A 1 542 ? 1.867 1.269 1.025 1.00 86.25 542 VAL A CA 1
ATOM 4246 C C . VAL A 1 542 ? 2.391 1.443 2.451 1.00 86.25 542 VAL A C 1
ATOM 4248 O O . VAL A 1 542 ? 2.811 0.464 3.064 1.00 86.25 542 VAL A O 1
ATOM 4251 N N . VAL A 1 543 ? 2.336 2.657 3.008 1.00 88.19 543 VAL A N 1
ATOM 4252 C CA . VAL A 1 543 ? 2.794 2.933 4.380 1.00 88.19 543 VAL A CA 1
ATOM 4253 C C . VAL A 1 543 ? 1.991 2.128 5.403 1.00 88.19 543 VAL A C 1
ATOM 4255 O O . VAL A 1 543 ? 2.593 1.475 6.255 1.00 88.19 543 VAL A O 1
ATOM 4258 N N . ILE A 1 544 ? 0.658 2.084 5.294 1.00 91.38 544 ILE A N 1
ATOM 4259 C CA . ILE A 1 544 ? -0.165 1.276 6.211 1.00 91.38 544 ILE A CA 1
ATOM 4260 C C . ILE A 1 544 ? 0.051 -0.233 6.022 1.00 91.38 544 ILE A C 1
ATOM 4262 O O . ILE A 1 544 ? -0.030 -0.979 6.993 1.00 91.38 544 ILE A O 1
ATOM 4266 N N . ALA A 1 545 ? 0.371 -0.702 4.811 1.00 93.62 545 ALA A N 1
ATOM 4267 C CA . ALA A 1 545 ? 0.708 -2.107 4.577 1.00 93.62 545 ALA A CA 1
ATOM 4268 C C . ALA A 1 545 ? 2.050 -2.489 5.219 1.00 93.62 545 ALA A C 1
ATOM 4270 O O . ALA A 1 545 ? 2.165 -3.548 5.832 1.00 93.62 545 ALA A O 1
ATOM 4271 N N . LEU A 1 546 ? 3.052 -1.610 5.145 1.00 91.94 546 LEU A N 1
ATOM 4272 C CA . LEU A 1 546 ? 4.319 -1.792 5.857 1.00 91.94 546 LEU A CA 1
ATOM 4273 C C . LEU A 1 546 ? 4.117 -1.744 7.378 1.00 91.94 546 LEU A C 1
ATOM 4275 O O . LEU A 1 546 ? 4.707 -2.551 8.094 1.00 91.94 546 LEU A O 1
ATOM 4279 N N . ALA A 1 547 ? 3.252 -0.848 7.867 1.00 92.69 547 ALA A N 1
ATOM 4280 C CA . ALA A 1 547 ? 2.904 -0.770 9.283 1.00 92.69 547 ALA A CA 1
ATOM 4281 C C . ALA A 1 547 ? 2.222 -2.061 9.750 1.00 92.69 547 ALA A C 1
ATOM 4283 O O . ALA A 1 547 ? 2.590 -2.602 10.786 1.00 92.69 547 ALA A O 1
ATOM 4284 N N . LEU A 1 548 ? 1.293 -2.603 8.956 1.00 95.62 548 LEU A N 1
ATOM 4285 C CA . LEU A 1 548 ? 0.634 -3.882 9.216 1.00 95.62 548 LEU A CA 1
ATOM 4286 C C . LEU A 1 548 ? 1.624 -5.053 9.258 1.00 95.62 548 LEU A C 1
ATOM 4288 O O . LEU A 1 548 ? 1.482 -5.944 10.098 1.00 95.62 548 LEU A O 1
ATOM 4292 N N . LEU A 1 549 ? 2.641 -5.048 8.392 1.00 94.31 549 LEU A N 1
ATOM 4293 C CA . LEU A 1 549 ? 3.695 -6.059 8.413 1.00 94.31 549 LEU A CA 1
ATOM 4294 C C . LEU A 1 549 ? 4.467 -6.024 9.742 1.00 94.31 549 LEU A C 1
ATOM 4296 O O . LEU A 1 549 ? 4.562 -7.051 10.411 1.00 94.31 549 LEU A O 1
ATOM 4300 N N . LEU A 1 550 ? 4.961 -4.849 10.158 1.00 94.12 550 LEU A N 1
ATOM 4301 C CA . LEU A 1 550 ? 5.695 -4.701 11.423 1.00 94.12 550 LEU A CA 1
ATOM 4302 C C . LEU A 1 550 ? 4.808 -4.953 12.647 1.00 94.12 550 LEU A C 1
ATOM 4304 O O . LEU A 1 550 ? 5.231 -5.634 13.576 1.00 94.12 550 LEU A O 1
ATOM 4308 N N . ASN A 1 551 ? 3.565 -4.469 12.624 1.00 95.06 551 ASN A N 1
ATOM 4309 C CA . ASN A 1 551 ? 2.557 -4.764 13.638 1.00 95.06 551 ASN A CA 1
ATOM 4310 C C . ASN A 1 551 ? 2.387 -6.277 13.797 1.00 95.06 551 ASN A C 1
ATOM 4312 O O . ASN A 1 551 ? 2.419 -6.782 14.913 1.00 95.06 551 ASN A O 1
ATOM 4316 N N . THR A 1 552 ? 2.271 -7.017 12.691 1.00 94.75 552 THR A N 1
ATOM 4317 C CA . THR A 1 552 ? 2.113 -8.474 12.750 1.00 94.75 552 THR A CA 1
ATOM 4318 C C . THR A 1 552 ? 3.349 -9.146 13.334 1.00 94.75 552 THR A C 1
ATOM 4320 O O . THR A 1 552 ? 3.194 -10.051 14.146 1.00 94.75 552 THR A O 1
ATOM 4323 N N . ILE A 1 553 ? 4.557 -8.685 12.992 1.00 93.50 553 ILE A N 1
ATOM 4324 C CA . ILE A 1 553 ? 5.792 -9.179 13.617 1.00 93.50 553 ILE A CA 1
ATOM 4325 C C . ILE A 1 553 ? 5.745 -8.961 15.137 1.00 93.50 553 ILE A C 1
ATOM 4327 O O . ILE A 1 553 ? 5.922 -9.916 15.886 1.00 93.50 553 ILE A O 1
ATOM 4331 N N . LEU A 1 554 ? 5.425 -7.748 15.600 1.00 92.50 554 LEU A N 1
ATOM 4332 C CA . LEU A 1 554 ? 5.321 -7.435 17.031 1.00 92.50 554 LEU A CA 1
ATOM 4333 C C . LEU A 1 554 ? 4.251 -8.280 17.738 1.00 92.50 554 LEU A C 1
ATOM 4335 O O . LEU A 1 554 ? 4.497 -8.794 18.821 1.00 92.50 554 LEU A O 1
ATOM 4339 N N . ARG A 1 555 ? 3.093 -8.499 17.105 1.00 91.69 555 ARG A N 1
ATOM 4340 C CA . ARG A 1 555 ? 2.020 -9.353 17.644 1.00 91.69 555 ARG A CA 1
ATOM 4341 C C . ARG A 1 555 ? 2.433 -10.802 17.823 1.00 91.69 555 ARG A C 1
ATOM 4343 O O . ARG A 1 555 ? 1.889 -11.486 18.677 1.00 91.69 555 ARG A O 1
ATOM 4350 N N . VAL A 1 556 ? 3.315 -11.306 16.965 1.00 88.69 556 VAL A N 1
ATOM 4351 C CA . VAL A 1 556 ? 3.809 -12.678 17.097 1.00 88.69 556 VAL A CA 1
ATOM 4352 C C . VAL A 1 556 ? 4.709 -12.819 18.327 1.00 88.69 556 VAL A C 1
ATOM 4354 O O . VAL A 1 556 ? 4.719 -13.886 18.930 1.00 88.69 556 VAL A O 1
ATOM 4357 N N . LEU A 1 557 ? 5.407 -11.746 18.705 1.00 85.25 557 LEU A N 1
ATOM 4358 C CA . LEU A 1 557 ? 6.278 -11.687 19.881 1.00 85.25 557 LEU A CA 1
ATOM 4359 C C . LEU A 1 557 ? 5.530 -11.332 21.178 1.00 85.25 557 LEU A C 1
ATOM 4361 O O . LEU A 1 557 ? 6.057 -11.550 22.260 1.00 85.25 557 LEU A O 1
ATOM 4365 N N . ASP A 1 558 ? 4.327 -10.764 21.077 1.00 83.25 558 ASP A N 1
ATOM 4366 C CA . ASP A 1 558 ? 3.472 -10.382 22.205 1.00 83.25 558 ASP A CA 1
ATOM 4367 C C . ASP A 1 558 ? 2.007 -10.729 21.882 1.00 83.25 558 ASP A C 1
ATOM 4369 O O . ASP A 1 558 ? 1.218 -9.903 21.404 1.00 83.25 558 ASP A O 1
ATOM 4373 N N . LEU A 1 559 ? 1.658 -12.004 22.086 1.00 75.38 559 LEU A N 1
ATOM 4374 C CA . LEU A 1 559 ? 0.363 -12.578 21.696 1.00 75.38 559 LEU A CA 1
ATOM 4375 C C . LEU A 1 559 ? -0.821 -12.001 22.490 1.00 75.38 559 LEU A C 1
ATOM 4377 O O . LEU A 1 559 ? -1.956 -12.051 22.012 1.00 75.38 559 LEU A O 1
ATOM 4381 N N . GLU A 1 560 ? -0.572 -11.449 23.680 1.00 75.25 560 GLU A N 1
ATOM 4382 C CA . GLU A 1 560 ? -1.604 -10.879 24.556 1.00 75.25 560 GLU A CA 1
ATOM 4383 C C . GLU A 1 560 ? -1.900 -9.403 24.241 1.00 75.25 560 GLU A C 1
ATOM 4385 O O . GLU A 1 560 ? -2.823 -8.802 24.804 1.00 75.25 560 GLU A O 1
ATOM 4390 N N . ASN A 1 561 ? -1.171 -8.809 23.290 1.00 79.56 561 ASN A N 1
ATOM 4391 C CA . ASN A 1 561 ? -1.316 -7.407 22.930 1.00 79.56 561 ASN A CA 1
ATOM 4392 C C . ASN A 1 561 ? -2.599 -7.117 22.133 1.00 79.56 561 ASN A C 1
ATOM 4394 O O . ASN A 1 561 ? -2.636 -7.079 20.897 1.00 79.56 561 ASN A O 1
ATOM 4398 N N . THR A 1 562 ? -3.680 -6.858 22.866 1.00 77.62 562 THR A N 1
ATOM 4399 C CA . THR A 1 562 ? -4.996 -6.526 22.295 1.00 77.62 562 THR A CA 1
ATOM 4400 C C . THR A 1 562 ? -5.009 -5.219 21.490 1.00 77.62 562 THR A C 1
ATOM 4402 O O . THR A 1 562 ? -5.818 -5.079 20.566 1.00 77.62 562 THR A O 1
ATOM 4405 N N . VAL A 1 563 ? -4.098 -4.280 21.780 1.00 80.62 563 VAL A N 1
ATOM 4406 C CA . VAL A 1 563 ? -3.962 -3.017 21.035 1.00 80.62 563 VAL A CA 1
ATOM 4407 C C . VAL A 1 563 ? -3.458 -3.301 19.628 1.00 80.62 563 VAL A C 1
ATOM 4409 O O . VAL A 1 563 ? -4.138 -2.965 18.657 1.00 80.62 563 VAL A O 1
ATOM 4412 N N . LEU A 1 564 ? -2.332 -4.010 19.507 1.00 82.50 564 LEU A N 1
ATOM 4413 C CA . LEU A 1 564 ? -1.771 -4.360 18.205 1.00 82.50 564 LEU A CA 1
ATOM 4414 C C . LEU A 1 564 ? -2.752 -5.198 17.371 1.00 82.50 564 LEU A C 1
ATOM 4416 O O . LEU A 1 564 ? -2.854 -4.991 16.163 1.00 82.50 564 LEU A O 1
ATOM 4420 N N . ALA A 1 565 ? -3.513 -6.105 17.996 1.00 82.12 565 ALA A N 1
ATOM 4421 C CA . ALA A 1 565 ? -4.550 -6.882 17.314 1.00 82.12 565 ALA A CA 1
ATOM 4422 C C . ALA A 1 565 ? -5.678 -6.001 16.742 1.00 82.12 565 ALA A C 1
ATOM 4424 O O . ALA A 1 565 ? -6.121 -6.208 15.607 1.00 82.12 565 ALA A O 1
ATOM 4425 N N . THR A 1 566 ? -6.108 -4.988 17.497 1.00 81.62 566 THR A N 1
ATOM 4426 C CA . THR A 1 566 ? -7.123 -4.020 17.054 1.00 81.62 566 THR A CA 1
ATOM 4427 C C . THR A 1 566 ? -6.609 -3.182 15.882 1.00 81.62 566 THR A C 1
ATOM 4429 O O . THR A 1 566 ? -7.297 -3.043 14.868 1.00 81.62 566 THR A O 1
ATOM 4432 N N . GLU A 1 567 ? -5.372 -2.689 15.970 1.00 85.50 567 GLU A N 1
ATOM 4433 C CA . GLU A 1 567 ? -4.719 -1.931 14.897 1.00 85.50 567 GLU A CA 1
ATOM 4434 C C . GLU A 1 567 ? -4.522 -2.771 13.630 1.00 85.50 567 GLU A C 1
ATOM 4436 O O . GLU A 1 567 ? -4.781 -2.300 12.526 1.00 85.50 567 GLU A O 1
ATOM 4441 N N . SER A 1 568 ? -4.138 -4.040 13.774 1.00 90.56 568 SER A N 1
ATOM 4442 C CA . SER A 1 568 ? -3.992 -4.974 12.656 1.00 90.56 568 SER A CA 1
ATOM 4443 C C . SER A 1 568 ? -5.294 -5.128 11.866 1.00 90.56 568 SER A C 1
ATOM 4445 O O . SER A 1 568 ? -5.304 -5.002 10.639 1.00 90.56 568 SER A O 1
ATOM 4447 N N . SER A 1 569 ? -6.410 -5.339 12.574 1.00 87.19 569 SER A N 1
ATOM 4448 C CA . SER A 1 569 ? -7.743 -5.422 11.967 1.00 87.19 569 SER A CA 1
ATOM 4449 C C . SER A 1 569 ? -8.113 -4.122 11.250 1.00 87.19 569 SER A C 1
ATOM 4451 O O . SER A 1 569 ? -8.629 -4.146 10.130 1.00 87.19 569 SER A O 1
ATOM 4453 N N . PHE A 1 570 ? -7.791 -2.980 11.859 1.00 86.19 570 PHE A N 1
ATOM 4454 C CA . PHE A 1 570 ? -8.019 -1.672 11.265 1.00 86.19 570 PHE A CA 1
ATOM 4455 C C . PHE A 1 570 ? -7.230 -1.463 9.966 1.00 86.19 570 PHE A C 1
ATOM 4457 O O . PHE A 1 570 ? -7.815 -1.095 8.945 1.00 86.19 570 PHE A O 1
ATOM 4464 N N . PHE A 1 571 ? -5.924 -1.746 9.968 1.00 90.50 571 PHE A N 1
ATOM 4465 C CA . PHE A 1 571 ? -5.096 -1.644 8.767 1.00 90.50 571 PHE A CA 1
ATOM 4466 C C . PHE A 1 571 ? -5.601 -2.561 7.651 1.00 90.50 571 PHE A C 1
ATOM 4468 O O . PHE A 1 571 ? -5.665 -2.128 6.501 1.00 90.50 571 PHE A O 1
ATOM 4475 N N . CYS A 1 572 ? -6.021 -3.789 7.979 1.00 93.12 572 CYS A N 1
ATOM 4476 C CA . CYS A 1 572 ? -6.619 -4.701 7.002 1.00 93.12 572 CYS A CA 1
ATOM 4477 C C . CYS A 1 572 ? -7.858 -4.075 6.342 1.00 93.12 572 CYS A C 1
ATOM 4479 O O . CYS A 1 572 ? -7.927 -4.020 5.114 1.00 93.12 572 CYS A O 1
ATOM 4481 N N . GLU A 1 573 ? -8.804 -3.538 7.123 1.00 87.69 573 GLU A N 1
ATOM 4482 C CA . GLU A 1 573 ? -9.973 -2.840 6.564 1.00 87.69 573 GLU A CA 1
ATOM 4483 C C . GLU A 1 573 ? -9.577 -1.642 5.698 1.00 87.69 573 GLU A C 1
ATOM 4485 O O . GLU A 1 573 ? -10.153 -1.432 4.630 1.00 87.69 573 GLU A O 1
ATOM 4490 N N . ARG A 1 574 ? -8.611 -0.825 6.126 1.00 87.75 574 ARG A N 1
ATOM 4491 C CA . ARG A 1 574 ? -8.161 0.335 5.341 1.00 87.75 574 ARG A CA 1
ATOM 4492 C C . ARG A 1 574 ? -7.545 -0.069 4.010 1.00 87.75 574 ARG A C 1
ATOM 4494 O O . ARG A 1 574 ? -7.940 0.489 2.991 1.00 87.75 574 ARG A O 1
ATOM 4501 N N . ILE A 1 575 ? -6.678 -1.079 3.992 1.00 93.62 575 ILE A N 1
ATOM 4502 C CA . ILE A 1 575 ? -6.082 -1.600 2.755 1.00 93.62 575 ILE A CA 1
ATOM 4503 C C . ILE A 1 575 ? -7.165 -2.112 1.798 1.00 93.62 575 ILE A C 1
ATOM 4505 O O . ILE A 1 575 ? -7.115 -1.798 0.610 1.00 93.62 575 ILE A O 1
ATOM 4509 N N . ILE A 1 576 ? -8.166 -2.850 2.298 1.00 89.56 576 ILE A N 1
ATOM 4510 C CA . ILE A 1 576 ? -9.294 -3.325 1.478 1.00 89.56 576 ILE A CA 1
ATOM 4511 C C . ILE A 1 576 ? -10.040 -2.142 0.856 1.00 89.56 576 ILE A C 1
ATOM 4513 O O . ILE A 1 576 ? -10.252 -2.117 -0.354 1.00 89.56 576 ILE A O 1
ATOM 4517 N N . ASN A 1 577 ? -10.420 -1.154 1.669 1.00 85.69 577 ASN A N 1
ATOM 4518 C CA . ASN A 1 577 ? -11.206 -0.014 1.200 1.00 85.69 577 ASN A CA 1
ATOM 4519 C C . ASN A 1 577 ? -10.416 0.850 0.201 1.00 85.69 577 ASN A C 1
ATOM 4521 O O . ASN A 1 577 ? -10.962 1.237 -0.830 1.00 85.69 577 ASN A O 1
ATOM 4525 N N . GLU A 1 578 ? -9.131 1.115 0.449 1.00 86.19 578 GLU A N 1
ATOM 4526 C CA . GLU A 1 578 ? -8.286 1.847 -0.504 1.00 86.19 578 GLU A CA 1
ATOM 4527 C C . GLU A 1 578 ? -8.092 1.063 -1.808 1.00 86.19 578 GLU A C 1
ATOM 4529 O O . GLU A 1 578 ? -8.163 1.651 -2.887 1.00 86.19 578 GLU A O 1
ATOM 4534 N N . ALA A 1 579 ? -7.939 -0.264 -1.749 1.00 89.44 579 ALA A N 1
ATOM 4535 C CA . ALA A 1 579 ? -7.871 -1.101 -2.945 1.00 89.44 579 ALA A CA 1
ATOM 4536 C C . ALA A 1 579 ? -9.189 -1.095 -3.744 1.00 89.44 579 ALA A C 1
ATOM 4538 O O . ALA A 1 579 ? -9.174 -1.032 -4.976 1.00 89.44 579 ALA A O 1
ATOM 4539 N N . GLU A 1 580 ? -10.339 -1.131 -3.072 1.00 85.44 580 GLU A N 1
ATOM 4540 C CA . GLU A 1 580 ? -11.653 -1.027 -3.717 1.00 85.44 580 GLU A CA 1
ATOM 4541 C C . GLU A 1 580 ? -11.849 0.351 -4.367 1.00 85.44 580 GLU A C 1
ATOM 4543 O O . GLU A 1 580 ? -12.272 0.430 -5.523 1.00 85.44 580 GLU A O 1
ATOM 4548 N N . LEU A 1 581 ? -11.467 1.438 -3.688 1.00 80.62 581 LEU A N 1
ATOM 4549 C CA . LEU A 1 581 ? -11.506 2.797 -4.241 1.00 80.62 581 LEU A CA 1
ATOM 4550 C C . LEU A 1 581 ? -10.557 2.955 -5.437 1.00 80.62 581 LEU A C 1
ATOM 4552 O O . LEU A 1 581 ? -10.921 3.550 -6.456 1.00 80.62 581 LEU A O 1
ATOM 4556 N N . ALA A 1 582 ? -9.355 2.386 -5.346 1.00 84.12 582 ALA A N 1
ATOM 4557 C CA . ALA A 1 582 ? -8.359 2.433 -6.407 1.00 84.12 582 ALA A CA 1
ATOM 4558 C C . ALA A 1 582 ? -8.739 1.590 -7.631 1.00 84.12 582 ALA A C 1
ATOM 4560 O O . ALA A 1 582 ? -8.176 1.804 -8.701 1.00 84.12 582 ALA A O 1
ATOM 4561 N N . SER A 1 583 ? -9.717 0.683 -7.522 1.00 85.31 583 SER A N 1
ATOM 4562 C CA . SER A 1 583 ? -10.096 -0.241 -8.602 1.00 85.31 583 SER A CA 1
ATOM 4563 C C . SER A 1 583 ? -10.461 0.461 -9.919 1.00 85.31 583 SER A C 1
ATOM 4565 O O . SER A 1 583 ? -10.228 -0.077 -11.002 1.00 85.31 583 SER A O 1
ATOM 4567 N N . CYS A 1 584 ? -10.959 1.698 -9.855 1.00 79.44 584 CYS A N 1
ATOM 4568 C CA . CYS A 1 584 ? -11.251 2.519 -11.030 1.00 79.44 584 CYS A CA 1
ATOM 4569 C C . CYS A 1 584 ? -10.001 2.974 -11.817 1.00 79.44 584 CYS A C 1
ATOM 4571 O O . CYS A 1 584 ? -10.125 3.380 -12.974 1.00 79.44 584 CYS A O 1
ATOM 4573 N N . TYR A 1 585 ? -8.807 2.873 -11.225 1.00 83.75 585 TYR A N 1
ATOM 4574 C CA . TYR A 1 585 ? -7.515 3.237 -11.817 1.00 83.75 585 TYR A CA 1
ATOM 4575 C C . TYR A 1 585 ? -6.718 2.029 -12.335 1.00 83.75 585 TYR A C 1
ATOM 4577 O O . TYR A 1 585 ? -5.553 2.161 -12.704 1.00 83.75 585 TYR A O 1
ATOM 4585 N N . ARG A 1 586 ? -7.335 0.849 -12.400 1.00 86.06 586 ARG A N 1
ATOM 4586 C CA . ARG A 1 586 ? -6.736 -0.369 -12.961 1.00 86.06 586 ARG A CA 1
ATOM 4587 C C . ARG A 1 586 ? -6.521 -0.272 -14.488 1.00 86.06 586 ARG A C 1
ATOM 4589 O O . ARG A 1 586 ? -7.363 0.326 -15.166 1.00 86.06 586 ARG A O 1
ATOM 4596 N N . PRO A 1 587 ? -5.462 -0.891 -15.058 1.00 84.88 587 PRO A N 1
ATOM 4597 C CA . PRO A 1 587 ? -4.539 -1.816 -14.389 1.00 84.88 587 PRO A CA 1
ATOM 4598 C C . PRO A 1 587 ? -3.333 -1.151 -13.699 1.00 84.88 587 PRO A C 1
ATOM 4600 O O . PRO A 1 587 ? -3.035 -1.500 -12.561 1.00 84.88 587 PRO A O 1
ATOM 4603 N N . ILE A 1 588 ? -2.646 -0.180 -14.321 1.00 85.69 588 ILE A N 1
ATOM 4604 C CA . ILE A 1 588 ? -1.371 0.348 -13.783 1.00 85.69 588 ILE A CA 1
ATOM 4605 C C . ILE A 1 588 ? -1.600 1.230 -12.555 1.00 85.69 588 ILE A C 1
ATOM 4607 O O . ILE A 1 588 ? -0.954 1.042 -11.525 1.00 85.69 588 ILE A O 1
ATOM 4611 N N . GLY A 1 589 ? -2.533 2.178 -12.645 1.00 82.31 589 GLY A N 1
ATOM 4612 C CA . GLY A 1 589 ? -2.759 3.197 -11.617 1.00 82.31 589 GLY A CA 1
ATOM 4613 C C . GLY A 1 589 ? -3.203 2.656 -10.256 1.00 82.31 589 GLY A C 1
ATOM 4614 O O . GLY A 1 589 ? -3.186 3.400 -9.281 1.00 82.31 589 GLY A O 1
ATOM 4615 N N . ALA A 1 590 ? -3.568 1.374 -10.181 1.00 87.94 590 ALA A N 1
ATOM 4616 C CA . ALA A 1 590 ? -3.946 0.669 -8.960 1.00 87.94 590 ALA A CA 1
ATOM 4617 C C . ALA A 1 590 ? -3.043 -0.537 -8.640 1.00 87.94 590 ALA A C 1
ATOM 4619 O O . ALA A 1 590 ? -3.280 -1.229 -7.654 1.00 87.94 590 ALA A O 1
ATOM 4620 N N . ALA A 1 591 ? -1.999 -0.805 -9.434 1.00 84.69 591 ALA A N 1
ATOM 4621 C CA . ALA A 1 591 ? -1.160 -1.999 -9.287 1.00 84.69 591 ALA A CA 1
ATOM 4622 C C . ALA A 1 591 ? -0.477 -2.101 -7.907 1.00 84.69 591 ALA A C 1
ATOM 4624 O O . ALA A 1 591 ? -0.229 -3.202 -7.420 1.00 84.69 591 ALA A O 1
ATOM 4625 N N . TYR A 1 592 ? -0.236 -0.965 -7.242 1.00 85.12 592 TYR A N 1
ATOM 4626 C CA . TYR A 1 592 ? 0.306 -0.902 -5.878 1.00 85.12 592 TYR A CA 1
ATOM 4627 C C . TYR A 1 592 ? -0.592 -1.576 -4.828 1.00 85.12 592 TYR A C 1
ATOM 4629 O O . TYR A 1 592 ? -0.104 -1.976 -3.773 1.00 85.12 592 TYR A O 1
ATOM 4637 N N . ALA A 1 593 ? -1.899 -1.698 -5.087 1.00 90.44 593 ALA A N 1
ATOM 4638 C CA . ALA A 1 593 ? -2.842 -2.278 -4.139 1.00 90.44 593 ALA A CA 1
ATOM 4639 C C . ALA A 1 593 ? -2.613 -3.785 -3.959 1.00 90.44 593 ALA A C 1
ATOM 4641 O O . ALA A 1 593 ? -2.831 -4.312 -2.873 1.00 90.44 593 ALA A O 1
ATOM 4642 N N . VAL A 1 594 ? -2.121 -4.474 -4.994 1.00 89.94 594 VAL A N 1
ATOM 4643 C CA . VAL A 1 594 ? -1.895 -5.926 -4.986 1.00 89.94 594 VAL A CA 1
ATOM 4644 C C . VAL A 1 594 ? -0.912 -6.367 -3.893 1.00 89.94 594 VAL A C 1
ATOM 4646 O O . VAL A 1 594 ? -1.314 -7.174 -3.056 1.00 89.94 594 VAL A O 1
ATOM 4649 N N . PRO A 1 595 ? 0.332 -5.847 -3.807 1.00 87.31 595 PRO A N 1
ATOM 4650 C CA . PRO A 1 595 ? 1.238 -6.219 -2.719 1.00 87.31 595 PRO A CA 1
ATOM 4651 C C . PRO A 1 595 ? 0.693 -5.833 -1.334 1.00 87.31 595 PRO A C 1
ATOM 4653 O O . PRO A 1 595 ? 0.912 -6.566 -0.374 1.00 87.31 595 PRO A O 1
ATOM 4656 N N . CYS A 1 596 ? -0.077 -4.744 -1.220 1.00 93.31 596 CYS A N 1
ATOM 4657 C CA . CYS A 1 596 ? -0.718 -4.360 0.042 1.00 93.31 596 CYS A CA 1
ATOM 4658 C C . CYS A 1 596 ? -1.787 -5.384 0.469 1.00 93.31 596 CYS A C 1
ATOM 4660 O O . CYS A 1 596 ? -1.836 -5.788 1.629 1.00 93.31 596 CYS A O 1
ATOM 4662 N N . LEU A 1 597 ? -2.608 -5.851 -0.479 1.00 94.75 597 LEU A N 1
ATOM 4663 C CA . LEU A 1 597 ? -3.602 -6.906 -0.263 1.00 94.75 597 LEU A CA 1
ATOM 4664 C C . LEU A 1 597 ? -2.951 -8.253 0.068 1.00 94.75 597 LEU A C 1
ATOM 4666 O O . LEU A 1 597 ? -3.503 -8.996 0.872 1.00 94.75 597 LEU A O 1
ATOM 4670 N N . VAL A 1 598 ? -1.789 -8.570 -0.511 1.00 92.38 598 VAL A N 1
ATOM 4671 C CA . VAL A 1 598 ? -1.021 -9.780 -0.167 1.00 92.38 598 VAL A CA 1
ATOM 4672 C C . VAL A 1 598 ? -0.576 -9.747 1.292 1.00 92.38 598 VAL A C 1
ATOM 4674 O O . VAL A 1 598 ? -0.765 -10.739 1.996 1.00 92.38 598 VAL A O 1
ATOM 4677 N N . VAL A 1 599 ? -0.048 -8.609 1.764 1.00 93.62 599 VAL A N 1
ATOM 4678 C CA . VAL A 1 599 ? 0.278 -8.432 3.187 1.00 93.62 599 VAL A CA 1
ATOM 4679 C C . VAL A 1 599 ? -0.983 -8.607 4.030 1.00 93.62 599 VAL A C 1
ATOM 4681 O O . VAL A 1 599 ? -0.996 -9.462 4.908 1.00 93.62 599 VAL A O 1
ATOM 4684 N N . ALA A 1 600 ? -2.072 -7.902 3.704 1.00 95.88 600 ALA A N 1
ATOM 4685 C CA . ALA A 1 600 ? -3.332 -8.015 4.440 1.00 95.88 600 ALA A CA 1
ATOM 4686 C C . ALA A 1 600 ? -3.880 -9.455 4.481 1.00 95.88 600 ALA A C 1
ATOM 4688 O O . ALA A 1 600 ? -4.355 -9.907 5.519 1.00 95.88 600 ALA A O 1
ATOM 4689 N N . LEU A 1 601 ? -3.785 -10.210 3.382 1.00 94.94 601 LEU A N 1
ATOM 4690 C CA . LEU A 1 601 ? -4.216 -11.609 3.316 1.00 94.94 601 LEU A CA 1
ATOM 4691 C C 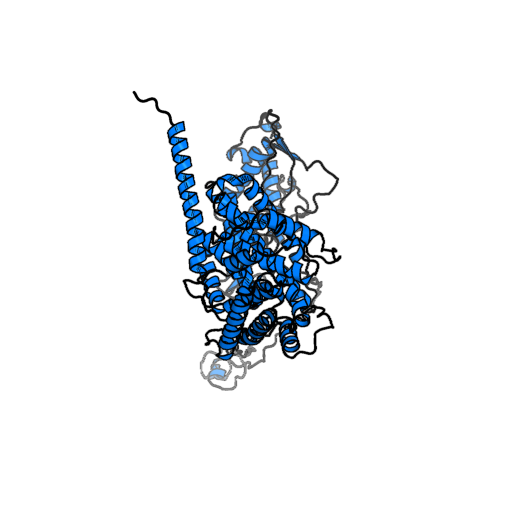. LEU A 1 601 ? -3.344 -12.522 4.193 1.00 94.94 601 LEU A C 1
ATOM 4693 O O . LEU A 1 601 ? -3.853 -13.449 4.830 1.00 94.94 601 LEU A O 1
ATOM 4697 N N . GLY A 1 602 ? -2.036 -12.254 4.233 1.00 92.19 602 GLY A N 1
ATOM 4698 C CA . GLY A 1 602 ? -1.076 -12.976 5.066 1.00 92.19 602 GLY A CA 1
ATOM 4699 C C . GLY A 1 602 ? -1.237 -12.709 6.567 1.00 92.19 602 GLY A C 1
ATOM 4700 O O . GLY A 1 602 ? -0.848 -13.555 7.371 1.00 92.19 602 GLY A O 1
ATOM 4701 N N . THR A 1 603 ? -1.836 -11.576 6.948 1.00 91.81 603 THR A N 1
ATOM 4702 C CA . THR A 1 603 ? -1.945 -11.124 8.347 1.00 91.81 603 THR A CA 1
ATOM 4703 C C . THR A 1 603 ? -3.361 -11.208 8.924 1.00 91.81 603 THR A C 1
ATOM 4705 O O . THR A 1 603 ? -3.516 -11.333 10.137 1.00 91.81 603 THR A O 1
ATOM 4708 N N . ALA A 1 604 ? -4.408 -11.129 8.095 1.00 92.31 604 ALA A N 1
ATOM 4709 C CA . ALA A 1 604 ? -5.790 -11.052 8.563 1.00 92.31 604 ALA A CA 1
ATOM 4710 C C . ALA A 1 604 ? -6.266 -12.334 9.272 1.00 92.31 604 ALA A C 1
ATOM 4712 O O . ALA A 1 604 ? -6.025 -13.474 8.848 1.00 92.31 604 ALA A O 1
ATOM 4713 N N . GLU A 1 605 ? -7.025 -12.133 10.349 1.00 86.88 605 GLU A N 1
ATOM 4714 C CA . GLU A 1 605 ? -7.571 -13.207 11.190 1.00 86.88 605 GLU A CA 1
ATOM 4715 C C . GLU A 1 605 ? -9.096 -13.313 11.089 1.00 86.88 605 GLU A C 1
ATOM 4717 O O . GLU A 1 605 ? -9.651 -14.408 11.201 1.00 86.88 605 GLU A O 1
ATOM 4722 N N . SER A 1 606 ? -9.788 -12.205 10.806 1.00 88.88 606 SER A N 1
ATOM 4723 C CA . SER A 1 606 ? -11.235 -12.213 10.599 1.00 88.88 606 SER A CA 1
ATOM 4724 C C . SER A 1 606 ? -11.600 -12.945 9.308 1.00 88.88 606 SER A C 1
ATOM 4726 O O . SER A 1 606 ? -11.135 -12.603 8.221 1.00 88.88 606 SER A O 1
ATOM 4728 N N . ARG A 1 607 ? -12.518 -13.916 9.406 1.00 89.19 607 ARG A N 1
ATOM 4729 C CA . ARG A 1 607 ? -13.052 -14.637 8.236 1.00 89.19 607 ARG A CA 1
ATOM 4730 C C . ARG A 1 607 ? -13.717 -13.702 7.226 1.00 89.19 607 ARG A C 1
ATOM 4732 O O . ARG A 1 607 ? -13.625 -13.942 6.027 1.00 89.19 607 ARG A O 1
ATOM 4739 N N . GLN A 1 608 ? -14.372 -12.643 7.703 1.00 88.94 608 GLN A N 1
ATOM 4740 C CA . GLN A 1 608 ? -15.019 -11.656 6.839 1.00 88.94 608 GLN A CA 1
ATOM 4741 C C . GLN A 1 608 ? -13.983 -10.833 6.064 1.00 88.94 608 GLN A C 1
ATOM 4743 O O . GLN A 1 608 ? -14.140 -10.641 4.860 1.00 88.94 608 GLN A O 1
ATOM 4748 N N . GLN A 1 609 ? -12.910 -10.401 6.737 1.00 90.12 609 GLN A N 1
ATOM 4749 C CA . GLN A 1 609 ? -11.797 -9.697 6.096 1.00 90.12 609 GLN A CA 1
ATOM 4750 C C . GLN A 1 609 ? -11.121 -10.577 5.057 1.00 90.12 609 GLN A C 1
ATOM 4752 O O . GLN A 1 609 ? -10.971 -10.152 3.920 1.00 90.12 609 GLN A O 1
ATOM 4757 N N . LEU A 1 610 ? -10.784 -11.818 5.418 1.00 92.38 610 LEU A N 1
ATOM 4758 C CA . LEU A 1 610 ? -10.153 -12.769 4.504 1.00 92.38 610 LEU A CA 1
ATOM 4759 C C . LEU A 1 610 ? -10.983 -12.964 3.234 1.00 92.38 610 LEU A C 1
ATOM 4761 O O . LEU A 1 610 ? -10.459 -12.799 2.138 1.00 92.38 610 LEU A O 1
ATOM 4765 N N . ALA A 1 611 ? -12.290 -13.209 3.368 1.00 90.38 611 ALA A N 1
ATOM 4766 C CA . ALA A 1 611 ? -13.174 -13.373 2.216 1.00 90.38 611 ALA A CA 1
ATOM 4767 C C . ALA A 1 611 ? -13.192 -12.133 1.303 1.00 90.38 611 ALA A C 1
ATOM 4769 O O . ALA A 1 611 ? -13.173 -12.264 0.079 1.00 90.38 611 ALA A O 1
ATOM 4770 N N . ARG A 1 612 ? -13.202 -10.928 1.886 1.00 93.31 612 ARG A N 1
ATOM 4771 C CA . ARG A 1 612 ? -13.224 -9.670 1.129 1.00 93.31 612 ARG A CA 1
ATOM 4772 C C . ARG A 1 612 ? -11.875 -9.375 0.467 1.00 93.31 612 ARG A C 1
ATOM 4774 O O . ARG A 1 612 ? -11.854 -9.044 -0.712 1.00 93.31 612 ARG A O 1
ATOM 4781 N N . ILE A 1 613 ? -10.758 -9.579 1.173 1.00 94.69 613 ILE A N 1
ATOM 4782 C CA . ILE A 1 613 ? -9.399 -9.448 0.621 1.00 94.69 613 ILE A CA 1
ATOM 4783 C C . ILE A 1 613 ? -9.215 -10.412 -0.549 1.00 94.69 613 ILE A C 1
ATOM 4785 O O . ILE A 1 613 ? -8.734 -10.010 -1.603 1.00 94.69 613 ILE A O 1
ATOM 4789 N N . GLU A 1 614 ? -9.621 -11.672 -0.390 1.00 92.56 614 GLU A N 1
ATOM 4790 C CA . GLU A 1 614 ? -9.515 -12.678 -1.442 1.00 92.56 614 GLU A CA 1
ATOM 4791 C C . GLU A 1 614 ? -10.362 -12.344 -2.669 1.00 92.56 614 GLU A C 1
ATOM 4793 O O . GLU A 1 614 ? -9.895 -12.528 -3.796 1.00 92.56 614 GLU A O 1
ATOM 4798 N N . ALA A 1 615 ? -11.590 -11.856 -2.473 1.00 90.69 615 ALA A N 1
ATOM 4799 C CA . ALA A 1 615 ? -12.443 -11.409 -3.568 1.00 90.69 615 ALA A CA 1
ATOM 4800 C C . ALA A 1 615 ? -11.775 -10.259 -4.336 1.00 90.69 615 ALA A C 1
ATOM 4802 O O . ALA A 1 615 ? -11.577 -10.362 -5.547 1.00 90.69 615 ALA A O 1
ATOM 4803 N N . THR A 1 616 ? -11.314 -9.226 -3.625 1.00 91.31 616 THR A N 1
ATOM 4804 C CA . THR A 1 616 ? -10.622 -8.083 -4.231 1.00 91.31 616 THR A CA 1
ATOM 4805 C C . THR A 1 616 ? -9.331 -8.512 -4.933 1.00 91.31 616 THR A C 1
ATOM 4807 O O . THR A 1 616 ? -9.088 -8.116 -6.069 1.00 91.31 616 THR A O 1
ATOM 4810 N N . LEU A 1 617 ? -8.510 -9.372 -4.325 1.00 90.38 617 LEU A N 1
ATOM 4811 C CA . LEU A 1 617 ? -7.270 -9.861 -4.938 1.00 90.38 617 LEU A CA 1
ATOM 4812 C C . LEU A 1 617 ? -7.543 -10.685 -6.206 1.00 90.38 617 LEU A C 1
ATOM 4814 O O . LEU A 1 617 ? -6.815 -10.557 -7.188 1.00 90.38 617 LEU A O 1
ATOM 4818 N N . THR A 1 618 ? -8.615 -11.484 -6.215 1.00 88.44 618 THR A N 1
ATOM 4819 C CA . THR A 1 618 ? -9.057 -12.238 -7.404 1.00 88.44 618 THR A CA 1
ATOM 4820 C C . THR A 1 618 ? -9.453 -11.301 -8.532 1.00 88.44 618 THR A C 1
ATOM 4822 O O . THR A 1 618 ? -9.071 -11.527 -9.679 1.00 88.44 618 THR A O 1
ATOM 4825 N N . ASP A 1 619 ? -10.163 -10.222 -8.207 1.00 87.81 619 ASP A N 1
ATOM 4826 C CA . ASP A 1 619 ? -10.514 -9.210 -9.192 1.00 87.81 619 ASP A CA 1
ATOM 4827 C C . ASP A 1 619 ? -9.259 -8.561 -9.771 1.00 87.81 619 ASP A C 1
ATOM 4829 O O . ASP A 1 619 ? -9.180 -8.403 -10.984 1.00 87.81 619 ASP A O 1
ATOM 4833 N N . TYR A 1 620 ? -8.268 -8.205 -8.950 1.00 87.88 620 TYR A N 1
ATOM 4834 C CA . TYR A 1 620 ? -7.006 -7.608 -9.410 1.00 87.88 620 TYR A CA 1
ATOM 4835 C C . TYR A 1 620 ? -6.119 -8.578 -10.208 1.00 87.88 620 TYR A C 1
ATOM 4837 O O . TYR A 1 620 ? -5.432 -8.149 -11.136 1.00 87.88 620 TYR A O 1
ATOM 4845 N N . GLN A 1 621 ? -6.161 -9.881 -9.913 1.00 83.50 621 GLN A N 1
ATOM 4846 C CA . GLN A 1 621 ? -5.397 -10.911 -10.630 1.00 83.50 621 GLN A CA 1
ATOM 4847 C C . GLN A 1 621 ? -5.665 -10.897 -12.143 1.00 83.50 621 GLN A C 1
ATOM 4849 O O . GLN A 1 621 ? -4.786 -11.254 -12.926 1.00 83.50 621 GLN A O 1
ATOM 4854 N N . THR A 1 622 ? -6.853 -10.457 -12.577 1.00 81.88 622 THR A N 1
ATOM 4855 C CA . THR A 1 622 ? -7.202 -10.397 -14.004 1.00 81.88 622 THR A CA 1
ATOM 4856 C C . THR A 1 622 ? -6.376 -9.388 -14.803 1.00 81.88 622 THR A C 1
ATOM 4858 O O . THR A 1 622 ? -6.393 -9.448 -16.029 1.00 81.88 622 THR A O 1
ATOM 4861 N N . ASP A 1 623 ? -5.708 -8.440 -14.140 1.00 80.00 623 ASP A N 1
ATOM 4862 C CA . ASP A 1 623 ? -4.909 -7.402 -14.806 1.00 80.00 623 ASP A CA 1
ATOM 4863 C C . ASP A 1 623 ? -3.485 -7.859 -15.122 1.00 80.00 623 ASP A C 1
ATOM 4865 O O . ASP A 1 623 ? -2.909 -7.433 -16.122 1.00 80.00 623 ASP A O 1
ATOM 4869 N N . PHE A 1 624 ? -2.930 -8.723 -14.272 1.00 75.06 624 PHE A N 1
ATOM 4870 C CA . PHE A 1 624 ? -1.558 -9.214 -14.355 1.00 75.06 624 PHE A CA 1
ATOM 4871 C C . PHE A 1 624 ? -1.578 -10.735 -14.185 1.00 75.06 624 PHE A C 1
ATOM 4873 O O . PHE A 1 624 ? -1.538 -11.269 -13.072 1.00 75.06 624 PHE A O 1
ATOM 4880 N N . GLY A 1 625 ? -1.706 -11.446 -15.306 1.00 65.69 625 GLY A N 1
ATOM 4881 C CA . GLY A 1 625 ? -1.699 -12.908 -15.313 1.00 65.69 625 GLY A CA 1
ATOM 4882 C C . GLY A 1 625 ? -0.352 -13.489 -14.866 1.00 65.69 625 GLY A C 1
ATOM 4883 O O . GLY A 1 625 ? 0.690 -12.858 -15.009 1.00 65.69 625 GLY A O 1
ATOM 4884 N N . GLY A 1 626 ? -0.364 -14.714 -14.341 1.00 64.81 626 GLY A N 1
ATOM 4885 C CA . GLY A 1 626 ? 0.844 -15.526 -14.150 1.00 64.81 626 GLY A CA 1
ATOM 4886 C C . GLY A 1 626 ? 1.646 -15.307 -12.861 1.00 64.81 626 GLY A C 1
ATOM 4887 O O . GLY A 1 626 ? 2.564 -16.084 -12.621 1.00 64.81 626 GLY A O 1
ATOM 4888 N N . PHE A 1 627 ? 1.319 -14.317 -12.024 1.00 68.94 627 PHE A N 1
ATOM 4889 C CA . PHE A 1 627 ? 1.894 -14.208 -10.678 1.00 68.94 627 PHE A CA 1
ATOM 4890 C C . PHE A 1 627 ? 0.914 -14.757 -9.635 1.00 68.94 627 PHE A C 1
ATOM 4892 O O . PHE A 1 627 ? -0.213 -14.277 -9.538 1.00 68.94 627 PHE A O 1
ATOM 4899 N N . GLU A 1 628 ? 1.339 -15.742 -8.846 1.00 77.44 628 GLU A N 1
ATOM 4900 C CA . GLU A 1 628 ? 0.500 -16.432 -7.859 1.00 77.44 628 GLU A CA 1
ATOM 4901 C C . GLU A 1 628 ? 0.452 -15.653 -6.530 1.00 77.44 628 GLU A C 1
ATOM 4903 O O . GLU A 1 628 ? 1.025 -16.054 -5.515 1.00 77.44 628 GLU A O 1
ATOM 4908 N N . TRP A 1 629 ? -0.238 -14.506 -6.509 1.00 82.19 629 TRP A N 1
ATOM 4909 C CA . TRP A 1 629 ? -0.302 -13.629 -5.324 1.00 82.19 629 TRP A CA 1
ATOM 4910 C C . TRP A 1 629 ? -0.833 -14.346 -4.071 1.00 82.19 629 TRP A C 1
ATOM 4912 O O . TRP A 1 629 ? -0.429 -14.039 -2.948 1.00 82.19 629 TRP A O 1
ATOM 4922 N N . ARG A 1 630 ? -1.713 -15.338 -4.258 1.00 83.94 630 ARG A N 1
ATOM 4923 C CA . ARG A 1 630 ? -2.243 -16.181 -3.176 1.00 83.94 630 ARG A CA 1
ATOM 4924 C C . ARG A 1 630 ? -1.178 -17.089 -2.561 1.00 83.94 630 ARG A C 1
ATOM 4926 O O . ARG A 1 630 ? -1.167 -17.256 -1.341 1.00 83.94 630 ARG A O 1
ATOM 4933 N N . GLU A 1 631 ? -0.284 -17.656 -3.371 1.00 84.75 631 GLU A N 1
ATOM 4934 C CA . GLU A 1 631 ? 0.827 -18.473 -2.867 1.00 84.75 631 GLU A CA 1
ATOM 4935 C C . GLU A 1 631 ? 1.763 -17.619 -2.008 1.00 84.75 631 GLU A C 1
ATOM 4937 O O . GLU A 1 631 ? 2.155 -18.045 -0.922 1.00 84.75 631 GLU A O 1
ATOM 4942 N N . LEU A 1 632 ? 2.028 -16.376 -2.425 1.00 84.44 632 LEU A N 1
ATOM 4943 C CA . LEU A 1 632 ? 2.855 -15.449 -1.654 1.00 84.44 632 LEU A CA 1
ATOM 4944 C C . LEU A 1 632 ? 2.223 -15.081 -0.301 1.00 84.44 632 LEU A C 1
ATOM 4946 O O . LEU A 1 632 ? 2.902 -15.108 0.725 1.00 84.44 632 LEU A O 1
ATOM 4950 N N . ALA A 1 633 ? 0.919 -14.796 -0.269 1.00 89.31 633 ALA A N 1
ATOM 4951 C CA . ALA A 1 633 ? 0.211 -14.547 0.989 1.00 89.31 633 ALA A CA 1
ATOM 4952 C C . ALA A 1 633 ? 0.205 -15.783 1.908 1.00 89.31 633 ALA A C 1
ATOM 4954 O O . ALA A 1 633 ? 0.366 -15.662 3.123 1.00 89.31 633 ALA A O 1
ATOM 4955 N N . THR A 1 634 ? 0.060 -16.979 1.327 1.00 89.19 634 THR A N 1
ATOM 4956 C CA . THR A 1 634 ? 0.117 -18.254 2.062 1.00 89.19 634 THR A CA 1
ATOM 4957 C C . THR A 1 634 ? 1.497 -18.474 2.674 1.00 89.19 634 THR A C 1
ATOM 4959 O O . THR A 1 634 ? 1.602 -18.840 3.846 1.00 89.19 634 THR A O 1
ATOM 4962 N N . TRP A 1 635 ? 2.555 -18.204 1.907 1.00 89.50 635 TRP A N 1
ATOM 4963 C CA . TRP A 1 635 ? 3.931 -18.249 2.389 1.00 89.50 635 TRP A CA 1
ATOM 4964 C C . TRP A 1 635 ? 4.151 -17.272 3.549 1.00 89.50 635 TRP A C 1
ATOM 4966 O O . TRP A 1 635 ? 4.633 -17.681 4.603 1.00 89.50 635 TRP A O 1
ATOM 4976 N N . LEU A 1 636 ? 3.717 -16.016 3.407 1.00 90.12 636 LEU A N 1
ATOM 4977 C CA . LEU A 1 636 ? 3.869 -15.000 4.450 1.00 90.12 636 LEU A CA 1
ATOM 4978 C C . LEU A 1 636 ? 3.157 -15.412 5.750 1.00 90.12 636 LEU A C 1
ATOM 4980 O O . LEU A 1 636 ? 3.712 -15.296 6.843 1.00 90.12 636 LEU A O 1
ATOM 4984 N N . ARG A 1 637 ? 1.951 -15.978 5.635 1.00 91.25 637 ARG A N 1
ATOM 4985 C CA . ARG A 1 637 ? 1.204 -16.514 6.780 1.00 91.25 637 ARG A CA 1
ATOM 4986 C C . ARG A 1 637 ? 1.944 -17.663 7.469 1.00 91.25 637 ARG A C 1
ATOM 4988 O O . ARG A 1 637 ? 1.934 -17.746 8.697 1.00 91.25 637 ARG A O 1
ATOM 4995 N N . ALA A 1 638 ? 2.591 -18.538 6.697 1.00 90.56 638 ALA A N 1
ATOM 4996 C CA . ALA A 1 638 ? 3.395 -19.634 7.233 1.00 90.56 638 ALA A CA 1
ATOM 4997 C C . ALA A 1 638 ? 4.631 -19.124 7.993 1.00 90.56 638 ALA A C 1
ATOM 4999 O O . ALA A 1 638 ? 4.953 -19.670 9.050 1.00 90.56 638 ALA A O 1
ATOM 5000 N N . VAL A 1 639 ? 5.271 -18.049 7.513 1.00 90.38 639 VAL A N 1
ATOM 5001 C CA . VAL A 1 639 ? 6.374 -17.381 8.225 1.00 90.38 639 VAL A CA 1
ATOM 5002 C C . VAL A 1 639 ? 5.906 -16.898 9.598 1.00 90.38 639 VAL A C 1
ATOM 5004 O O . VAL A 1 639 ? 6.467 -17.320 10.609 1.00 90.38 639 VAL A O 1
ATOM 5007 N N . PHE A 1 640 ? 4.820 -16.120 9.673 1.00 91.62 640 PHE A N 1
ATOM 5008 C CA . PHE A 1 640 ? 4.287 -15.665 10.964 1.00 91.62 640 PHE A CA 1
ATOM 5009 C C . PHE A 1 640 ? 3.878 -16.815 11.884 1.00 91.62 640 PHE A C 1
ATOM 5011 O O . PHE A 1 640 ? 4.138 -16.766 13.084 1.00 91.62 640 PHE A O 1
ATOM 5018 N N . HIS A 1 641 ? 3.277 -17.874 11.338 1.00 89.25 641 HIS A N 1
ATOM 5019 C CA . HIS A 1 641 ? 2.930 -19.056 12.121 1.00 89.25 641 HIS A CA 1
ATOM 5020 C C . HIS A 1 641 ? 4.168 -19.727 12.735 1.00 89.25 641 HIS A C 1
ATOM 5022 O O . HIS A 1 641 ? 4.127 -20.126 13.896 1.00 89.25 641 HIS A O 1
ATOM 5028 N N . SER A 1 642 ? 5.272 -19.842 11.990 1.00 89.56 642 SER A N 1
ATOM 5029 C CA . SER A 1 642 ? 6.509 -20.442 12.507 1.00 89.56 642 SER A CA 1
ATOM 5030 C C . SER A 1 642 ? 7.074 -19.678 13.708 1.00 89.56 642 SER A C 1
ATOM 5032 O O . SER A 1 642 ? 7.416 -20.301 14.713 1.00 89.56 642 SER A O 1
ATOM 5034 N N . HIS A 1 643 ? 7.058 -18.345 13.660 1.00 88.88 643 HIS A N 1
ATOM 5035 C CA . HIS A 1 643 ? 7.465 -17.504 14.784 1.00 88.88 643 HIS A CA 1
ATOM 5036 C C . HIS A 1 643 ? 6.519 -17.638 15.992 1.00 88.88 643 HIS A C 1
ATOM 5038 O O . HIS A 1 643 ? 6.994 -17.747 17.116 1.00 88.88 643 HIS A O 1
ATOM 5044 N N . ARG A 1 644 ? 5.194 -17.745 15.787 1.00 86.06 644 ARG A N 1
ATOM 5045 C CA . ARG A 1 644 ? 4.232 -17.979 16.893 1.00 86.06 644 ARG A CA 1
ATOM 5046 C C . ARG A 1 644 ? 4.506 -19.290 17.629 1.00 86.06 644 ARG A C 1
ATOM 5048 O O . ARG A 1 644 ? 4.412 -19.347 18.853 1.00 86.06 644 ARG A O 1
ATOM 5055 N N . VAL A 1 645 ? 4.833 -20.347 16.881 1.00 85.19 645 VAL A N 1
ATOM 5056 C CA . VAL A 1 645 ? 5.174 -21.655 17.461 1.00 85.19 645 VAL A CA 1
ATOM 5057 C C . VAL A 1 645 ? 6.464 -21.564 18.274 1.00 85.19 645 VAL A C 1
ATOM 5059 O O . VAL A 1 645 ? 6.510 -22.095 19.379 1.00 85.19 645 VAL A O 1
ATOM 5062 N N . GLN A 1 646 ? 7.486 -20.874 17.757 1.00 82.56 646 GLN A N 1
ATOM 5063 C CA . GLN A 1 646 ? 8.736 -20.642 18.487 1.00 82.56 646 GLN A CA 1
ATOM 5064 C C . GLN A 1 646 ? 8.495 -19.888 19.801 1.00 82.56 646 GLN A C 1
ATOM 5066 O O . GLN A 1 646 ? 8.979 -20.333 20.836 1.00 82.56 646 GLN A O 1
ATOM 5071 N N . GLU A 1 647 ? 7.689 -18.824 19.782 1.00 80.88 647 GLU A N 1
ATOM 5072 C CA . GLU A 1 647 ? 7.385 -18.036 20.984 1.00 80.88 647 GLU A CA 1
ATOM 5073 C C . GLU A 1 647 ? 6.625 -18.849 22.040 1.00 80.88 647 GLU A C 1
ATOM 5075 O O . GLU A 1 647 ? 6.946 -18.811 23.226 1.00 80.88 647 GLU A O 1
ATOM 5080 N N . THR A 1 648 ? 5.665 -19.670 21.604 1.00 76.31 648 THR A N 1
ATOM 5081 C CA . THR A 1 648 ? 4.905 -20.542 22.514 1.00 76.31 648 THR A CA 1
ATOM 5082 C C . THR A 1 648 ? 5.826 -21.535 23.233 1.00 76.31 648 THR A C 1
ATOM 5084 O O . THR A 1 648 ? 5.661 -21.764 24.428 1.00 76.31 648 THR A O 1
ATOM 5087 N N . LEU A 1 649 ? 6.817 -22.096 22.526 1.00 74.38 649 LEU A N 1
ATOM 5088 C CA . LEU A 1 649 ? 7.799 -23.019 23.108 1.00 74.38 649 LEU A CA 1
ATOM 5089 C C . LEU A 1 649 ? 8.707 -22.319 24.133 1.00 74.38 649 LEU A C 1
ATOM 5091 O O . LEU A 1 649 ? 8.936 -22.861 25.215 1.00 74.38 649 LEU A O 1
ATOM 5095 N N . ILE A 1 650 ? 9.168 -21.101 23.826 1.00 70.62 650 ILE A N 1
ATOM 5096 C CA . ILE A 1 650 ? 9.997 -20.293 24.735 1.00 70.62 650 ILE A CA 1
ATOM 5097 C C . ILE A 1 650 ? 9.229 -19.974 26.027 1.00 70.62 650 ILE A C 1
ATOM 5099 O O . ILE A 1 650 ? 9.770 -20.166 27.115 1.00 70.62 650 ILE A O 1
ATOM 5103 N N . SER A 1 651 ? 7.960 -19.558 25.928 1.00 61.19 651 SER A N 1
ATOM 5104 C CA . SER A 1 651 ? 7.111 -19.297 27.101 1.00 61.19 651 SER A CA 1
ATOM 5105 C C . SER A 1 651 ? 6.952 -20.541 27.979 1.00 61.19 651 SER A C 1
ATOM 5107 O O . SER A 1 651 ? 7.092 -20.456 29.197 1.00 61.19 651 SER A O 1
ATOM 5109 N N . THR A 1 652 ? 6.716 -21.714 27.376 1.00 61.66 652 THR A N 1
ATOM 5110 C CA . THR A 1 652 ? 6.549 -22.959 28.140 1.00 61.66 652 THR A CA 1
ATOM 5111 C C . THR A 1 652 ? 7.825 -23.406 28.851 1.00 61.66 652 THR A C 1
ATOM 5113 O O . THR A 1 652 ? 7.740 -23.904 29.971 1.00 61.66 652 THR A O 1
ATOM 5116 N N . ASP A 1 653 ? 9.006 -23.196 28.262 1.00 50.47 653 ASP A N 1
ATOM 5117 C CA . ASP A 1 653 ? 10.281 -23.538 28.907 1.00 50.47 653 ASP A CA 1
ATOM 5118 C C . ASP A 1 653 ? 10.597 -22.597 30.084 1.00 50.47 653 ASP A C 1
ATOM 5120 O O . ASP A 1 653 ? 11.110 -23.041 31.115 1.00 50.47 653 ASP A O 1
ATOM 5124 N N . VAL A 1 654 ? 10.241 -21.310 29.978 1.00 55.44 654 VAL A N 1
ATOM 5125 C CA . VAL A 1 654 ? 10.373 -20.343 31.083 1.00 55.44 654 VAL A CA 1
ATOM 5126 C C . VAL A 1 654 ? 9.423 -20.689 32.233 1.00 55.44 654 VAL A C 1
ATOM 5128 O O . VAL A 1 654 ? 9.849 -20.672 33.389 1.00 55.44 654 VAL A O 1
ATOM 5131 N N . ASP A 1 655 ? 8.181 -21.083 31.942 1.00 46.91 655 ASP A N 1
ATOM 5132 C CA . ASP A 1 655 ? 7.206 -21.490 32.963 1.00 46.91 655 ASP A CA 1
ATOM 5133 C C . ASP A 1 655 ? 7.595 -22.807 33.659 1.00 46.91 655 ASP A C 1
ATOM 5135 O O . ASP A 1 655 ? 7.444 -22.950 34.877 1.00 46.91 655 ASP A O 1
ATOM 5139 N N . VAL A 1 656 ? 8.171 -23.767 32.927 1.00 48.47 656 VAL A N 1
ATOM 5140 C CA . VAL A 1 656 ? 8.697 -25.017 33.507 1.00 48.47 656 VAL A CA 1
ATOM 5141 C C . VAL A 1 656 ? 9.896 -24.743 34.422 1.00 48.47 656 VAL A C 1
ATOM 5143 O O . VAL A 1 656 ? 9.990 -25.338 35.495 1.00 48.47 656 VAL A O 1
ATOM 5146 N N . LEU A 1 657 ? 10.774 -23.802 34.066 1.00 44.97 657 LEU A N 1
ATOM 5147 C CA . LEU A 1 657 ? 11.898 -23.395 34.918 1.00 44.97 657 LEU A CA 1
ATOM 5148 C C . LEU A 1 657 ? 11.463 -22.536 36.122 1.00 44.97 657 LEU A C 1
ATOM 5150 O O . LEU A 1 657 ? 12.067 -22.637 37.191 1.00 44.97 657 LEU A O 1
ATOM 5154 N N . ALA A 1 658 ? 10.411 -21.723 35.983 1.00 45.19 658 ALA A N 1
ATOM 5155 C CA . ALA A 1 658 ? 9.864 -20.890 37.057 1.00 45.19 658 ALA A CA 1
ATOM 5156 C C . ALA A 1 658 ? 9.003 -21.683 38.057 1.00 45.19 658 ALA A C 1
ATOM 5158 O O . ALA A 1 658 ? 8.929 -21.325 39.234 1.00 45.19 658 ALA A O 1
ATOM 5159 N N . SER A 1 659 ? 8.385 -22.784 37.621 1.00 43.47 659 SER A N 1
ATOM 5160 C CA . SER A 1 659 ? 7.517 -23.631 38.448 1.00 43.47 659 SER A CA 1
ATOM 5161 C C . SER A 1 659 ? 8.254 -24.601 39.376 1.00 43.47 659 SER A C 1
ATOM 5163 O O . SER A 1 659 ? 7.601 -25.480 39.925 1.00 43.47 659 SER A O 1
ATOM 5165 N N . GLY A 1 660 ? 9.570 -24.436 39.586 1.00 40.97 660 GLY A N 1
ATOM 5166 C CA . GLY A 1 660 ? 10.444 -25.282 40.410 1.00 40.97 660 GLY A CA 1
ATOM 5167 C C . GLY A 1 660 ? 9.785 -25.899 41.649 1.00 40.97 660 GLY A C 1
ATOM 5168 O O . GLY A 1 660 ? 9.886 -25.374 42.757 1.00 40.97 660 GLY A O 1
ATOM 5169 N N . VAL A 1 661 ? 9.158 -27.061 41.461 1.00 39.94 661 VAL A N 1
ATOM 5170 C CA . VAL A 1 661 ? 8.763 -27.975 42.526 1.00 39.94 661 VAL A CA 1
ATOM 5171 C C . VAL A 1 661 ? 10.004 -28.814 42.824 1.00 39.94 661 VAL A C 1
ATOM 5173 O O . VAL A 1 661 ? 10.468 -29.532 41.934 1.00 39.94 661 VAL A O 1
ATOM 5176 N N . PRO A 1 662 ? 10.580 -28.749 44.036 1.00 42.47 662 PRO A N 1
ATOM 5177 C CA . PRO A 1 662 ? 11.643 -29.665 44.412 1.00 42.47 662 PRO A CA 1
ATOM 5178 C C . PRO A 1 662 ? 11.043 -31.070 44.485 1.00 42.47 662 PRO A C 1
ATOM 5180 O O . PRO A 1 662 ? 10.098 -31.302 45.241 1.00 42.47 662 PRO A O 1
ATOM 5183 N N . GLY A 1 663 ? 11.574 -31.991 43.681 1.00 41.28 663 GLY A N 1
ATOM 5184 C CA . GLY A 1 663 ? 11.230 -33.406 43.767 1.00 41.28 663 GLY A CA 1
ATOM 5185 C C . GLY A 1 663 ? 11.536 -33.949 45.163 1.00 41.28 663 GLY A C 1
ATOM 5186 O O . GLY A 1 663 ? 12.642 -33.756 45.673 1.00 41.28 663 GLY A O 1
ATOM 5187 N N . ALA A 1 664 ? 10.534 -34.595 45.759 1.00 32.06 664 ALA A N 1
ATOM 5188 C CA . ALA A 1 664 ? 10.684 -35.516 46.879 1.00 32.06 664 ALA A CA 1
ATOM 5189 C C . ALA A 1 664 ? 10.878 -36.940 46.352 1.00 32.06 664 ALA A C 1
ATOM 5191 O O . ALA A 1 664 ? 10.238 -37.265 45.321 1.00 32.06 664 ALA A O 1
#

Organism: NCBI:txid40994

Radius of gyration: 34.21 Å; chains: 1; bounding box: 114×70×88 Å

pLDDT: mean 73.98, std 19.82, range [21.55, 97.31]

Sequence (664 aa):
MNKLFGKPTLLSATGRERLPYVNAIVKEATKWLTVTPLGIPHRTDEDDIINGYLVPNNAIIVPNTWSFNNDPTIYPNPWDFEPEQFLSESGALDPGDVSFGFGRRVCPERSIAETSIFLIVAPHTLAVFDIRKPAGNGEEIKSILDSTVGHLIHVVPFNVNYTTKIGTRTSHNVIYYTPFSDIDKGLDPYRSAFSPLFRVRVSPCAHNITCNMPGVPSSKGCDACRKAKKKCDEQQPCSRCLRLKVPCEGSGQQRYQFKNVKSTPRPKAKEKAIRVRSNLNIISQAPCNPLANRFIGTLEISDIRFDISFYGSFLKDLPRRLGESAVLDAAAEALVSSHPFLHSVRGKEVPRDALMGFGKSVKALRQSLDNPVEIRSPHTLCAIYLISICQAWLGKYEKQSVSHGTAIAHLLKMVDISSYKSEFERDLIVTLSVPVILDGICNPRVQMAPSFWNDLVALVQQGFSSAPDSIPRSTMTLLSLSKFPEYLHHPHSHIPEITAAYTKLQEDAQNIYSYLDHLIEPAGLSSLVHGRRSRHRAAYTVVIALALLLNTILRVLDLENTVLATESSFFCERIINEAELASCYRPIGAAYAVPCLVVALGTAESRQQLARIEATLTDYQTDFGGFEWRELATWLRAVFHSHRVQETLISTDVDVLASGVPGA

Foldseek 3Di:
DCVPPVAQDQDALVCVVVCQLLLLLLQLCCLQFLFQQFADKDFACAWDADPNDIDGHRHIHTHRLNCLSQPCVQPVCSNDSDSVCSNDVRVHDRSLCRSQDDDPRGNPCSVVVSSVSSSCRPRVDPSFKDKAADPDDPDDPPDLPLFFDDSTTDGADDDIDMDTPPDDPDPDPPPPPDQLLRLPSRFPPCVQVDDDPPPPPPDPDDDDDDDDDDFDWDDQAFPVCVVVVHDFPLDVQTPVCVVVVHDGHRRRPTDGDDDDDPDDPDDDDDQDFLFAQQPQPLPPPQPPDPLLVLLVVQCRGRGLQQHPCLLFPLSSVLRNCQPVAPLLVLLSQLLSVLSVCLVVLLPDARDPVSVVSLVSNVVSLVVLCVDPVSLQDVSSLNSLSSSVVSCQQNQDDDPPDDDSLQVSLVSLVVYDLLPDDDPSSLRSVVSSLVSLLVVCLLPVVSDDDLVSQVSNVVSVVVDDDDDPPDQLDQPQGSSLSSCNSVCLQPVVVQVVSLVVLLVSLSVSLSRLSVVLRVLDDDPPDHSNSVSVSLVSLLNSLVSLLVSLSSLLSVCLLPVPPPSSVVSNQSSLVSLLVSLVVQVSSPDPSNVSSLVSLLSSCLRDDDPVSNVSSVVSNVVNCSSGHNDPSVVSSVSSNVSSVVSSVVNVVVVVVVVVVVVDDPDD